Protein AF-0000000067521637 (afdb_homodimer)

InterPro domains:
  IPR011051 RmlC-like cupin domain superfamily [SSF51182] (2-239)
  IPR014710 RmlC-like jelly roll fold [G3DSA:2.60.120.10] (20-118)
  IPR014710 RmlC-like jelly roll fold [G3DSA:2.60.120.10] (119-257)
  IPR021120 KduI/IolB isomerase [PF04962] (8-251)
  IPR024203 5-deoxy-glucuronate isomerase, IolB [PIRSF036628] (5-255)
  IPR024203 5-deoxy-glucuronate isomerase, IolB [PTHR39193] (16-257)

Sequence (526 aa):
MLGKLGELNEGYNVLTEMNGQCSDMLMDIGIYKMTNGKEELLFDNKNETAVLLLEGAIRLEWEGMEQVLQRQSVFEENPWCLHVSKNVKVTITALSDSEVLVQKTDNDQEFASKLYTPNECQSVVAGDGVWEGTAQRVIRTIFDYNNAAYSNMVVGEVISYPGRWSSYPPHHHDQPEVYYYRFNKPQGFGCAMVGEDAYRVVHNSFITIPGELDHPQATAPGYAMYFCWMIRHFENNPWNDRIMEEEHKWLLEPNAKIWPEKEMLGKLGELNEGYNVLTEMNGQCSDMLMDIGIYKMTNGKEELLFDNKNETAVLLLEGAIRLEWEGMEQVLQRQSVFEENPWCLHVSKNVKVTITALSDSEVLVQKTDNDQEFASKLYTPNECQSVVAGDGVWEGTAQRVIRTIFDYNNAAYSNMVVGEVISYPGRWSSYPPHHHDQPEVYYYRFNKPQGFGCAMVGEDAYRVVHNSFITIPGELDHPQATAPGYAMYFCWMIRHFENNPWNDRIMEEEHKWLLEPNAKIWPEKE

Foldseek 3Di:
DKFFQPDPDAAKAWDDDCPDRPVLQQKTKIKHWHAAFDKDKDAAQFKKKKKKWAAAWKWKDKPRDIDIDHDHHPQPFAIKMKIAGHGIMMMIHGNHGTMIMMMMHGAPDGDDIDIQDRVNWDWDWPQPPAPPSQATKIKTWRDFCVVCVSDQKTKIKIKTDAFHKYLPPWWFAQWKKKKFKAKPDQQWWWWKDAAPDIDIGGHGMMDIHHGPTTIMIGTHHPIMMMIMMMTGQDDVGGDDDIGGDPVCCLSVDPPRQDPPNDD/DKFFQPDPDAAKAWDDDCPDRPVLQQKTKIKHWHAAFDKDKDAAQFKKKKKKWAAAWKWKDKPRDIDIDHDHHPQPFAIKMKIAGHGIMMMIHGNHGTMIMMMMHGAPDGDDIDIQDRVNWDWDWPQPPAPPSQATKIKTWRDFCVVCVSDQKTKIKMKTDAFHKYLPPWWFAQWKKKKFKAKPDQQWWWWKDAAPDIDIGGHGMMDIHHGPTTIMIGTHHPIMMMIMMMTGQDDVGGPDDIGGDPVCCLSVDPPRQDPPNDD

Nearest PDB structures (foldseek):
  2qjv-assembly1_A  TM=9.021E-01  e=2.377E-19  Salmonella enterica subsp. enterica serovar Typhimurium str. LT2
  7e4s-assembly1_E  TM=7.909E-01  e=6.186E-12  Lacticaseibacillus rhamnosus
  7vgk-assembly2_F  TM=7.776E-01  e=3.658E-12  Lacticaseibacillus rhamnosus
  7ye3-assembly1_D  TM=8.012E-01  e=1.593E-11  Lacticaseibacillus rhamnosus
  7e4s-assembly1_D  TM=7.916E-01  e=1.236E-10  Lacticaseibacillus rhamnosus

Structure (mmCIF, N/CA/C/O backbone):
data_AF-0000000067521637-model_v1
#
loop_
_entity.id
_entity.type
_entity.pdbx_description
1 polymer 'IolB protein'
#
loop_
_atom_site.group_PDB
_atom_site.id
_atom_site.type_symbol
_atom_site.label_atom_id
_atom_site.label_alt_id
_atom_site.label_comp_id
_atom_site.label_asym_id
_atom_site.label_entity_id
_atom_site.label_seq_id
_atom_site.pdbx_PDB_ins_code
_atom_site.Cartn_x
_atom_site.Cartn_y
_atom_site.Cartn_z
_atom_site.occupancy
_atom_site.B_iso_or_equiv
_atom_site.auth_seq_id
_atom_site.auth_comp_id
_atom_site.auth_asym_id
_atom_site.auth_atom_id
_atom_site.pdbx_PDB_model_num
ATOM 1 N N . MET A 1 1 ? 0.992 -2.686 -15.531 1 91.31 1 MET A N 1
ATOM 2 C CA . MET A 1 1 ? -0.436 -2.742 -15.828 1 91.31 1 MET A CA 1
ATOM 3 C C . MET A 1 1 ? -1.164 -3.648 -14.844 1 91.31 1 M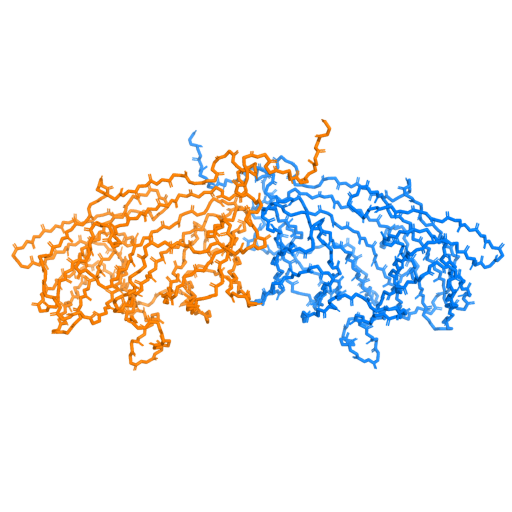ET A C 1
ATOM 5 O O . MET A 1 1 ? -0.647 -4.699 -14.461 1 91.31 1 MET A O 1
ATOM 9 N N . LEU A 1 2 ? -2.285 -3.211 -14.367 1 98.25 2 LEU A N 1
ATOM 10 C CA . LEU A 1 2 ? -3.172 -3.988 -13.508 1 98.25 2 LEU A CA 1
ATOM 11 C C . LEU A 1 2 ? -4.289 -4.633 -14.328 1 98.25 2 LEU A C 1
ATOM 13 O O . LEU A 1 2 ? -4.938 -3.965 -15.141 1 98.25 2 LEU A O 1
ATOM 17 N N . GLY A 1 3 ? -4.449 -5.949 -14.281 1 98.56 3 GLY A N 1
ATOM 18 C CA . GLY A 1 3 ? -5.613 -6.648 -14.797 1 98.56 3 GLY A CA 1
ATOM 19 C C . GLY A 1 3 ? -6.496 -7.227 -13.711 1 98.56 3 GLY A C 1
ATOM 20 O O . GLY A 1 3 ? -6 -7.805 -12.742 1 98.56 3 GLY A O 1
ATOM 21 N N . LYS A 1 4 ? -7.844 -7.066 -13.82 1 98.12 4 LYS A N 1
ATOM 22 C CA . LYS A 1 4 ? -8.82 -7.648 -12.898 1 98.12 4 LYS A CA 1
ATOM 23 C C . LYS A 1 4 ? -9.68 -8.695 -13.602 1 98.12 4 LYS A C 1
ATOM 25 O O . LYS A 1 4 ? -10.469 -8.359 -14.492 1 98.12 4 LYS A O 1
ATOM 30 N N . LEU A 1 5 ? -9.531 -9.867 -13.141 1 98.31 5 LEU A N 1
ATOM 31 C CA . LEU A 1 5 ? -10.234 -10.945 -13.828 1 98.31 5 LEU A CA 1
ATOM 32 C C . LEU A 1 5 ? -11.656 -11.086 -13.305 1 98.31 5 LEU A C 1
ATOM 34 O O . LEU A 1 5 ? -12.531 -11.625 -13.992 1 98.31 5 LEU A O 1
ATOM 38 N N . GLY A 1 6 ? -11.914 -10.625 -12.055 1 97.44 6 GLY A N 1
ATOM 39 C CA . GLY A 1 6 ? -13.18 -10.93 -11.414 1 97.44 6 GLY A CA 1
ATOM 40 C C . GLY A 1 6 ? -13.398 -12.422 -11.211 1 97.44 6 GLY A C 1
ATOM 41 O O . GLY A 1 6 ? -12.453 -13.156 -10.93 1 97.44 6 GLY A O 1
ATOM 42 N N . GLU A 1 7 ? -14.633 -12.82 -11.234 1 97.31 7 GLU A N 1
ATOM 43 C CA . GLU A 1 7 ? -14.914 -14.25 -11.203 1 97.31 7 GLU A CA 1
ATOM 44 C C . GLU A 1 7 ? -14.367 -14.945 -12.445 1 97.31 7 GLU A C 1
ATOM 46 O O . GLU A 1 7 ? -14.594 -14.492 -13.57 1 97.31 7 GLU A O 1
ATOM 51 N N . LEU A 1 8 ? -13.648 -15.938 -12.188 1 98.31 8 LEU A N 1
ATOM 52 C CA . LEU A 1 8 ? -13.094 -16.656 -13.328 1 98.31 8 LEU A CA 1
ATOM 53 C C . LEU A 1 8 ? -14.195 -17.344 -14.133 1 98.31 8 LEU A C 1
ATOM 55 O O . LEU A 1 8 ? -15.148 -17.875 -13.555 1 98.31 8 LEU A O 1
ATOM 59 N N . ASN A 1 9 ? -14.031 -17.344 -15.398 1 97.94 9 ASN A N 1
ATOM 60 C CA . ASN A 1 9 ? -14.953 -18.031 -16.297 1 97.94 9 ASN A CA 1
ATOM 61 C C . ASN A 1 9 ? -14.523 -19.484 -16.547 1 97.94 9 ASN A C 1
ATOM 63 O O . ASN A 1 9 ? -13.328 -19.797 -16.516 1 97.94 9 ASN A O 1
ATOM 67 N N . GLU A 1 10 ? -15.562 -20.281 -16.781 1 98.06 10 GLU A N 1
ATOM 68 C CA . GLU A 1 10 ? -15.211 -21.609 -17.25 1 98.06 10 GLU A CA 1
ATOM 69 C C . GLU A 1 10 ? -14.328 -21.562 -18.484 1 98.06 10 GLU A C 1
ATOM 71 O O . GLU A 1 10 ? -14.57 -20.766 -19.391 1 98.06 10 GLU A O 1
ATOM 76 N N . GLY A 1 11 ? -13.359 -22.406 -18.484 1 98.19 11 GLY A N 1
ATOM 77 C CA . GLY A 1 11 ? -12.398 -22.344 -19.578 1 98.19 11 GLY A CA 1
ATOM 78 C C . GLY A 1 11 ? -11.172 -21.516 -19.234 1 98.19 11 GLY A C 1
ATOM 79 O O . GLY A 1 11 ? -10.727 -21.484 -18.094 1 98.19 11 GLY A O 1
ATOM 80 N N . TYR A 1 12 ? -10.594 -20.984 -20.266 1 98.5 12 TYR A N 1
ATOM 81 C CA . TYR A 1 12 ? -9.297 -20.344 -20.141 1 98.5 12 TYR A CA 1
ATOM 82 C C . TYR A 1 12 ? -9.461 -18.844 -19.906 1 98.5 12 TYR A C 1
ATOM 84 O O . TYR A 1 12 ? -10.094 -18.156 -20.719 1 98.5 12 TYR A O 1
ATOM 92 N N . ASN A 1 13 ? -8.992 -18.281 -18.797 1 98.81 13 ASN A N 1
ATOM 93 C CA . ASN A 1 13 ? -8.938 -16.875 -18.453 1 98.81 13 ASN A CA 1
ATOM 94 C C . ASN A 1 13 ? -7.547 -16.281 -18.688 1 98.81 13 ASN A C 1
ATOM 96 O O . ASN A 1 13 ? -6.605 -16.594 -17.953 1 98.81 13 ASN A O 1
ATOM 100 N N . VAL A 1 14 ? -7.414 -15.414 -19.609 1 98.75 14 VAL A N 1
ATOM 101 C CA . VAL A 1 14 ? -6.117 -14.945 -20.094 1 98.75 14 VAL A CA 1
ATOM 102 C C . VAL A 1 14 ? -5.578 -13.867 -19.156 1 98.75 14 VAL A C 1
ATOM 104 O O . VAL A 1 14 ? -6.316 -12.969 -18.75 1 98.75 14 VAL A O 1
ATOM 107 N N . LEU A 1 15 ? -4.328 -13.938 -18.797 1 98.81 15 LEU A N 1
ATOM 108 C CA . LEU A 1 15 ? -3.609 -12.852 -18.156 1 98.81 15 LEU A CA 1
ATOM 109 C C . LEU A 1 15 ? -2.732 -12.102 -19.156 1 98.81 15 LEU A C 1
ATOM 111 O O . LEU A 1 15 ? -2.924 -10.906 -19.375 1 98.81 15 LEU A O 1
ATOM 115 N N . THR A 1 16 ? -1.77 -12.844 -19.75 1 98.81 16 THR A N 1
ATOM 116 C CA . THR A 1 16 ? -0.867 -12.25 -20.734 1 98.81 16 THR A CA 1
ATOM 117 C C . THR A 1 16 ? -0.744 -13.148 -21.953 1 98.81 16 THR A C 1
ATOM 119 O O . THR A 1 16 ? -1.032 -14.344 -21.891 1 98.81 16 THR A O 1
ATOM 122 N N . GLU A 1 17 ? -0.365 -12.602 -23.062 1 98.69 17 GLU A N 1
ATOM 123 C CA . GLU A 1 17 ? -0.116 -13.289 -24.328 1 98.69 17 GLU A CA 1
ATOM 124 C C . GLU A 1 17 ? 1.14 -12.758 -25 1 98.69 17 GLU A C 1
ATOM 126 O O . GLU A 1 17 ? 1.251 -11.555 -25.25 1 98.69 17 GLU A O 1
ATOM 131 N N . MET A 1 18 ? 2.031 -13.586 -25.406 1 98.38 18 MET A N 1
ATOM 132 C CA . MET A 1 18 ? 3.268 -13.18 -26.062 1 98.38 18 MET A CA 1
ATOM 133 C C . MET A 1 18 ? 2.973 -12.391 -27.328 1 98.38 18 MET A C 1
ATOM 135 O O . MET A 1 18 ? 3.73 -11.484 -27.688 1 98.38 18 MET A O 1
ATOM 139 N N . ASN A 1 19 ? 1.894 -12.703 -28.031 1 97.69 19 ASN A N 1
ATOM 140 C CA . ASN A 1 19 ? 1.479 -12.008 -29.234 1 97.69 19 ASN A CA 1
ATOM 141 C C . ASN A 1 19 ? 0.15 -11.281 -29.047 1 97.69 19 ASN A C 1
ATOM 143 O O . ASN A 1 19 ? -0.7 -11.281 -29.938 1 97.69 19 ASN A O 1
ATOM 147 N N . GLY A 1 20 ? -0.087 -10.695 -27.969 1 97.88 20 GLY A N 1
ATOM 148 C CA . GLY A 1 20 ? -1.332 -10.023 -27.641 1 97.88 20 GLY A CA 1
ATOM 149 C C . GLY A 1 20 ? -1.225 -9.141 -26.406 1 97.88 20 GLY A C 1
ATOM 150 O O . GLY A 1 20 ? -0.326 -8.305 -26.312 1 97.88 20 GLY A O 1
ATOM 151 N N . GLN A 1 21 ? -2.09 -9.438 -25.484 1 96.69 21 GLN A N 1
ATOM 152 C CA . GLN A 1 21 ? -2.17 -8.656 -24.25 1 96.69 21 GLN A CA 1
ATOM 153 C C . GLN A 1 21 ? -0.872 -8.75 -23.453 1 96.69 21 GLN A C 1
ATOM 155 O O . GLN A 1 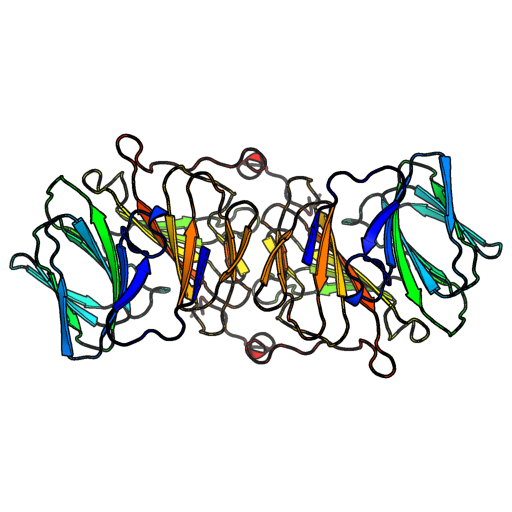21 ? -0.411 -9.852 -23.141 1 96.69 21 GLN A O 1
ATOM 160 N N . CYS A 1 22 ? -0.28 -7.477 -23.109 1 97.94 22 CYS A N 1
ATOM 161 C CA . CYS A 1 22 ? 0.912 -7.43 -22.266 1 97.94 22 CYS A CA 1
ATOM 162 C C . CYS A 1 22 ? 2.043 -8.25 -22.891 1 97.94 22 CYS A C 1
ATOM 164 O O . CYS A 1 22 ? 2.689 -9.039 -22.188 1 97.94 22 CYS A O 1
ATOM 166 N N . SER A 1 23 ? 2.248 -8.102 -24.156 1 98.38 23 SER A N 1
ATOM 167 C CA . SER A 1 23 ? 3.199 -8.906 -24.922 1 98.38 23 SER A CA 1
ATOM 168 C C . SER A 1 23 ? 4.629 -8.672 -24.438 1 98.38 23 SER A C 1
ATOM 170 O O . SER A 1 23 ? 5.496 -9.531 -24.594 1 98.38 23 SER A O 1
ATOM 172 N N . ASP A 1 24 ? 4.883 -7.566 -23.75 1 97.88 24 ASP A N 1
ATOM 173 C CA . ASP A 1 24 ? 6.215 -7.23 -23.266 1 97.88 24 ASP A CA 1
ATOM 174 C C . ASP A 1 24 ? 6.625 -8.148 -22.125 1 97.88 24 ASP A C 1
ATOM 176 O O . ASP A 1 24 ? 7.797 -8.188 -21.734 1 97.88 24 ASP A O 1
ATOM 180 N N . MET A 1 25 ? 5.707 -8.93 -21.594 1 98.69 25 MET A N 1
ATOM 181 C CA . MET A 1 25 ? 6.027 -9.898 -20.547 1 98.69 25 MET A CA 1
ATOM 182 C C . MET A 1 25 ? 6.648 -11.156 -21.141 1 98.69 25 MET A C 1
ATOM 184 O O . MET A 1 25 ? 7.219 -11.977 -20.422 1 98.69 25 MET A O 1
ATOM 188 N N . LEU A 1 26 ? 6.426 -11.406 -22.422 1 98.75 26 LEU A N 1
ATOM 189 C CA . LEU A 1 26 ? 7.059 -12.469 -23.203 1 98.75 26 LEU A CA 1
ATOM 190 C C . LEU A 1 26 ? 6.578 -13.844 -22.734 1 98.75 26 LEU A C 1
ATOM 192 O O . LEU A 1 26 ? 7.305 -14.828 -22.859 1 98.75 26 LEU A O 1
ATOM 196 N N . MET A 1 27 ? 5.402 -13.906 -22.156 1 98.88 27 MET A N 1
ATOM 197 C CA . MET A 1 27 ? 4.84 -15.164 -21.656 1 98.88 27 MET A CA 1
ATOM 198 C C . MET A 1 27 ?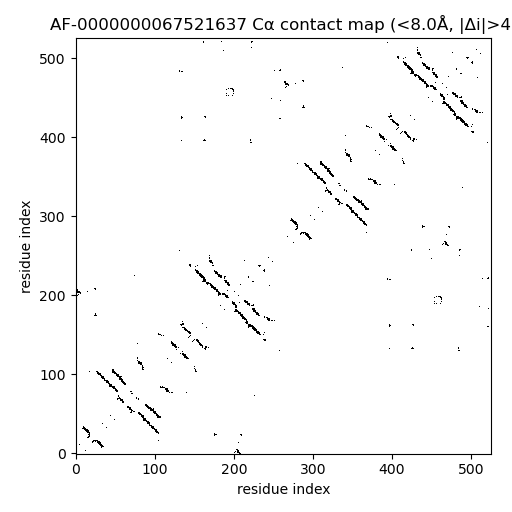 3.352 -15.25 -21.984 1 98.88 27 MET A C 1
ATOM 200 O O . MET A 1 27 ? 2.65 -14.242 -21.984 1 98.88 27 MET A O 1
ATOM 204 N N . ASP A 1 28 ? 2.898 -16.406 -22.297 1 98.88 28 ASP A N 1
ATOM 205 C CA . ASP A 1 28 ? 1.474 -16.734 -22.234 1 98.88 28 ASP A CA 1
ATOM 206 C C . ASP A 1 28 ? 1.079 -17.266 -20.859 1 98.88 28 ASP A C 1
ATOM 208 O O . ASP A 1 28 ? 1.553 -18.312 -20.438 1 98.88 28 ASP A O 1
ATOM 212 N N . ILE A 1 29 ? 0.263 -16.531 -20.203 1 98.94 29 ILE A N 1
ATOM 213 C CA . ILE A 1 29 ? -0.185 -16.938 -18.875 1 98.94 29 ILE A CA 1
ATOM 214 C C . ILE A 1 29 ? -1.709 -16.875 -18.797 1 98.94 29 ILE A C 1
ATOM 216 O O . ILE A 1 29 ? -2.324 -15.922 -19.281 1 98.94 29 ILE A O 1
ATOM 220 N N . GLY A 1 30 ? -2.301 -17.844 -18.266 1 98.88 30 GLY A N 1
ATOM 221 C CA . GLY A 1 30 ? -3.734 -17.875 -18.031 1 98.88 30 GLY A CA 1
ATOM 222 C C . GLY A 1 30 ? -4.164 -18.922 -17.016 1 98.88 30 GLY A C 1
ATOM 223 O O . GLY A 1 30 ? -3.33 -19.672 -16.5 1 98.88 30 GLY A O 1
ATOM 224 N N . ILE A 1 31 ? -5.426 -18.938 -16.688 1 98.94 31 ILE A N 1
ATOM 225 C CA . ILE A 1 31 ? -5.973 -19.859 -15.695 1 98.94 31 ILE A CA 1
ATOM 226 C C . ILE A 1 31 ? -7.141 -20.641 -16.297 1 98.94 31 ILE A C 1
ATOM 228 O O . ILE A 1 31 ? -8.078 -20.031 -16.828 1 98.94 31 ILE A O 1
ATOM 232 N N . TYR A 1 32 ? -7.074 -21.953 -16.25 1 98.88 32 TYR A N 1
ATOM 233 C CA . TYR A 1 32 ? -8.234 -22.781 -16.562 1 98.88 32 TYR A CA 1
ATOM 234 C C . TYR A 1 32 ? -9.148 -22.906 -15.352 1 98.88 32 TYR A C 1
ATOM 236 O O . TYR A 1 32 ? -8.711 -23.359 -14.289 1 98.88 32 TYR A O 1
ATOM 244 N N . LYS A 1 33 ? -10.281 -22.5 -15.43 1 98.88 33 LYS A N 1
ATOM 245 C CA . LYS A 1 33 ? -11.344 -22.922 -14.523 1 98.88 33 LYS A CA 1
ATOM 246 C C . LYS A 1 33 ? -12.109 -24.125 -15.102 1 98.88 33 LYS A C 1
ATOM 248 O O . LYS A 1 33 ? -12.688 -24.031 -16.188 1 98.88 33 LYS A O 1
ATOM 253 N N . MET A 1 34 ? -12.109 -25.203 -14.383 1 98.75 34 MET A N 1
ATOM 254 C CA . MET A 1 34 ? -12.656 -26.453 -14.906 1 98.75 34 MET A CA 1
ATOM 255 C C . MET A 1 34 ? -13.656 -27.062 -13.93 1 98.75 34 MET A C 1
ATOM 257 O O . MET A 1 34 ? -13.375 -27.188 -12.742 1 98.75 34 MET A O 1
ATOM 261 N N . THR A 1 35 ? -14.781 -27.406 -14.422 1 98.44 35 THR A N 1
ATOM 262 C CA . THR A 1 35 ? -15.727 -28.156 -13.609 1 98.44 35 THR A CA 1
ATOM 263 C C . THR A 1 35 ? -15.352 -29.641 -13.586 1 98.44 35 THR A C 1
ATOM 265 O O . THR A 1 35 ? -14.609 -30.109 -14.453 1 98.44 35 THR A O 1
ATOM 268 N N . ASN A 1 36 ? -15.875 -30.266 -12.609 1 98.25 36 ASN A N 1
ATOM 269 C CA . ASN A 1 36 ? -15.648 -31.703 -12.484 1 98.25 36 ASN A CA 1
ATOM 270 C C . ASN A 1 36 ? -15.914 -32.406 -13.805 1 98.25 36 ASN A C 1
ATOM 272 O O . ASN A 1 36 ? -16.938 -32.188 -14.461 1 98.25 36 ASN A O 1
ATOM 276 N N . GLY A 1 37 ? -14.984 -33.219 -14.219 1 98.12 37 GLY A N 1
ATOM 277 C CA . GLY A 1 37 ? -15.141 -34.062 -15.398 1 98.12 37 GLY A CA 1
ATOM 278 C C . GLY A 1 37 ? -14.586 -33.406 -16.656 1 98.12 37 GLY A C 1
ATOM 279 O O . GLY A 1 37 ? -14.344 -34.094 -17.656 1 98.12 37 GLY A O 1
ATOM 280 N N . LYS A 1 38 ? -14.398 -32.125 -16.672 1 98.25 38 LYS A N 1
ATOM 281 C CA . LYS A 1 38 ? -13.891 -31.422 -17.844 1 98.25 38 LYS A CA 1
ATOM 282 C C . LYS A 1 38 ? -12.445 -31.812 -18.141 1 98.25 38 LYS A C 1
ATOM 284 O O . LYS A 1 38 ? -11.672 -32.094 -17.203 1 98.25 38 LYS A O 1
ATOM 289 N N . GLU A 1 39 ? -12.133 -31.844 -19.391 1 98.56 39 GLU A N 1
ATOM 290 C CA . GLU A 1 39 ? -10.781 -32.188 -19.844 1 98.56 39 GLU A CA 1
ATOM 291 C C . GLU A 1 39 ? -10.219 -31.094 -20.75 1 98.56 39 GLU A C 1
ATOM 293 O O . GLU A 1 39 ? -10.938 -30.562 -21.609 1 98.56 39 GLU A O 1
ATOM 298 N N . GLU A 1 40 ? -9.016 -30.719 -20.516 1 98.62 40 GLU A N 1
ATOM 299 C CA . GLU A 1 40 ? -8.289 -29.812 -21.406 1 98.62 40 GLU A CA 1
ATOM 300 C C . GLU A 1 40 ? -7.012 -30.469 -21.922 1 98.62 40 GLU A C 1
ATOM 302 O O . GLU A 1 40 ? -6.309 -31.156 -21.188 1 98.62 40 GLU A O 1
ATOM 307 N N . LEU A 1 41 ? -6.793 -30.328 -23.188 1 98.44 41 LEU A N 1
ATOM 308 C CA . LEU A 1 41 ? -5.578 -30.844 -23.828 1 98.44 41 LEU A CA 1
ATOM 309 C C . LEU A 1 41 ? -4.613 -29.703 -24.141 1 98.44 41 LEU A C 1
ATOM 311 O O . LEU A 1 41 ? -4.969 -28.766 -24.844 1 98.44 41 LEU A O 1
ATOM 315 N N . LEU A 1 42 ? -3.447 -29.75 -23.594 1 98.62 42 LEU A N 1
ATOM 316 C CA . LEU A 1 42 ? -2.4 -28.766 -23.859 1 98.62 42 LEU A CA 1
ATOM 317 C C . LEU A 1 42 ? -1.322 -29.359 -24.766 1 98.62 42 LEU A C 1
ATOM 319 O O . LEU A 1 42 ? -0.862 -30.484 -24.547 1 98.62 42 LEU A O 1
ATOM 323 N N . PHE A 1 43 ? -1.014 -28.641 -25.766 1 98.38 43 PHE A N 1
ATOM 324 C CA . PHE A 1 43 ? 0.086 -28.984 -26.656 1 98.38 43 PHE A CA 1
ATOM 325 C C . PHE A 1 43 ? 0.661 -27.719 -27.312 1 98.38 43 PHE A C 1
ATOM 327 O O . PHE A 1 43 ? -0.086 -26.859 -27.766 1 98.38 43 PHE A O 1
ATOM 334 N N . ASP A 1 44 ? 1.951 -27.609 -27.203 1 98.06 44 ASP A N 1
ATOM 335 C CA . ASP A 1 44 ? 2.646 -26.5 -27.859 1 98.06 44 ASP A CA 1
ATOM 336 C C . ASP A 1 44 ? 3.951 -26.969 -28.484 1 98.06 44 ASP A C 1
ATOM 338 O O . ASP A 1 44 ? 4.766 -27.625 -27.844 1 98.06 44 ASP A O 1
ATOM 342 N N . ASN A 1 45 ? 4.184 -26.703 -29.75 1 98.06 45 ASN A N 1
ATOM 343 C CA . ASN A 1 45 ? 5.379 -27.188 -30.438 1 98.06 45 ASN A CA 1
ATOM 344 C C . ASN A 1 45 ? 6.508 -26.172 -30.375 1 98.06 45 ASN A C 1
ATOM 346 O O . ASN A 1 45 ? 7.594 -26.406 -30.906 1 98.06 45 ASN A O 1
ATOM 350 N N . LYS A 1 46 ? 6.273 -25.094 -29.766 1 98.38 46 LYS A N 1
ATOM 351 C CA . LYS A 1 46 ? 7.293 -24.047 -29.688 1 98.38 46 LYS A CA 1
ATOM 352 C C . LYS A 1 46 ? 7.613 -23.703 -28.25 1 98.38 46 LYS A C 1
ATOM 354 O O . LYS A 1 46 ? 8.75 -23.344 -27.922 1 98.38 46 LYS A O 1
ATOM 359 N N . ASN A 1 47 ? 6.645 -23.797 -27.391 1 98.75 47 ASN A N 1
ATOM 360 C CA . ASN A 1 47 ? 6.777 -23.234 -26.047 1 98.75 47 ASN A CA 1
ATOM 361 C C . ASN A 1 47 ? 6.941 -24.344 -25 1 98.75 47 ASN A C 1
ATOM 363 O O . ASN A 1 47 ? 6.336 -25.406 -25.125 1 98.75 47 ASN A O 1
ATOM 367 N N . GLU A 1 48 ? 7.793 -24.062 -23.953 1 98.88 48 GLU A N 1
ATOM 368 C CA . GLU A 1 48 ? 7.699 -24.812 -22.719 1 98.88 48 GLU A CA 1
ATOM 369 C C . GLU A 1 48 ? 6.445 -24.422 -21.938 1 98.88 48 GLU A C 1
ATOM 371 O O . GLU A 1 48 ? 5.895 -23.344 -22.125 1 98.88 48 GLU A O 1
ATOM 376 N N . THR A 1 49 ? 5.965 -25.344 -21.031 1 98.94 49 THR A N 1
ATOM 377 C CA . THR A 1 49 ? 4.703 -25.125 -20.344 1 98.94 49 THR A CA 1
ATOM 378 C C . THR A 1 49 ? 4.809 -25.562 -18.875 1 98.94 49 THR A C 1
ATOM 380 O O . THR A 1 49 ? 5.254 -26.688 -18.594 1 98.94 49 THR A O 1
ATOM 383 N N . ALA A 1 50 ? 4.516 -24.703 -17.984 1 98.94 50 ALA A N 1
ATOM 384 C CA . ALA A 1 50 ? 4.316 -25.047 -16.578 1 98.94 50 ALA A CA 1
ATOM 385 C C . ALA A 1 50 ? 2.834 -25.094 -16.219 1 98.94 50 ALA A C 1
ATOM 387 O O . ALA A 1 50 ? 2.09 -24.156 -16.516 1 98.94 50 ALA A O 1
ATOM 388 N N . VAL A 1 51 ? 2.355 -26.172 -15.617 1 98.94 51 VAL A N 1
ATOM 389 C CA . VAL A 1 51 ? 0.976 -26.391 -15.195 1 98.94 51 VAL A CA 1
ATOM 390 C C . VAL A 1 51 ? 0.904 -26.422 -13.672 1 98.94 51 VAL A C 1
ATOM 392 O O . VAL A 1 51 ? 1.293 -27.422 -13.047 1 98.94 51 VAL A O 1
ATOM 395 N N . LEU A 1 52 ? 0.402 -25.406 -13.086 1 98.94 52 LEU A N 1
ATOM 396 C CA . LEU A 1 52 ? 0.378 -25.219 -11.641 1 98.94 52 LEU A CA 1
ATOM 397 C C . LEU A 1 52 ? -1.042 -25.344 -11.094 1 98.94 52 LEU A C 1
ATOM 399 O O . LEU A 1 52 ? -1.927 -24.578 -11.477 1 98.94 52 LEU A O 1
ATOM 403 N N . LEU A 1 53 ? -1.286 -26.266 -10.211 1 98.94 53 LEU A N 1
ATOM 404 C CA . LEU A 1 53 ? -2.602 -26.406 -9.594 1 98.94 53 LEU A CA 1
ATOM 405 C C . LEU A 1 53 ? -2.814 -25.344 -8.523 1 98.94 53 LEU A C 1
ATOM 407 O O . LEU A 1 53 ? -2.051 -25.25 -7.562 1 98.94 53 LEU A O 1
ATOM 411 N N . LEU A 1 54 ? -3.787 -24.5 -8.672 1 98.88 54 LEU A N 1
ATOM 412 C CA . LEU A 1 54 ? -4.141 -23.5 -7.66 1 98.88 54 LEU A CA 1
ATOM 413 C C . LEU A 1 54 ? -5.047 -24.125 -6.594 1 98.88 54 LEU A C 1
ATOM 415 O O . LEU A 1 54 ? -4.746 -24.047 -5.398 1 98.88 54 LEU A O 1
ATOM 419 N N . GLU A 1 55 ? -6.098 -24.75 -7.07 1 98.56 55 GLU A N 1
ATOM 420 C CA . GLU A 1 55 ? -7.07 -25.359 -6.172 1 98.56 55 GLU A CA 1
ATOM 421 C C . GLU A 1 55 ? -7.859 -26.453 -6.875 1 98.56 55 GLU A C 1
ATOM 423 O O . GLU A 1 55 ? -8.172 -26.344 -8.062 1 98.56 55 GLU A O 1
ATOM 428 N N . GLY A 1 56 ? -8.203 -27.484 -6.109 1 98.75 56 GLY A N 1
ATOM 429 C CA . GLY A 1 56 ? -9.031 -28.562 -6.621 1 98.75 56 GLY A CA 1
ATOM 430 C C . GLY A 1 56 ? -8.281 -29.875 -6.75 1 98.75 56 GLY A C 1
ATOM 431 O O . GLY A 1 56 ? -7.332 -30.125 -6.008 1 98.75 56 GLY A O 1
ATOM 432 N N . ALA A 1 57 ? -8.844 -30.766 -7.52 1 98.81 57 ALA A N 1
ATOM 433 C CA . ALA A 1 57 ? -8.258 -32.062 -7.809 1 98.81 57 ALA A CA 1
ATOM 434 C C . ALA A 1 57 ? -8.258 -32.344 -9.305 1 98.81 57 ALA A C 1
ATOM 436 O O . ALA A 1 57 ? -9.297 -32.25 -9.969 1 98.81 57 ALA A O 1
ATOM 437 N N . ILE A 1 58 ? -7.102 -32.656 -9.797 1 98.94 58 ILE A N 1
ATOM 438 C CA . ILE A 1 58 ? -6.988 -32.938 -11.227 1 98.94 58 ILE A CA 1
ATOM 439 C C . ILE A 1 58 ? -6.129 -34.188 -11.445 1 98.94 58 ILE A C 1
ATOM 441 O O . ILE A 1 58 ? -5.355 -34.562 -10.57 1 98.94 58 ILE A O 1
ATOM 445 N N . ARG A 1 59 ? -6.293 -34.781 -12.57 1 98.88 59 ARG A N 1
ATOM 446 C CA . ARG A 1 59 ? -5.375 -35.781 -13.086 1 98.88 59 ARG A CA 1
ATOM 447 C C . ARG A 1 59 ? -4.578 -35.25 -14.266 1 98.88 59 ARG A C 1
ATOM 449 O O . ARG A 1 59 ? -5.148 -34.719 -15.219 1 98.88 59 ARG A O 1
ATOM 456 N N . LEU A 1 60 ? -3.301 -35.312 -14.148 1 98.94 60 LEU A N 1
ATOM 457 C CA . LEU A 1 60 ? -2.418 -34.969 -15.258 1 98.94 60 LEU A CA 1
ATOM 458 C C . LEU A 1 60 ? -1.909 -36.219 -15.961 1 98.94 60 LEU A C 1
ATOM 460 O O . LEU A 1 60 ? -1.561 -37.219 -15.305 1 98.94 60 LEU A O 1
ATOM 464 N N . GLU A 1 61 ? -1.93 -36.188 -17.25 1 98.88 61 GLU A N 1
ATOM 465 C CA . GLU A 1 61 ? -1.316 -37.219 -18.078 1 98.88 61 GLU A CA 1
ATOM 466 C C . GLU A 1 61 ? -0.312 -36.625 -19.062 1 98.88 61 GLU A C 1
ATOM 468 O O . GLU A 1 61 ? -0.613 -35.656 -19.75 1 98.88 61 GLU A O 1
ATOM 473 N N . TRP A 1 62 ? 0.865 -37.156 -19.078 1 98.75 62 TRP A N 1
ATOM 474 C CA . TRP A 1 62 ? 1.921 -36.719 -19.984 1 98.75 62 TRP A CA 1
ATOM 475 C C . TRP A 1 62 ? 2.918 -37.844 -20.234 1 98.75 62 TRP A C 1
ATOM 477 O O . TRP A 1 62 ? 3.328 -38.562 -19.312 1 98.75 62 TRP A O 1
ATOM 487 N N . GLU A 1 63 ? 3.211 -38.094 -21.484 1 98.31 63 GLU A N 1
ATOM 488 C CA . GLU A 1 63 ? 4.246 -39.031 -21.875 1 98.31 63 GLU A CA 1
ATOM 489 C C . GLU A 1 63 ? 4.02 -40.406 -21.234 1 98.31 63 GLU A C 1
ATOM 491 O O . GLU A 1 63 ? 4.957 -41.031 -20.703 1 98.31 63 GLU A O 1
ATOM 496 N N . GLY A 1 64 ? 2.902 -40.781 -21.156 1 98.06 64 GLY A N 1
ATOM 497 C CA . GLY A 1 64 ? 2.559 -42.094 -20.609 1 98.06 64 GLY A CA 1
ATOM 498 C C . GLY A 1 64 ? 2.467 -42.094 -19.094 1 98.06 64 GLY A C 1
ATOM 499 O O . GLY A 1 64 ? 2.158 -43.125 -18.5 1 98.06 64 GLY A O 1
ATOM 500 N N . MET A 1 65 ? 2.773 -41 -18.453 1 98.38 65 MET A N 1
ATOM 501 C CA . MET A 1 65 ? 2.676 -40.906 -17 1 98.38 65 MET A CA 1
ATOM 502 C C . MET A 1 65 ? 1.328 -40.312 -16.594 1 98.38 65 MET A C 1
ATOM 504 O O . MET A 1 65 ? 0.67 -39.656 -17.391 1 98.38 65 MET A O 1
ATOM 508 N N . GLU A 1 66 ? 0.971 -40.656 -15.391 1 98.19 66 GLU A N 1
ATOM 509 C CA . GLU A 1 66 ? -0.264 -40.125 -14.82 1 98.19 66 GLU A CA 1
ATOM 510 C C . GLU A 1 66 ? -0.078 -39.781 -13.344 1 98.19 66 GLU A C 1
ATOM 512 O O . GLU A 1 66 ? 0.578 -40.5 -12.602 1 98.19 66 GLU A O 1
ATOM 517 N N . GLN A 1 67 ? -0.561 -38.688 -12.898 1 98.69 67 GLN A N 1
ATOM 518 C CA . GLN A 1 67 ? -0.51 -38.281 -11.5 1 98.69 67 GLN A CA 1
ATOM 519 C C . GLN A 1 67 ? -1.771 -37.531 -11.102 1 98.69 67 GLN A C 1
ATOM 521 O O . GLN A 1 67 ? -2.213 -36.625 -11.82 1 98.69 67 GLN A O 1
ATOM 526 N N . VAL A 1 68 ? -2.391 -37.906 -10.023 1 98.81 68 VAL A N 1
ATOM 527 C CA . VAL A 1 68 ? -3.494 -37.156 -9.453 1 98.81 68 VAL A CA 1
ATOM 528 C C . VAL A 1 68 ? -2.949 -36.125 -8.469 1 98.81 68 VAL A C 1
ATOM 530 O O . VAL A 1 68 ? -2.137 -36.438 -7.602 1 98.81 68 VAL A O 1
ATOM 533 N N . LEU A 1 69 ? -3.27 -34.906 -8.688 1 98.69 69 LEU A N 1
ATOM 534 C CA . LEU A 1 69 ? -2.9 -33.781 -7.812 1 98.69 69 LEU A CA 1
ATOM 535 C C . LEU A 1 69 ? -4.113 -33.281 -7.039 1 98.69 69 LEU A C 1
ATOM 537 O O . LEU A 1 69 ? -5.227 -33.25 -7.57 1 98.69 69 LEU A O 1
ATOM 541 N N . GLN A 1 70 ? -3.893 -32.906 -5.859 1 98.56 70 GLN A N 1
ATOM 542 C CA . GLN A 1 70 ? -4.922 -32.25 -5.051 1 98.56 70 GLN A CA 1
ATOM 543 C C . GLN A 1 70 ? -4.34 -31.094 -4.23 1 98.56 70 GLN A C 1
ATOM 545 O O . GLN A 1 70 ? -3.236 -31.219 -3.691 1 98.56 70 GLN A O 1
ATOM 550 N N . ARG A 1 71 ? -5.031 -30.016 -4.148 1 98.5 71 ARG A N 1
ATOM 551 C CA . ARG A 1 71 ? -4.676 -28.844 -3.352 1 98.5 71 ARG A CA 1
ATOM 552 C C . ARG A 1 71 ? -5.922 -28.078 -2.91 1 98.5 71 ARG A C 1
ATOM 554 O O . ARG A 1 71 ? -6.699 -27.609 -3.744 1 98.5 71 ARG A O 1
ATOM 561 N N . GLN A 1 72 ? -6.094 -27.906 -1.673 1 97 72 GLN A N 1
ATOM 562 C CA . GLN A 1 72 ? -7.305 -27.297 -1.141 1 97 72 GLN A CA 1
ATOM 563 C C . GLN A 1 72 ? -7.121 -25.781 -0.96 1 97 72 GLN A C 1
ATOM 565 O O . GLN A 1 72 ? -8.094 -25.031 -1.001 1 97 72 GLN A O 1
ATOM 570 N N . SER A 1 73 ? -5.879 -25.438 -0.73 1 97.06 73 SER A N 1
ATOM 571 C CA . SER A 1 73 ? -5.641 -24.031 -0.43 1 97.06 73 SER A CA 1
ATOM 572 C C . SER A 1 73 ? -4.223 -23.609 -0.815 1 97.06 73 SER A C 1
ATOM 574 O O . SER A 1 73 ? -3.248 -24.219 -0.355 1 97.06 73 SER A O 1
ATOM 576 N N . VAL A 1 74 ? -4.148 -22.531 -1.591 1 98.25 74 VAL A N 1
ATOM 577 C CA . VAL A 1 74 ? -2.834 -22.016 -1.943 1 98.25 74 VAL A CA 1
ATOM 578 C C . VAL A 1 74 ? -2.162 -21.422 -0.705 1 98.25 74 VAL A C 1
ATOM 580 O O . VAL A 1 74 ? -0.94 -21.25 -0.675 1 98.25 74 VAL A O 1
ATOM 583 N N . PHE A 1 75 ? -2.895 -21.109 0.359 1 97.81 75 PHE A N 1
ATOM 584 C CA . PHE A 1 75 ? -2.346 -20.516 1.571 1 97.81 75 PHE A CA 1
ATOM 585 C C . PHE A 1 75 ? -1.771 -21.594 2.49 1 97.81 75 PHE A C 1
ATOM 587 O O . PHE A 1 75 ? -0.792 -21.344 3.199 1 97.81 75 PHE A O 1
ATOM 594 N N . GLU A 1 76 ? -2.312 -22.797 2.455 1 95.81 76 GLU A N 1
ATOM 595 C CA . GLU A 1 76 ? -1.989 -23.812 3.467 1 95.81 76 GLU A CA 1
ATOM 596 C C . GLU A 1 76 ? -1.076 -24.891 2.896 1 95.81 76 GLU A C 1
ATOM 598 O O . GLU A 1 76 ? -0.346 -25.547 3.641 1 95.81 76 GLU A O 1
ATOM 603 N N . GLU A 1 77 ? -1.149 -25.062 1.601 1 97.38 77 GLU A N 1
ATOM 604 C CA . GLU A 1 77 ? -0.476 -26.219 1.022 1 97.38 77 GLU A CA 1
ATOM 605 C C . GLU A 1 77 ? 0.578 -25.797 0.004 1 97.38 77 GLU A C 1
ATOM 607 O O . GLU A 1 77 ? 0.373 -24.844 -0.747 1 97.38 77 GLU A O 1
ATOM 612 N N . ASN A 1 78 ? 1.63 -26.547 -0.092 1 97.94 78 ASN A N 1
ATOM 613 C CA . ASN A 1 78 ? 2.678 -26.328 -1.084 1 97.94 78 ASN A CA 1
ATOM 614 C C . ASN A 1 78 ? 2.203 -26.703 -2.488 1 97.94 78 ASN A C 1
ATOM 616 O O . ASN A 1 78 ? 1.217 -27.422 -2.648 1 97.94 78 ASN A O 1
ATOM 620 N N . PRO A 1 79 ? 2.832 -26.234 -3.502 1 98.31 79 PRO A N 1
ATOM 621 C CA . PRO A 1 79 ? 2.309 -26.344 -4.867 1 98.31 79 PRO A CA 1
ATOM 622 C C . PRO A 1 79 ? 2.643 -27.672 -5.52 1 98.31 79 PRO A C 1
ATOM 624 O O . PRO A 1 79 ? 3.629 -28.328 -5.152 1 98.31 79 PRO A O 1
ATOM 627 N N . TRP A 1 80 ? 1.783 -28.094 -6.445 1 98.44 80 TRP A N 1
ATOM 628 C CA . TRP A 1 80 ? 2.035 -29.062 -7.512 1 98.44 80 TRP A CA 1
ATOM 629 C C . TRP A 1 80 ? 2.256 -28.359 -8.844 1 98.44 80 TRP A C 1
ATOM 631 O O . TRP A 1 80 ? 1.433 -27.547 -9.266 1 98.44 80 TRP A O 1
ATOM 641 N N . CYS A 1 81 ? 3.309 -28.719 -9.516 1 98.88 81 CYS A N 1
ATOM 642 C CA . CYS A 1 81 ? 3.535 -28.062 -10.797 1 98.88 81 CYS A CA 1
ATOM 643 C C . CYS A 1 81 ? 4.207 -29.016 -11.781 1 98.88 81 CYS A C 1
ATOM 645 O O . CYS A 1 81 ? 5.27 -29.562 -11.484 1 98.88 81 CYS A O 1
ATOM 647 N N . LEU A 1 82 ? 3.598 -29.266 -12.883 1 98.94 82 LEU A N 1
ATOM 648 C CA . LEU A 1 82 ? 4.215 -30.031 -13.961 1 98.94 82 LEU A CA 1
ATOM 649 C C . LEU A 1 82 ? 4.879 -29.094 -14.969 1 98.94 82 LEU A C 1
ATOM 651 O O . LEU A 1 82 ? 4.266 -28.125 -15.422 1 98.94 82 LEU A O 1
ATOM 655 N N . HIS A 1 83 ? 6.102 -29.297 -15.219 1 98.88 83 HIS A N 1
ATOM 656 C CA . HIS A 1 83 ? 6.875 -28.547 -16.203 1 98.88 83 HIS A CA 1
ATOM 657 C C . HIS A 1 83 ? 7.285 -29.438 -17.375 1 98.88 83 HIS A C 1
ATOM 659 O O . HIS A 1 83 ? 7.973 -30.438 -17.188 1 98.88 83 HIS A O 1
ATOM 665 N N . VAL A 1 84 ? 6.844 -29.062 -18.594 1 98.88 84 VAL A N 1
ATOM 666 C CA . VAL A 1 84 ? 7.141 -29.891 -19.75 1 98.88 84 VAL A CA 1
ATOM 667 C C . VAL A 1 84 ? 7.797 -29.047 -20.844 1 98.88 84 VAL A C 1
ATOM 669 O O . VAL A 1 84 ? 7.578 -27.844 -20.922 1 98.88 84 VAL A O 1
ATOM 672 N N . SER A 1 85 ? 8.562 -29.656 -21.719 1 98.56 85 SER A N 1
ATOM 673 C CA . SER A 1 85 ? 9.172 -29.031 -22.875 1 98.56 85 SER A CA 1
ATOM 674 C C . SER A 1 85 ? 8.156 -28.859 -24 1 98.56 85 SER A C 1
ATOM 676 O O . SER A 1 85 ? 7.027 -29.344 -23.906 1 98.56 85 SER A O 1
ATOM 678 N N . LYS A 1 86 ? 8.586 -28.141 -25.062 1 98.44 86 LYS A N 1
ATOM 679 C CA . LYS A 1 86 ? 7.789 -28.125 -26.281 1 98.44 86 LYS A CA 1
ATOM 680 C C . LYS A 1 86 ? 7.566 -29.547 -26.812 1 98.44 86 LYS A C 1
ATOM 682 O O . LYS A 1 86 ? 8.359 -30.453 -26.516 1 98.44 86 LYS A O 1
ATOM 687 N N . ASN A 1 87 ? 6.438 -29.75 -27.469 1 98.31 87 ASN A N 1
ATOM 688 C CA . ASN A 1 87 ? 6.105 -30.984 -28.172 1 98.31 87 ASN A CA 1
ATOM 689 C C . ASN A 1 87 ? 5.652 -32.062 -27.203 1 98.31 87 ASN A C 1
ATOM 691 O O . ASN A 1 87 ? 5.582 -33.25 -27.562 1 98.31 87 ASN A O 1
ATOM 695 N N . VAL A 1 88 ? 5.461 -31.719 -25.969 1 98.62 88 VAL A N 1
ATOM 696 C CA . VAL A 1 88 ? 4.902 -32.656 -25.016 1 98.62 88 VAL A CA 1
ATOM 697 C C . VAL A 1 88 ? 3.414 -32.406 -24.828 1 98.62 88 VAL A C 1
ATOM 699 O O . VAL A 1 88 ? 3.02 -31.266 -24.5 1 98.62 88 VAL A O 1
ATOM 702 N N . LYS A 1 89 ? 2.637 -33.406 -24.984 1 98.62 89 LYS A N 1
ATOM 703 C CA . LYS A 1 89 ? 1.195 -33.312 -24.781 1 98.62 89 LYS A CA 1
ATOM 704 C C . LYS A 1 89 ? 0.839 -33.531 -23.312 1 98.62 89 LYS A C 1
ATOM 706 O O . LYS A 1 89 ? 1.346 -34.438 -22.672 1 98.62 89 LYS A O 1
ATOM 711 N N . VAL A 1 90 ? -0.001 -32.688 -22.781 1 98.88 90 VAL A N 1
ATOM 712 C CA . VAL A 1 90 ? -0.485 -32.812 -21.406 1 98.88 90 VAL A CA 1
ATOM 713 C C . VAL A 1 90 ? -2.012 -32.812 -21.391 1 98.88 90 VAL A C 1
ATOM 715 O O . VAL A 1 90 ? -2.635 -31.891 -21.953 1 98.88 90 VAL A O 1
ATOM 718 N N . THR A 1 91 ? -2.588 -33.781 -20.812 1 98.88 91 THR A N 1
ATOM 719 C CA . THR A 1 91 ? -4.027 -33.781 -20.578 1 98.88 91 THR A CA 1
ATOM 720 C C . THR A 1 91 ? -4.344 -33.469 -19.109 1 98.88 91 THR A C 1
ATOM 722 O O . THR A 1 91 ? -3.789 -34.094 -18.203 1 98.88 91 THR A O 1
ATOM 725 N N . ILE A 1 92 ? -5.18 -32.5 -18.891 1 98.94 92 ILE A N 1
ATOM 726 C CA . ILE A 1 92 ? -5.684 -32.156 -17.562 1 98.94 92 ILE A CA 1
ATOM 727 C C . ILE A 1 92 ? -7.137 -32.625 -17.438 1 98.94 92 ILE A C 1
ATOM 729 O O . ILE A 1 92 ? -8 -32.219 -18.203 1 98.94 92 ILE A O 1
ATOM 733 N N . THR A 1 93 ? -7.391 -33.438 -16.531 1 98.94 93 THR A N 1
ATOM 734 C CA . THR A 1 93 ? -8.758 -33.844 -16.234 1 98.94 93 THR A CA 1
ATOM 735 C C . THR A 1 93 ? -9.164 -33.406 -14.828 1 98.94 93 THR A C 1
ATOM 737 O O . THR A 1 93 ? -8.531 -33.75 -13.844 1 98.94 93 THR A O 1
ATOM 740 N N . ALA A 1 94 ? -10.234 -32.625 -14.773 1 98.88 94 ALA A N 1
ATOM 741 C CA . ALA A 1 94 ? -10.727 -32.188 -13.477 1 98.88 94 ALA A CA 1
ATOM 742 C C . ALA A 1 94 ? -11.484 -33.312 -12.766 1 98.88 94 ALA A C 1
ATOM 744 O O . ALA A 1 94 ? -12.398 -33.906 -13.336 1 98.88 94 ALA A O 1
ATOM 745 N N . LEU A 1 95 ? -11.109 -33.594 -11.594 1 98.81 95 LEU A N 1
ATOM 746 C CA . LEU A 1 95 ? -11.797 -34.594 -10.773 1 98.81 95 LEU A CA 1
ATOM 747 C C . LEU A 1 95 ? -12.719 -33.906 -9.766 1 98.81 95 LEU A C 1
ATOM 749 O O . LEU A 1 95 ? -13.461 -34.594 -9.047 1 98.81 95 LEU A O 1
ATOM 753 N N . SER A 1 96 ? -12.711 -32.625 -9.648 1 98.69 96 SER A N 1
ATOM 754 C CA . SER A 1 96 ? -13.578 -31.656 -8.977 1 98.69 96 SER A CA 1
ATOM 755 C C . SER A 1 96 ? -13.477 -30.281 -9.633 1 98.69 96 SER A C 1
ATOM 757 O O . SER A 1 96 ? -12.734 -30.094 -10.594 1 98.69 96 SER A O 1
ATOM 759 N N . ASP A 1 97 ? -14.32 -29.312 -9.203 1 98.5 97 ASP A N 1
ATOM 760 C CA . ASP A 1 97 ? -14.062 -27.953 -9.641 1 98.5 97 ASP A CA 1
ATOM 761 C C . ASP A 1 97 ? -12.625 -27.531 -9.336 1 98.5 97 ASP A C 1
ATOM 763 O O . ASP A 1 97 ? -12.164 -27.656 -8.203 1 98.5 97 ASP A O 1
ATOM 767 N N . SER A 1 98 ? -11.891 -27.172 -10.406 1 98.75 98 SER A N 1
ATOM 768 C CA . SER A 1 98 ? -10.461 -26.922 -10.258 1 98.75 98 SER A CA 1
ATOM 769 C C . SER A 1 98 ? -10.023 -25.672 -11.023 1 98.75 98 SER A C 1
ATOM 771 O O . SER A 1 98 ? -10.672 -25.281 -12 1 98.75 98 SER A O 1
ATOM 773 N N . GLU A 1 99 ? -9.055 -25.031 -10.539 1 98.94 99 GLU A N 1
ATOM 774 C CA . GLU A 1 99 ? -8.391 -23.922 -11.195 1 98.94 99 GLU A CA 1
ATOM 775 C C . GLU A 1 99 ? -6.902 -24.203 -11.414 1 98.94 99 GLU A C 1
ATOM 777 O O . GLU A 1 99 ? -6.195 -24.578 -10.477 1 98.94 99 GLU A O 1
ATOM 782 N N . VAL A 1 100 ? -6.438 -24.078 -12.633 1 98.94 100 VAL A N 1
ATOM 783 C CA . VAL A 1 100 ? -5.086 -24.453 -13.031 1 98.94 100 VAL A CA 1
ATOM 784 C C . VAL A 1 100 ? -4.414 -23.297 -13.766 1 98.94 100 VAL A C 1
ATOM 786 O O . VAL A 1 100 ? -4.895 -22.859 -14.812 1 98.94 100 VAL A O 1
ATOM 789 N N . LEU A 1 101 ? -3.338 -22.781 -13.195 1 98.94 101 LEU A N 1
ATOM 790 C CA . LEU A 1 101 ? -2.57 -21.75 -13.859 1 98.94 101 LEU A CA 1
ATOM 791 C C . LEU A 1 101 ? -1.572 -22.344 -14.844 1 98.94 101 LEU A C 1
ATOM 793 O O . LEU A 1 101 ? -0.874 -23.312 -14.516 1 98.94 101 LEU A O 1
ATOM 797 N N . VAL A 1 102 ? -1.515 -21.812 -16.031 1 98.94 102 VAL A N 1
ATOM 798 C CA . VAL A 1 102 ? -0.602 -22.266 -17.078 1 98.94 102 VAL A CA 1
ATOM 799 C C . VAL A 1 102 ? 0.312 -21.125 -17.5 1 98.94 102 VAL A C 1
ATOM 801 O O . VAL A 1 102 ? -0.16 -20.031 -17.828 1 98.94 102 VAL A O 1
ATOM 804 N N . GLN A 1 103 ? 1.571 -21.344 -17.422 1 98.94 103 GLN A N 1
ATOM 805 C CA . GLN A 1 103 ? 2.604 -20.406 -17.875 1 98.94 103 GLN A CA 1
ATOM 806 C C . GLN A 1 103 ? 3.396 -21.016 -19.031 1 98.94 103 GLN A C 1
ATOM 808 O O . GLN A 1 103 ? 3.879 -22.141 -18.953 1 98.94 103 GLN A O 1
ATOM 813 N N . LYS A 1 104 ? 3.537 -20.281 -20.141 1 98.81 104 LYS A N 1
ATOM 814 C CA . LYS A 1 104 ? 4.266 -20.75 -21.312 1 98.81 104 LYS A CA 1
ATOM 815 C C . LYS A 1 104 ? 5.207 -19.672 -21.844 1 98.81 104 LYS A C 1
ATOM 817 O O . LYS A 1 104 ? 4.93 -18.484 -21.719 1 98.81 104 LYS A O 1
ATOM 822 N N . THR A 1 105 ? 6.266 -20.094 -22.406 1 98.88 105 THR A N 1
ATOM 823 C CA . THR A 1 105 ? 7.102 -19.219 -23.219 1 98.88 105 THR A CA 1
ATOM 824 C C . THR A 1 105 ? 7.918 -20.016 -24.219 1 98.88 105 THR A C 1
ATOM 826 O O . THR A 1 105 ? 8.008 -21.234 -24.125 1 98.88 105 THR A O 1
ATOM 829 N N . ASP A 1 106 ? 8.492 -19.328 -25.203 1 98.5 106 ASP A N 1
ATOM 830 C CA . ASP A 1 106 ? 9.312 -19.984 -26.219 1 98.5 106 ASP A CA 1
ATOM 831 C C . ASP A 1 106 ? 10.594 -20.547 -25.609 1 98.5 106 ASP A C 1
ATOM 833 O O . ASP A 1 106 ? 11.172 -19.953 -24.703 1 98.5 106 ASP A O 1
ATOM 837 N N . ASN A 1 107 ? 10.914 -21.656 -25.953 1 98.38 107 ASN A N 1
ATOM 838 C CA . ASN A 1 107 ? 12.148 -22.344 -25.578 1 98.38 107 ASN A CA 1
ATOM 839 C C . ASN A 1 107 ? 12.602 -23.328 -26.656 1 98.38 107 ASN A C 1
ATOM 841 O O . ASN A 1 107 ? 11.938 -24.344 -26.891 1 98.38 107 ASN A O 1
ATOM 845 N N . ASP A 1 108 ? 13.734 -23.125 -27.234 1 96.44 108 ASP A N 1
ATOM 84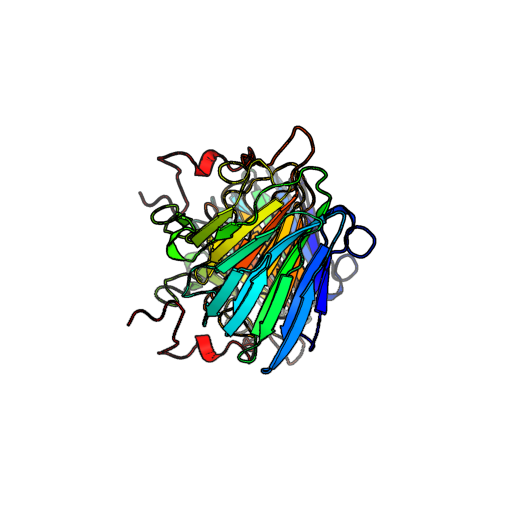6 C CA . ASP A 1 108 ? 14.242 -23.984 -28.312 1 96.44 108 ASP A CA 1
ATOM 847 C C . ASP A 1 108 ? 14.805 -25.281 -27.75 1 96.44 108 ASP A C 1
ATOM 849 O O . ASP A 1 108 ? 14.898 -26.281 -28.469 1 96.44 108 ASP A O 1
ATOM 853 N N . GLN A 1 109 ? 15.188 -25.188 -26.562 1 95.69 109 GLN A N 1
ATOM 854 C CA . GLN A 1 109 ? 15.773 -26.375 -25.922 1 95.69 109 GLN A CA 1
ATOM 855 C C . GLN A 1 109 ? 14.695 -27.344 -25.469 1 95.69 109 GLN A C 1
ATOM 857 O O . GLN A 1 109 ? 13.695 -26.938 -24.875 1 95.69 109 GLN A O 1
ATOM 862 N N . GLU A 1 110 ? 14.898 -28.609 -25.781 1 97.75 110 GLU A N 1
ATOM 863 C CA . GLU A 1 110 ? 14.047 -29.641 -25.203 1 97.75 110 GLU A CA 1
ATOM 864 C C . GLU A 1 110 ? 14.648 -30.203 -23.922 1 97.75 110 GLU A C 1
ATOM 866 O O . GLU A 1 110 ? 15.867 -30.234 -23.766 1 97.75 110 GLU A O 1
ATOM 871 N N . PHE A 1 111 ? 13.852 -30.578 -23.031 1 98.5 111 PHE A N 1
ATOM 872 C CA . PHE A 1 111 ? 14.289 -31.125 -21.734 1 98.5 111 PHE A CA 1
ATOM 873 C C . PHE A 1 111 ? 13.289 -32.156 -21.219 1 98.5 111 PHE A C 1
ATOM 875 O O . PHE A 1 111 ? 12.188 -32.281 -21.75 1 98.5 111 PHE A O 1
ATOM 882 N N . ALA A 1 112 ? 13.672 -32.938 -20.25 1 98.25 112 ALA A N 1
ATOM 883 C CA . ALA A 1 112 ? 12.797 -33.906 -19.641 1 98.25 112 ALA A CA 1
ATOM 884 C C . ALA A 1 112 ? 11.719 -33.25 -18.797 1 98.25 112 ALA A C 1
ATOM 886 O O . ALA A 1 112 ? 11.992 -32.281 -18.094 1 98.25 112 ALA A O 1
ATOM 887 N N . SER A 1 113 ? 10.492 -33.75 -18.922 1 98.56 113 SER A N 1
ATOM 888 C CA . SER A 1 113 ? 9.406 -33.25 -18.078 1 98.56 113 SER A CA 1
ATOM 889 C C . SER A 1 113 ? 9.703 -33.469 -16.609 1 98.56 113 SER A C 1
ATOM 891 O O . SER A 1 113 ? 10.344 -34.469 -16.234 1 98.56 113 SER A O 1
ATOM 893 N N . LYS A 1 114 ? 9.258 -32.594 -15.812 1 98.31 114 LYS A N 1
ATOM 894 C CA . LYS A 1 114 ? 9.438 -32.719 -14.367 1 98.31 114 LYS A CA 1
ATOM 895 C C . LYS A 1 114 ? 8.164 -32.344 -13.625 1 98.31 114 LYS A C 1
ATOM 897 O O . LYS A 1 114 ? 7.57 -31.297 -13.891 1 98.31 114 LYS A O 1
ATOM 902 N N . LEU A 1 115 ? 7.684 -33.188 -12.734 1 98.62 115 LEU A N 1
ATOM 903 C CA . LEU A 1 115 ? 6.629 -32.875 -11.781 1 98.62 115 LEU A CA 1
ATOM 904 C C . LEU A 1 115 ? 7.219 -32.406 -10.445 1 98.62 115 LEU A C 1
ATOM 906 O O . LEU A 1 115 ? 7.852 -33.219 -9.75 1 98.62 115 LEU A O 1
ATOM 910 N N . TYR A 1 116 ? 7.09 -31.188 -10.102 1 98.44 116 TYR A N 1
ATOM 911 C CA . TYR A 1 116 ? 7.465 -30.703 -8.773 1 98.44 116 TYR A CA 1
ATOM 912 C C . TYR A 1 116 ? 6.359 -30.969 -7.762 1 98.44 116 TYR A C 1
ATOM 914 O O . TYR A 1 116 ? 5.242 -30.469 -7.902 1 98.44 116 TYR A O 1
ATOM 922 N N . THR A 1 117 ? 6.691 -31.75 -6.77 1 97.94 117 THR A N 1
ATOM 923 C CA . THR A 1 117 ? 5.723 -32.125 -5.738 1 97.94 117 THR A CA 1
ATOM 924 C C . THR A 1 117 ? 5.801 -31.156 -4.555 1 97.94 117 THR A C 1
ATOM 926 O O . THR A 1 117 ? 6.789 -30.422 -4.402 1 97.94 117 THR A O 1
ATOM 929 N N . PRO A 1 118 ? 4.742 -31.141 -3.699 1 97.25 118 PRO A N 1
ATOM 930 C CA . PRO A 1 118 ? 4.754 -30.281 -2.516 1 97.25 118 PRO A CA 1
ATOM 931 C C . PRO A 1 118 ? 5.973 -30.516 -1.629 1 97.25 118 PRO A C 1
ATOM 933 O O . PRO A 1 118 ? 6.492 -29.578 -1.027 1 97.25 118 PRO A O 1
ATOM 936 N N . ASN A 1 119 ? 6.48 -31.656 -1.639 1 94.62 119 ASN A N 1
ATOM 937 C CA . ASN A 1 119 ? 7.609 -31.984 -0.779 1 94.62 119 ASN A CA 1
ATOM 938 C C . ASN A 1 119 ? 8.93 -31.516 -1.38 1 94.62 119 ASN A C 1
ATOM 940 O O . ASN A 1 119 ? 9.922 -31.359 -0.666 1 94.62 119 ASN A O 1
ATOM 944 N N . GLU A 1 120 ? 8.945 -31.25 -2.631 1 92.44 120 GLU A N 1
ATOM 945 C CA . GLU A 1 120 ? 10.18 -30.875 -3.32 1 92.44 120 GLU A CA 1
ATOM 946 C C . GLU A 1 120 ? 10.32 -29.359 -3.414 1 92.44 120 GLU A C 1
ATOM 948 O O . GLU A 1 120 ? 11.422 -28.859 -3.658 1 92.44 120 GLU A O 1
ATOM 953 N N . CYS A 1 121 ? 9.219 -28.672 -3.258 1 91.12 121 CYS A N 1
ATOM 954 C CA . CYS A 1 121 ? 9.258 -27.219 -3.402 1 91.12 121 CYS A CA 1
ATOM 955 C C . CYS A 1 121 ? 9.867 -26.562 -2.168 1 91.12 121 CYS A C 1
ATOM 957 O O . CYS A 1 121 ? 9.523 -26.922 -1.039 1 91.12 121 CYS A O 1
ATOM 959 N N . GLN A 1 122 ? 10.805 -25.703 -2.383 1 89.19 122 GLN A N 1
ATOM 960 C CA . GLN A 1 122 ? 11.422 -24.969 -1.29 1 89.19 122 GLN A CA 1
ATOM 961 C C . GLN A 1 122 ? 10.453 -23.953 -0.688 1 89.19 122 GLN A C 1
ATOM 963 O O . GLN A 1 122 ? 9.789 -23.203 -1.417 1 89.19 122 GLN A O 1
ATOM 968 N N . SER A 1 123 ? 10.289 -24 0.583 1 93.38 123 SER A N 1
ATOM 969 C CA . SER A 1 123 ? 9.453 -23.047 1.31 1 93.38 123 SER A CA 1
ATOM 970 C C . SER A 1 123 ? 10.211 -22.391 2.455 1 93.38 123 SER A C 1
ATOM 972 O O . SER A 1 123 ? 10.688 -23.078 3.363 1 93.38 123 SER A O 1
ATOM 974 N N . VAL A 1 124 ? 10.359 -21.062 2.355 1 94.69 124 VAL A N 1
ATOM 975 C CA . VAL A 1 124 ? 11.125 -20.328 3.361 1 94.69 124 VAL A CA 1
ATOM 976 C C . VAL A 1 124 ? 10.273 -19.203 3.932 1 94.69 124 VAL A C 1
ATOM 978 O O . VAL A 1 124 ? 9.516 -18.562 3.203 1 94.69 124 VAL A O 1
ATOM 981 N N . VAL A 1 125 ? 10.391 -18.984 5.25 1 93.62 125 VAL A N 1
ATOM 982 C CA . VAL A 1 125 ? 9.789 -17.797 5.867 1 93.62 125 VAL A CA 1
ATOM 983 C C . VAL A 1 125 ? 10.805 -16.656 5.891 1 93.62 125 VAL A C 1
ATOM 985 O O . VAL A 1 125 ? 11.883 -16.797 6.465 1 93.62 125 VAL A O 1
ATOM 988 N N . ALA A 1 126 ? 10.5 -15.609 5.242 1 92.69 126 ALA A N 1
ATOM 989 C CA . ALA A 1 126 ? 11.367 -14.43 5.195 1 92.69 126 ALA A CA 1
ATOM 990 C C . ALA A 1 126 ? 10.789 -13.289 6.035 1 92.69 126 ALA A C 1
ATOM 992 O O . ALA A 1 126 ? 9.57 -13.195 6.207 1 92.69 126 ALA A O 1
ATOM 993 N N . GLY A 1 127 ? 11.648 -12.445 6.578 1 92.06 127 GLY A N 1
ATOM 994 C CA . GLY A 1 127 ? 11.242 -11.234 7.27 1 92.06 127 GLY A CA 1
ATOM 995 C C . GLY A 1 127 ? 10.891 -11.477 8.727 1 92.06 127 GLY A C 1
ATOM 996 O O . GLY A 1 127 ? 10.484 -10.547 9.43 1 92.06 127 GLY A O 1
ATOM 997 N N . ASP A 1 128 ? 11 -12.719 9.07 1 88.62 128 ASP A N 1
ATOM 998 C CA . ASP A 1 128 ? 10.734 -13.016 10.477 1 88.62 128 ASP A CA 1
ATOM 999 C C . ASP A 1 128 ? 11.805 -12.422 11.383 1 88.62 128 ASP A C 1
ATOM 1001 O O . ASP A 1 128 ? 13 -12.602 11.133 1 88.62 128 ASP A O 1
ATOM 1005 N N . GLY A 1 129 ? 11.32 -11.648 12.344 1 86.94 129 GLY A N 1
ATOM 1006 C CA . GLY A 1 129 ? 12.242 -11.102 13.328 1 86.94 129 GLY A CA 1
ATOM 1007 C C . GLY A 1 129 ? 12.953 -9.844 12.844 1 86.94 129 GLY A C 1
ATOM 1008 O O . GLY A 1 129 ? 13.781 -9.281 13.555 1 86.94 129 GLY A O 1
ATOM 1009 N N . VAL A 1 130 ? 12.719 -9.5 11.664 1 90.19 130 VAL A N 1
ATOM 1010 C CA . VAL A 1 130 ? 13.336 -8.312 11.094 1 90.19 130 VAL A CA 1
ATOM 1011 C C . VAL A 1 130 ? 12.305 -7.188 10.992 1 90.19 130 VAL A C 1
ATOM 1013 O O . VAL A 1 130 ? 11.148 -7.426 10.625 1 90.19 130 VAL A O 1
ATOM 1016 N N . TRP A 1 131 ? 12.727 -5.988 11.344 1 93.94 131 TRP A N 1
ATOM 1017 C CA . TRP A 1 131 ? 11.875 -4.809 11.289 1 93.94 131 TRP A CA 1
ATOM 1018 C C . TRP A 1 131 ? 10.531 -5.07 11.961 1 93.94 131 TRP A C 1
ATOM 1020 O O . TRP A 1 131 ? 9.477 -4.738 11.414 1 93.94 131 TRP A O 1
ATOM 1030 N N . GLU A 1 132 ? 10.516 -5.855 13.031 1 92.44 132 GLU A N 1
ATOM 1031 C CA . GLU A 1 132 ? 9.336 -6.215 13.812 1 92.44 132 GLU A CA 1
ATOM 1032 C C . GLU A 1 132 ? 8.398 -7.113 13.016 1 92.44 132 GLU A C 1
ATOM 1034 O O . GLU A 1 132 ? 7.18 -7.078 13.203 1 92.44 132 GLU A O 1
ATOM 1039 N N . GLY A 1 133 ? 8.93 -7.801 12.008 1 95.44 133 GLY A N 1
ATOM 1040 C CA . GLY A 1 133 ? 8.156 -8.75 11.227 1 95.44 133 GLY A CA 1
ATOM 1041 C C . GLY A 1 133 ? 7.258 -8.094 10.195 1 95.44 133 GLY A C 1
ATOM 1042 O O . GLY A 1 133 ? 6.312 -8.711 9.703 1 95.44 133 GLY A O 1
ATOM 1043 N N . THR A 1 134 ? 7.469 -6.848 9.859 1 97.5 134 THR A N 1
ATOM 1044 C CA . THR A 1 134 ? 6.547 -6.082 9.023 1 97.5 134 THR A CA 1
ATOM 1045 C C . THR A 1 134 ? 6.637 -6.539 7.566 1 97.5 134 THR A C 1
ATOM 1047 O O . THR A 1 134 ? 5.805 -6.16 6.742 1 97.5 134 THR A O 1
ATOM 1050 N N . ALA A 1 135 ? 7.609 -7.383 7.266 1 97.81 135 ALA A N 1
ATOM 1051 C CA . ALA A 1 135 ? 7.723 -7.941 5.922 1 97.81 135 ALA A CA 1
ATOM 1052 C C . ALA A 1 135 ? 7.758 -9.469 5.965 1 97.81 135 ALA A C 1
ATOM 1054 O O . ALA A 1 135 ? 8.438 -10.102 5.156 1 97.81 135 ALA A O 1
ATOM 1055 N N . GLN A 1 136 ? 7.152 -10 6.969 1 97.12 136 GLN A N 1
ATOM 1056 C CA . GLN A 1 136 ? 7.098 -11.453 7.086 1 97.12 136 GLN A CA 1
ATOM 1057 C C . GLN A 1 136 ? 6.238 -12.062 5.98 1 97.12 136 GLN A C 1
ATOM 1059 O O . GLN A 1 136 ? 5.137 -11.586 5.707 1 97.12 136 GLN A O 1
ATOM 1064 N N . ARG A 1 137 ? 6.77 -13.109 5.316 1 98.12 137 ARG A N 1
ATOM 1065 C CA . ARG A 1 137 ? 6.09 -13.812 4.227 1 98.12 137 ARG A CA 1
ATOM 1066 C C . ARG A 1 137 ? 6.672 -15.203 4.02 1 98.12 137 ARG A C 1
ATOM 1068 O O . ARG A 1 137 ? 7.785 -15.492 4.469 1 98.12 137 ARG A O 1
ATOM 1075 N N . VAL A 1 138 ? 5.898 -16.016 3.422 1 97.94 138 VAL A N 1
ATOM 1076 C CA . VAL A 1 138 ? 6.355 -17.328 2.963 1 97.94 138 VAL A CA 1
ATOM 1077 C C . VAL A 1 138 ? 6.719 -17.25 1.481 1 97.94 138 VAL A C 1
ATOM 1079 O O . VAL A 1 138 ? 5.953 -16.719 0.672 1 97.94 138 VAL A O 1
ATOM 1082 N N . ILE A 1 139 ? 7.871 -17.703 1.16 1 97.88 139 ILE A N 1
ATOM 1083 C CA . ILE A 1 139 ? 8.312 -17.781 -0.229 1 97.88 139 ILE A CA 1
ATOM 1084 C C . ILE A 1 139 ? 8.469 -19.234 -0.638 1 97.88 139 ILE A C 1
ATOM 1086 O O . ILE A 1 139 ? 9.234 -19.984 -0.017 1 97.88 139 ILE A O 1
ATOM 1090 N N . ARG A 1 140 ? 7.758 -19.641 -1.619 1 98.31 140 ARG A N 1
ATOM 1091 C CA . ARG A 1 140 ? 7.848 -20.984 -2.195 1 98.31 140 ARG A CA 1
ATOM 1092 C C . ARG A 1 140 ? 8.406 -20.922 -3.613 1 98.31 140 ARG A C 1
ATOM 1094 O O . ARG A 1 140 ? 7.754 -20.422 -4.527 1 98.31 140 ARG A O 1
ATOM 1101 N N . THR A 1 141 ? 9.555 -21.422 -3.762 1 97.31 141 THR A N 1
ATOM 1102 C CA . THR A 1 141 ? 10.133 -21.5 -5.098 1 97.31 141 THR A CA 1
ATOM 1103 C C . THR A 1 141 ? 9.891 -22.875 -5.715 1 97.31 141 THR A C 1
ATOM 1105 O O . THR A 1 141 ? 10.32 -23.891 -5.16 1 97.31 141 THR A O 1
ATOM 1108 N N . ILE A 1 142 ? 9.211 -22.906 -6.801 1 98.44 142 ILE A N 1
ATOM 1109 C CA . ILE A 1 142 ? 8.961 -24.156 -7.508 1 98.44 142 ILE A CA 1
ATOM 1110 C C . ILE A 1 142 ? 10.164 -24.484 -8.391 1 98.44 142 ILE A C 1
ATOM 1112 O O . ILE A 1 142 ? 10.844 -25.484 -8.164 1 98.44 142 ILE A O 1
ATOM 1116 N N . PHE A 1 143 ? 10.453 -23.594 -9.328 1 97.88 143 PHE A N 1
ATOM 1117 C CA . PHE A 1 143 ? 11.719 -23.75 -10.031 1 97.88 143 PHE A CA 1
ATOM 1118 C C . PHE A 1 143 ? 12.234 -22.391 -10.508 1 97.88 143 PHE A C 1
ATOM 1120 O O . PHE A 1 143 ? 11.453 -21.469 -10.727 1 97.88 143 PHE A O 1
ATOM 1127 N N . ASP A 1 144 ? 13.477 -22.234 -10.555 1 97 144 ASP A N 1
ATOM 1128 C CA . ASP A 1 144 ? 14.211 -21.078 -11.07 1 97 144 ASP A CA 1
ATOM 1129 C C . ASP A 1 144 ? 15.484 -21.516 -11.797 1 97 144 ASP A C 1
ATOM 1131 O O . ASP A 1 144 ? 15.617 -22.688 -12.172 1 97 144 ASP A O 1
ATOM 1135 N N . TYR A 1 145 ? 16.375 -20.609 -12.008 1 96.81 145 TYR A N 1
ATOM 1136 C CA . TYR A 1 145 ? 17.562 -20.922 -12.797 1 96.81 145 TYR A CA 1
ATOM 1137 C C . TYR A 1 145 ? 18.438 -21.938 -12.078 1 96.81 145 TYR A C 1
ATOM 1139 O O . TYR A 1 145 ? 19.156 -22.703 -12.719 1 96.81 145 TYR A O 1
ATOM 1147 N N . ASN A 1 146 ? 18.438 -21.953 -10.766 1 95.38 146 ASN A N 1
ATOM 1148 C CA . ASN A 1 146 ? 19.297 -22.812 -9.977 1 95.38 146 ASN A CA 1
ATOM 1149 C C . ASN A 1 146 ? 18.938 -24.297 -10.141 1 95.38 146 ASN A C 1
ATOM 1151 O O . ASN A 1 146 ? 19.812 -25.156 -10.219 1 95.38 146 ASN A O 1
ATOM 1155 N N . ASN A 1 147 ? 17.703 -24.625 -10.234 1 95.88 147 ASN A N 1
ATOM 1156 C CA . ASN A 1 147 ? 17.328 -26.031 -10.289 1 95.88 147 ASN A CA 1
ATOM 1157 C C . ASN A 1 147 ? 16.734 -26.406 -11.648 1 95.88 147 ASN A C 1
ATOM 1159 O O . ASN A 1 147 ? 16.5 -27.594 -11.914 1 95.88 147 ASN A O 1
ATOM 1163 N N . ALA A 1 148 ? 16.469 -25.438 -12.469 1 96.81 148 ALA A N 1
ATOM 1164 C CA . ALA A 1 148 ? 15.938 -25.688 -13.805 1 96.81 148 ALA A CA 1
ATOM 1165 C C . ALA A 1 148 ? 16.562 -24.75 -14.836 1 96.81 148 ALA A C 1
ATOM 1167 O O . ALA A 1 148 ? 15.867 -24.031 -15.539 1 96.81 148 ALA A O 1
ATOM 1168 N N . ALA A 1 149 ? 17.859 -24.812 -15.062 1 96.38 149 ALA A N 1
ATOM 1169 C CA . ALA A 1 149 ? 18.609 -23.922 -15.953 1 96.38 149 ALA A CA 1
ATOM 1170 C C . ALA A 1 149 ? 18.188 -24.109 -17.406 1 96.38 149 ALA A C 1
ATOM 1172 O O . ALA A 1 149 ? 18.453 -23.266 -18.25 1 96.38 149 ALA A O 1
ATOM 1173 N N . TYR A 1 150 ? 17.562 -25.234 -17.672 1 97.69 150 TYR A N 1
ATOM 1174 C CA . TYR A 1 150 ? 17.109 -25.547 -19.016 1 97.69 150 TYR A CA 1
ATOM 1175 C C . TYR A 1 150 ? 15.883 -24.703 -19.375 1 97.69 150 TYR A C 1
ATOM 1177 O O . TYR A 1 150 ? 15.5 -24.625 -20.547 1 97.69 150 TYR A O 1
ATOM 1185 N N . SER A 1 151 ? 15.203 -24.172 -18.422 1 98.25 151 SER A N 1
ATOM 1186 C CA . SER A 1 151 ? 13.969 -23.422 -18.609 1 98.25 151 SER A CA 1
ATOM 1187 C C . SER A 1 151 ? 14.242 -21.953 -18.875 1 98.25 151 SER A C 1
ATOM 1189 O O . SER A 1 151 ? 15.25 -21.406 -18.406 1 98.25 151 SER A O 1
ATOM 1191 N N . ASN A 1 152 ? 13.359 -21.328 -19.547 1 98.56 152 ASN A N 1
ATOM 1192 C CA . ASN A 1 152 ? 13.383 -19.875 -19.703 1 98.56 152 ASN A CA 1
ATOM 1193 C C . ASN A 1 152 ? 12.461 -19.188 -18.719 1 98.56 152 ASN A C 1
ATOM 1195 O O . ASN A 1 152 ? 12.258 -17.969 -18.781 1 98.56 152 ASN A O 1
ATOM 1199 N N . MET A 1 153 ? 11.898 -19.906 -17.797 1 98.38 153 MET A N 1
ATOM 1200 C CA . MET A 1 153 ? 10.891 -19.375 -16.891 1 98.38 153 MET A CA 1
ATOM 1201 C C . MET A 1 153 ? 11.305 -19.547 -15.445 1 98.38 153 MET A C 1
ATOM 1203 O O . MET A 1 153 ? 12.164 -20.375 -15.133 1 98.38 153 MET A O 1
ATOM 1207 N N . VAL A 1 154 ? 10.773 -18.734 -14.609 1 98.5 154 VAL A N 1
ATOM 1208 C CA . VAL A 1 154 ? 10.75 -18.891 -13.156 1 98.5 154 VAL A CA 1
ATOM 1209 C C . VAL A 1 154 ? 9.305 -18.906 -12.664 1 98.5 154 VAL A C 1
ATOM 1211 O O . VAL A 1 154 ? 8.469 -18.141 -13.148 1 98.5 154 VAL A O 1
ATOM 1214 N N . VAL A 1 155 ? 8.977 -19.797 -11.758 1 98.62 155 VAL A N 1
ATOM 1215 C CA . VAL A 1 155 ? 7.66 -19.781 -11.141 1 98.62 155 VAL A CA 1
ATOM 1216 C C . VAL A 1 155 ? 7.789 -20.047 -9.641 1 98.62 155 VAL A C 1
ATOM 1218 O O . VAL A 1 155 ? 8.555 -20.922 -9.227 1 98.62 155 VAL A O 1
ATOM 1221 N N . GLY A 1 156 ? 7.16 -19.266 -8.859 1 98.5 156 GLY A N 1
ATOM 1222 C CA . GLY A 1 156 ? 7.078 -19.422 -7.418 1 98.5 156 GLY A CA 1
ATOM 1223 C C . GLY A 1 156 ? 5.844 -18.781 -6.816 1 98.5 156 GLY A C 1
ATOM 1224 O O . GLY A 1 156 ? 4.996 -18.25 -7.543 1 98.5 156 GLY A O 1
ATOM 1225 N N . GLU A 1 157 ? 5.656 -18.922 -5.531 1 98.81 157 GLU A N 1
ATOM 1226 C CA . GLU A 1 157 ? 4.527 -18.375 -4.789 1 98.81 157 GLU A CA 1
ATOM 1227 C C . GLU A 1 157 ? 4.996 -17.609 -3.555 1 98.81 157 GLU A C 1
ATOM 1229 O O . GLU A 1 157 ? 5.992 -17.984 -2.93 1 98.81 157 GLU A O 1
ATOM 1234 N N . VAL A 1 158 ? 4.277 -16.594 -3.25 1 98.81 158 VAL A N 1
ATOM 1235 C CA . VAL A 1 158 ? 4.496 -15.867 -1.999 1 98.81 158 VAL A CA 1
ATOM 1236 C C . VAL A 1 158 ? 3.182 -15.758 -1.231 1 98.81 158 VAL A C 1
ATOM 1238 O O . VAL A 1 158 ? 2.127 -15.523 -1.826 1 98.81 158 VAL A O 1
ATOM 1241 N N . ILE A 1 159 ? 3.221 -16.031 0.022 1 98.56 159 ILE A N 1
ATOM 1242 C CA . ILE A 1 159 ? 2.119 -15.719 0.929 1 98.56 159 ILE A CA 1
ATOM 1243 C C . ILE A 1 159 ? 2.525 -14.586 1.865 1 98.56 159 ILE A C 1
ATOM 1245 O O . ILE A 1 159 ? 3.393 -14.758 2.725 1 98.56 159 ILE A O 1
ATOM 1249 N N . SER A 1 160 ? 1.919 -13.484 1.689 1 98.19 160 SER A N 1
ATOM 1250 C CA . SER A 1 160 ? 2.119 -12.367 2.607 1 98.19 160 SER A CA 1
ATOM 1251 C C . SER A 1 160 ? 1.168 -12.445 3.795 1 98.19 160 SER A C 1
ATOM 1253 O O . SER A 1 160 ? -0.046 -12.57 3.617 1 98.19 160 SER A O 1
ATOM 1255 N N . TYR A 1 161 ? 1.716 -12.359 4.969 1 97.62 161 TYR A N 1
ATOM 1256 C CA . TYR A 1 161 ? 0.866 -12.344 6.156 1 97.62 161 TYR A CA 1
ATOM 1257 C C . TYR A 1 161 ? 0.046 -11.062 6.219 1 97.62 161 TYR A C 1
ATOM 1259 O O . TYR A 1 161 ? 0.446 -10.031 5.668 1 97.62 161 TYR A O 1
ATOM 1267 N N . PRO A 1 162 ? -1.133 -11.094 6.883 1 98.19 162 PRO A N 1
ATOM 1268 C CA . PRO A 1 162 ? -2.016 -9.922 6.93 1 98.19 162 PRO A CA 1
ATOM 1269 C C . PRO A 1 162 ? -1.309 -8.672 7.438 1 98.19 162 PRO A C 1
ATOM 1271 O O . PRO A 1 162 ? -0.662 -8.703 8.484 1 98.19 162 PRO A O 1
ATOM 1274 N N . GLY A 1 163 ? -1.454 -7.578 6.668 1 98.38 163 GLY A N 1
ATOM 1275 C CA . GLY A 1 163 ? -0.934 -6.285 7.078 1 98.38 163 GLY A CA 1
ATOM 1276 C C . GLY A 1 163 ? 0.554 -6.133 6.824 1 98.38 163 GLY A C 1
ATOM 1277 O O . GLY A 1 163 ? 1.181 -5.191 7.32 1 98.38 163 GLY A O 1
ATOM 1278 N N . ARG A 1 164 ? 1.181 -7.051 6.066 1 98.38 164 ARG A N 1
ATOM 1279 C CA . ARG A 1 164 ? 2.633 -7.051 5.926 1 98.38 164 ARG A CA 1
ATOM 1280 C C . ARG A 1 164 ? 3.045 -6.754 4.488 1 98.38 164 ARG A C 1
ATOM 1282 O O . ARG A 1 164 ? 2.203 -6.734 3.586 1 98.38 164 ARG A O 1
ATOM 1289 N N . TRP A 1 165 ? 4.285 -6.477 4.383 1 98.75 165 TRP A N 1
ATOM 1290 C CA . TRP A 1 165 ? 4.863 -6.156 3.08 1 98.75 165 TRP A CA 1
ATOM 1291 C C . TRP A 1 165 ? 5.609 -7.359 2.508 1 98.75 165 TRP A C 1
ATOM 1293 O O . TRP A 1 165 ? 6.066 -8.227 3.254 1 98.75 165 TRP A O 1
ATOM 1303 N N . SER A 1 166 ? 5.668 -7.441 1.219 1 98.44 166 SER A N 1
ATOM 1304 C CA . SER A 1 166 ? 6.434 -8.438 0.477 1 98.44 166 SER A CA 1
ATOM 1305 C C . SER A 1 166 ? 7.133 -7.82 -0.729 1 98.44 166 SER A C 1
ATOM 1307 O O . SER A 1 166 ? 6.973 -6.625 -0.998 1 98.44 166 SER A O 1
ATOM 1309 N N . SER A 1 167 ? 8.023 -8.695 -1.401 1 98.06 167 SER A N 1
ATOM 1310 C CA . SER A 1 167 ? 8.891 -8.117 -2.424 1 98.06 167 SER A CA 1
ATOM 1311 C C . SER A 1 167 ? 9.648 -6.914 -1.887 1 98.06 167 SER A C 1
ATOM 1313 O O . SER A 1 167 ? 9.711 -5.867 -2.537 1 98.06 167 SER A O 1
ATOM 1315 N N . TYR A 1 168 ? 10.195 -7.082 -0.675 1 97.94 168 TYR A N 1
ATOM 1316 C CA . TYR A 1 168 ? 10.797 -6.027 0.137 1 97.94 168 TYR A CA 1
ATOM 1317 C C . TYR A 1 168 ? 12.078 -6.516 0.806 1 97.94 168 TYR A C 1
ATOM 1319 O O . TYR A 1 168 ? 12.156 -7.668 1.236 1 97.94 168 TYR A O 1
ATOM 1327 N N . PRO A 1 169 ? 13.133 -5.758 0.923 1 97.56 169 PRO A N 1
ATOM 1328 C CA . PRO A 1 169 ? 13.227 -4.348 0.534 1 97.56 169 PRO A CA 1
ATOM 1329 C C . PRO A 1 169 ? 13.078 -4.141 -0.971 1 97.56 169 PRO A C 1
ATOM 1331 O O . PRO A 1 169 ? 13.25 -5.082 -1.749 1 97.56 169 PRO A O 1
ATOM 1334 N N . PRO A 1 170 ? 12.789 -2.857 -1.353 1 98.44 170 PRO A N 1
ATOM 1335 C CA . PRO A 1 170 ? 12.617 -2.586 -2.781 1 98.44 170 PRO A CA 1
ATOM 1336 C C . PRO A 1 170 ? 13.797 -3.062 -3.623 1 98.44 170 PRO A C 1
ATOM 1338 O O . PRO A 1 170 ? 14.953 -2.818 -3.268 1 98.44 170 PRO A O 1
ATOM 1341 N N . HIS A 1 171 ? 13.5 -3.719 -4.656 1 98.62 171 HIS A N 1
ATOM 1342 C CA . HIS A 1 171 ? 14.492 -4.262 -5.574 1 98.62 171 HIS A CA 1
ATOM 1343 C C . HIS A 1 171 ? 13.93 -4.379 -6.988 1 98.62 171 HIS A C 1
ATOM 1345 O O . HIS A 1 171 ? 12.727 -4.242 -7.195 1 98.62 171 HIS A O 1
ATOM 1351 N N . HIS A 1 172 ? 14.836 -4.496 -7.883 1 98.31 172 HIS A N 1
ATOM 1352 C CA . HIS A 1 172 ? 14.445 -4.715 -9.266 1 98.31 172 HIS A CA 1
ATOM 1353 C C . HIS A 1 172 ? 15.312 -5.781 -9.922 1 98.31 172 HIS A C 1
ATOM 1355 O O . HIS A 1 172 ? 16.25 -6.289 -9.305 1 98.31 172 HIS A O 1
ATOM 1361 N N . HIS A 1 173 ? 14.977 -6.242 -10.977 1 97.88 173 HIS A N 1
ATOM 1362 C CA . HIS A 1 173 ? 15.727 -7.086 -11.898 1 97.88 173 HIS A CA 1
ATOM 1363 C C . HIS A 1 173 ? 15.375 -6.766 -13.344 1 97.88 173 HIS A C 1
ATOM 1365 O O . HIS A 1 173 ? 14.398 -6.062 -13.617 1 97.88 173 HIS A O 1
ATOM 1371 N N . ASP A 1 174 ? 16.094 -7.285 -14.273 1 97.56 174 ASP A N 1
ATOM 1372 C CA . ASP A 1 174 ? 15.984 -6.902 -15.68 1 97.56 174 ASP A CA 1
ATOM 1373 C C . ASP A 1 174 ? 14.789 -7.594 -16.344 1 97.56 174 ASP A C 1
ATOM 1375 O O . ASP A 1 174 ? 14.211 -7.07 -17.297 1 97.56 174 ASP A O 1
ATOM 1379 N N . GLN A 1 175 ? 14.484 -8.695 -15.883 1 98.31 175 GLN A N 1
ATOM 1380 C CA . GLN A 1 175 ? 13.523 -9.57 -16.547 1 98.31 175 GLN A CA 1
ATOM 1381 C C . GLN A 1 175 ? 12.086 -9.156 -16.234 1 98.31 175 GLN A C 1
ATOM 1383 O O . GLN A 1 175 ? 11.789 -8.727 -15.117 1 98.31 175 GLN A O 1
ATOM 1388 N N . PRO A 1 176 ? 11.219 -9.336 -17.172 1 98.25 176 PRO A N 1
ATOM 1389 C CA . PRO A 1 176 ? 9.812 -9.062 -16.891 1 98.25 176 PRO A CA 1
ATOM 1390 C C . PRO A 1 176 ? 9.203 -10.078 -15.914 1 98.25 176 PRO A C 1
ATOM 1392 O O . PRO A 1 176 ? 9.633 -11.234 -15.875 1 98.25 176 PRO A O 1
ATOM 1395 N N . GLU A 1 177 ? 8.258 -9.641 -15.211 1 98.69 177 GLU A N 1
ATOM 1396 C CA . GLU A 1 177 ? 7.625 -10.461 -14.18 1 98.69 177 GLU A CA 1
ATOM 1397 C C . GLU A 1 177 ? 6.117 -10.211 -14.125 1 98.69 177 GLU A C 1
ATOM 1399 O O . GLU A 1 177 ? 5.652 -9.117 -14.43 1 98.69 177 GLU A O 1
ATOM 1404 N N . VAL A 1 178 ? 5.348 -11.234 -13.844 1 98.94 178 VAL A N 1
ATOM 1405 C CA . VAL A 1 178 ? 3.904 -11.141 -13.656 1 98.94 178 VAL A CA 1
ATOM 1406 C C . VAL A 1 178 ? 3.514 -11.719 -12.297 1 98.94 178 VAL A C 1
ATOM 1408 O O . VAL A 1 178 ? 4.02 -12.766 -11.898 1 98.94 178 VAL A O 1
ATOM 1411 N N . TYR A 1 179 ? 2.713 -10.953 -11.547 1 98.94 179 TYR A N 1
ATOM 1412 C CA . TYR A 1 179 ? 2.092 -11.477 -10.336 1 98.94 179 TYR A CA 1
ATOM 1413 C C . TYR A 1 179 ? 0.615 -11.773 -10.562 1 98.94 179 TYR A C 1
ATOM 1415 O O . TYR A 1 179 ? -0.11 -10.953 -11.125 1 98.94 179 TYR A O 1
ATOM 1423 N N . TYR A 1 180 ? 0.164 -12.938 -10.203 1 98.94 180 TYR A N 1
ATOM 1424 C CA . TYR A 1 180 ? -1.253 -13.258 -10.062 1 98.94 180 TYR A CA 1
ATOM 1425 C C . TYR A 1 180 ? -1.656 -13.336 -8.602 1 98.94 180 TYR A C 1
ATOM 1427 O O . TYR A 1 180 ? -1.021 -14.039 -7.809 1 98.94 180 TYR A O 1
ATOM 1435 N N . TYR A 1 181 ? -2.855 -12.695 -8.188 1 98.94 181 TYR A N 1
ATOM 1436 C CA . TYR A 1 181 ? -3.152 -12.516 -6.773 1 98.94 181 TYR A CA 1
ATOM 1437 C C . TYR A 1 181 ? -4.383 -13.32 -6.367 1 98.94 181 TYR A C 1
ATOM 1439 O O . TYR A 1 181 ? -5.359 -13.391 -7.117 1 98.94 181 TYR A O 1
ATOM 1447 N N . ARG A 1 182 ? -4.301 -13.844 -5.16 1 98.81 182 ARG A N 1
ATOM 1448 C CA . ARG A 1 182 ? -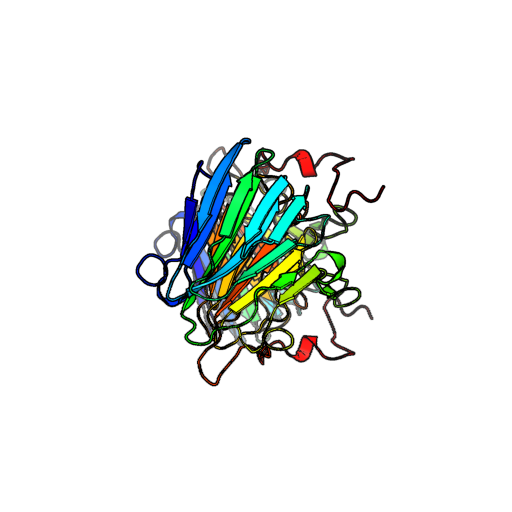5.461 -14.32 -4.414 1 98.81 182 ARG A CA 1
ATOM 1449 C C . ARG A 1 182 ? -5.43 -13.82 -2.975 1 98.81 182 ARG A C 1
ATOM 1451 O O . ARG A 1 182 ? -4.355 -13.609 -2.406 1 98.81 182 ARG A O 1
ATOM 1458 N N . PHE A 1 183 ? -6.594 -13.664 -2.418 1 98.75 183 PHE A N 1
ATOM 1459 C CA . PHE A 1 183 ? -6.73 -13.336 -1.004 1 98.75 183 PHE A CA 1
ATOM 1460 C C . PHE A 1 183 ? -7.539 -14.406 -0.276 1 98.75 183 PHE A C 1
ATOM 1462 O O . PHE A 1 183 ? -8.398 -15.055 -0.874 1 98.75 183 PHE A O 1
ATOM 1469 N N . ASN A 1 184 ? -7.258 -14.594 1.014 1 97.75 184 ASN A N 1
ATOM 1470 C CA . ASN A 1 184 ? -7.91 -15.664 1.77 1 97.75 184 ASN A CA 1
ATOM 1471 C C . ASN A 1 184 ? -9.391 -15.367 1.983 1 97.75 184 ASN A C 1
ATOM 1473 O O . ASN A 1 184 ? -10.164 -16.266 2.318 1 97.75 184 ASN A O 1
ATOM 1477 N N . LYS A 1 185 ? -9.781 -14.117 1.861 1 97.19 185 LYS A N 1
ATOM 1478 C CA . LYS A 1 185 ? -11.164 -13.656 1.775 1 97.19 185 LYS A CA 1
ATOM 1479 C C . LYS A 1 185 ? -11.398 -12.836 0.509 1 97.19 185 LYS A C 1
ATOM 1481 O O . LYS A 1 185 ? -10.547 -12.031 0.125 1 97.19 185 LYS A O 1
ATOM 1486 N N . PRO A 1 186 ? -12.508 -12.992 -0.123 1 96.5 186 PRO A N 1
ATOM 1487 C CA . PRO A 1 186 ? -12.688 -12.422 -1.46 1 96.5 186 PRO A CA 1
ATOM 1488 C C . PRO A 1 186 ? -12.656 -10.898 -1.46 1 96.5 186 PRO A C 1
ATOM 1490 O O . PRO A 1 186 ? -12.344 -10.281 -2.482 1 96.5 186 PRO A O 1
ATOM 1493 N N . GLN A 1 187 ? -13.047 -10.266 -0.325 1 97.88 187 GLN A N 1
ATOM 1494 C CA . GLN A 1 187 ? -13.062 -8.812 -0.267 1 97.88 187 GLN A CA 1
ATOM 1495 C C . GLN A 1 187 ? -11.688 -8.258 0.094 1 97.88 187 GLN A C 1
ATOM 1497 O O . GLN A 1 187 ? -11.523 -7.051 0.263 1 97.88 187 GLN A O 1
ATOM 1502 N N . GLY A 1 188 ? -10.688 -9.188 0.277 1 98.62 188 GLY A N 1
ATOM 1503 C CA . GLY A 1 188 ? -9.336 -8.758 0.575 1 98.62 188 GLY A CA 1
ATOM 1504 C C . GLY A 1 188 ? -8.719 -7.906 -0.523 1 98.62 188 GLY A C 1
ATOM 1505 O O . GLY A 1 188 ? -9.18 -7.945 -1.669 1 98.62 188 GLY A O 1
ATOM 1506 N N . PHE A 1 189 ? -7.703 -7.145 -0.165 1 98.88 189 PHE A N 1
ATOM 1507 C CA . PHE A 1 189 ? -7.035 -6.266 -1.115 1 98.88 189 PHE A CA 1
ATOM 1508 C C . PHE A 1 189 ? -5.637 -5.902 -0.629 1 98.88 189 PHE A C 1
ATOM 1510 O O . PHE A 1 189 ? -5.285 -6.176 0.52 1 98.88 189 PHE A O 1
ATOM 1517 N N . GLY A 1 190 ? -4.816 -5.383 -1.466 1 98.81 190 GLY A N 1
ATOM 1518 C CA . GLY A 1 190 ? -3.484 -4.879 -1.177 1 98.81 190 GLY A CA 1
ATOM 1519 C C . GLY A 1 190 ? -3.049 -3.773 -2.121 1 98.81 190 GLY A C 1
ATOM 1520 O O . GLY A 1 190 ? -3.861 -3.24 -2.879 1 98.81 190 GLY A O 1
ATOM 1521 N N . CYS A 1 191 ? -1.85 -3.395 -1.942 1 98.56 191 CYS A N 1
ATOM 1522 C CA . CYS A 1 191 ? -1.226 -2.389 -2.797 1 98.56 191 CYS A CA 1
ATOM 1523 C C . CYS A 1 191 ? -0.006 -2.961 -3.51 1 98.56 191 CYS A C 1
ATOM 1525 O O . CYS A 1 191 ? 0.853 -3.58 -2.879 1 98.56 191 CYS A O 1
ATOM 1527 N N . ALA A 1 192 ? 0.024 -2.764 -4.77 1 98.88 192 ALA A N 1
ATOM 1528 C CA . ALA A 1 192 ? 1.188 -3.131 -5.57 1 98.88 192 ALA A CA 1
ATOM 1529 C C . ALA A 1 192 ? 1.866 -1.894 -6.152 1 98.88 192 ALA A C 1
ATOM 1531 O O . ALA A 1 192 ? 1.236 -1.108 -6.863 1 98.88 192 ALA A O 1
ATOM 1532 N N . MET A 1 193 ? 3.117 -1.734 -5.855 1 98.69 193 MET A N 1
ATOM 1533 C CA . MET A 1 193 ? 3.879 -0.669 -6.5 1 98.69 193 MET A CA 1
ATOM 1534 C C . MET A 1 193 ? 4.789 -1.232 -7.586 1 98.69 193 MET A C 1
ATOM 1536 O O . MET A 1 193 ? 5.375 -2.303 -7.418 1 98.69 193 MET A O 1
ATOM 1540 N N . VAL A 1 194 ? 4.848 -0.581 -8.664 1 98.69 194 VAL A N 1
ATOM 1541 C CA . VAL A 1 194 ? 5.738 -0.871 -9.781 1 98.69 194 VAL A CA 1
ATOM 1542 C C . VAL A 1 194 ? 6.41 0.415 -10.258 1 98.69 194 VAL A C 1
ATOM 1544 O O . VAL A 1 194 ? 5.816 1.199 -11 1 98.69 194 VAL A O 1
ATOM 1547 N N . GLY A 1 195 ? 7.684 0.625 -9.828 1 98 195 GLY A N 1
ATOM 1548 C CA . GLY A 1 195 ? 8.297 1.931 -10.031 1 98 195 GLY A CA 1
ATOM 1549 C C . GLY A 1 195 ? 7.527 3.055 -9.359 1 98 195 GLY A C 1
ATOM 1550 O O . GLY A 1 195 ? 7.227 2.982 -8.164 1 98 195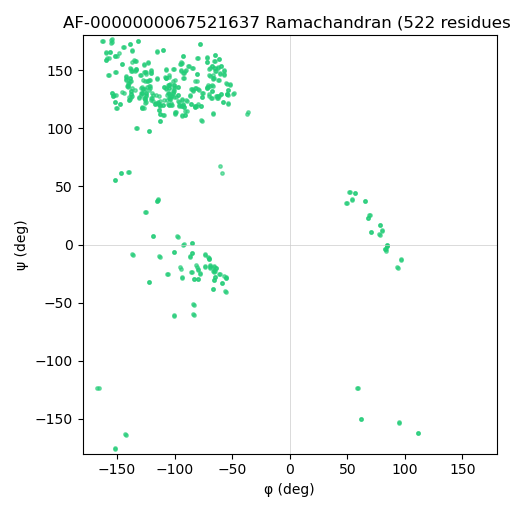 GLY A O 1
ATOM 1551 N N . GLU A 1 196 ? 7.129 4.035 -10.133 1 96.88 196 GLU A N 1
ATOM 1552 C CA . GLU A 1 196 ? 6.441 5.203 -9.602 1 96.88 196 GLU A CA 1
ATOM 1553 C C . GLU A 1 196 ? 4.938 4.965 -9.5 1 96.88 196 GLU A C 1
ATOM 1555 O O . GLU A 1 196 ? 4.219 5.742 -8.867 1 96.88 196 GLU A O 1
ATOM 1560 N N . ASP A 1 197 ? 4.508 3.867 -10.102 1 97.75 197 ASP A N 1
ATOM 1561 C CA . ASP A 1 197 ? 3.074 3.607 -10.156 1 97.75 197 ASP A CA 1
ATOM 1562 C C . ASP A 1 197 ? 2.637 2.707 -9 1 97.75 197 ASP A C 1
ATOM 1564 O O . ASP A 1 197 ? 3.455 1.999 -8.414 1 97.75 197 ASP A O 1
ATOM 1568 N N . ALA A 1 198 ? 1.393 2.775 -8.656 1 98.56 198 ALA A N 1
ATOM 1569 C CA . ALA A 1 198 ? 0.783 1.933 -7.633 1 98.56 198 ALA A CA 1
ATOM 1570 C C . ALA A 1 198 ? -0.603 1.46 -8.062 1 98.56 198 ALA A C 1
ATOM 1572 O O . ALA A 1 198 ? -1.291 2.145 -8.82 1 98.56 198 ALA A O 1
ATOM 1573 N N . TYR A 1 199 ? -0.987 0.307 -7.559 1 98.81 199 TYR A N 1
ATOM 1574 C CA . TYR A 1 199 ? -2.252 -0.307 -7.945 1 98.81 199 TYR A CA 1
ATOM 1575 C C . TYR A 1 199 ? -2.93 -0.962 -6.75 1 98.81 199 TYR A C 1
ATOM 1577 O O . TYR A 1 199 ? -2.268 -1.595 -5.922 1 98.81 199 TYR A O 1
ATOM 1585 N N . ARG A 1 200 ? -4.238 -0.756 -6.625 1 98.75 200 ARG A N 1
ATOM 1586 C CA . ARG A 1 200 ? -5.027 -1.549 -5.688 1 98.75 200 ARG A CA 1
ATOM 1587 C C . ARG A 1 200 ? -5.312 -2.938 -6.25 1 98.75 200 ARG A C 1
ATOM 1589 O O . ARG A 1 200 ? -6.137 -3.09 -7.152 1 98.75 200 ARG A O 1
ATOM 1596 N N . VAL A 1 201 ? -4.648 -3.951 -5.707 1 98.88 201 VAL A N 1
ATOM 1597 C CA . VAL A 1 201 ? -4.836 -5.312 -6.195 1 98.88 201 VAL A CA 1
ATOM 1598 C C . VAL A 1 201 ? -5.926 -6.008 -5.383 1 98.88 201 VAL A C 1
ATOM 1600 O O . VAL A 1 201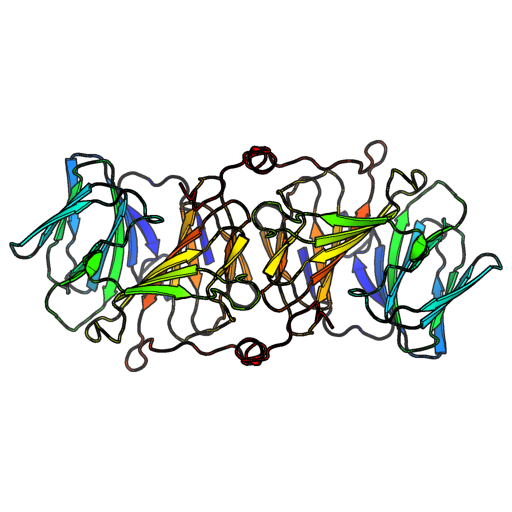 ? -6.051 -5.785 -4.176 1 98.88 201 VAL A O 1
ATOM 1603 N N . VAL A 1 202 ? -6.723 -6.82 -6.031 1 98.81 202 VAL A N 1
ATOM 1604 C CA . VAL A 1 202 ? -7.855 -7.508 -5.422 1 98.81 202 VAL A CA 1
ATOM 1605 C C . VAL A 1 202 ? -7.824 -8.992 -5.797 1 98.81 202 VAL A C 1
ATOM 1607 O O . VAL A 1 202 ? -6.953 -9.43 -6.555 1 98.81 202 VAL A O 1
ATOM 1610 N N . HIS A 1 203 ? -8.758 -9.742 -5.207 1 98.75 203 HIS A N 1
ATOM 1611 C CA . HIS A 1 203 ? -8.859 -11.164 -5.504 1 98.75 203 HIS A CA 1
ATOM 1612 C C . HIS A 1 203 ? -8.992 -11.406 -7.004 1 98.75 203 HIS A C 1
ATOM 1614 O O . HIS A 1 203 ? -9.805 -10.766 -7.672 1 98.75 203 HIS A O 1
ATOM 1620 N N . ASN A 1 204 ? -8.172 -12.297 -7.609 1 98.75 204 ASN A N 1
ATOM 1621 C CA . ASN A 1 204 ? -8.156 -12.648 -9.023 1 98.75 204 ASN A CA 1
ATOM 1622 C C . ASN A 1 204 ? -7.738 -11.461 -9.891 1 98.75 204 ASN A C 1
ATOM 1624 O O . ASN A 1 204 ? -8.328 -11.227 -10.953 1 98.75 204 ASN A O 1
ATOM 1628 N N . SER A 1 205 ? -6.844 -10.688 -9.445 1 98.88 205 SER A N 1
ATOM 1629 C CA . SER A 1 205 ? -6.191 -9.68 -10.266 1 98.88 205 SER A CA 1
ATOM 1630 C C . SER A 1 205 ? -4.734 -10.039 -10.539 1 98.88 205 SER A C 1
ATOM 1632 O O . SER A 1 205 ? -4.223 -11.016 -9.984 1 98.88 205 SER A O 1
ATOM 1634 N N . PHE A 1 206 ? -4.113 -9.352 -11.461 1 98.94 206 PHE A N 1
ATOM 1635 C CA . PHE A 1 206 ? -2.703 -9.562 -11.766 1 98.94 206 PHE A CA 1
ATOM 1636 C C . PHE A 1 206 ? -2.031 -8.25 -12.156 1 98.94 206 PHE A C 1
ATOM 1638 O O . PHE A 1 206 ? -2.703 -7.297 -12.555 1 98.94 206 PHE A O 1
ATOM 1645 N N . ILE A 1 207 ? -0.726 -8.203 -11.953 1 98.88 207 ILE A N 1
ATOM 1646 C CA . ILE A 1 207 ? 0.039 -7.051 -12.422 1 98.88 207 ILE A CA 1
ATOM 1647 C C . ILE A 1 207 ? 1.191 -7.523 -13.305 1 98.88 207 ILE A C 1
ATOM 1649 O O . ILE A 1 207 ? 1.671 -8.648 -13.164 1 98.88 207 ILE A O 1
ATOM 1653 N N . THR A 1 208 ? 1.532 -6.699 -14.25 1 98.88 208 THR A N 1
ATOM 1654 C CA . THR A 1 208 ? 2.76 -6.875 -15.023 1 98.88 208 THR A CA 1
ATOM 1655 C C . THR A 1 208 ? 3.857 -5.945 -14.508 1 98.88 208 THR A C 1
ATOM 1657 O O . THR A 1 208 ? 3.596 -4.785 -14.188 1 98.88 208 THR A O 1
ATOM 1660 N N . ILE A 1 209 ? 5.035 -6.422 -14.391 1 98.69 209 ILE A N 1
ATOM 1661 C CA . ILE A 1 209 ? 6.184 -5.699 -13.852 1 98.69 209 ILE A CA 1
ATOM 1662 C C . ILE A 1 209 ? 7.297 -5.656 -14.898 1 98.69 209 ILE A C 1
ATOM 1664 O O . ILE A 1 209 ? 8.062 -6.609 -15.031 1 98.69 209 ILE A O 1
ATOM 1668 N N . PRO A 1 210 ? 7.367 -4.523 -15.625 1 97.75 210 PRO A N 1
ATOM 1669 C CA . PRO A 1 210 ? 8.492 -4.383 -16.547 1 97.75 210 PRO A CA 1
ATOM 1670 C C . PRO A 1 210 ? 9.844 -4.438 -15.852 1 97.75 210 PRO A C 1
ATOM 1672 O O . PRO A 1 210 ? 9.953 -4.074 -14.68 1 97.75 210 PRO A O 1
ATOM 1675 N N . GLY A 1 211 ? 10.867 -4.867 -16.594 1 96.5 211 GLY A N 1
ATOM 1676 C CA . GLY A 1 211 ? 12.211 -4.922 -16.047 1 96.5 211 GLY A CA 1
ATOM 1677 C C . GLY A 1 211 ? 12.703 -3.584 -15.523 1 96.5 211 GLY A C 1
ATOM 1678 O O . GLY A 1 211 ? 12.266 -2.533 -15.992 1 96.5 211 GLY A O 1
ATOM 1679 N N . GLU A 1 212 ? 13.492 -3.648 -14.469 1 96.19 212 GLU A N 1
ATOM 1680 C CA . GLU A 1 212 ? 14.258 -2.531 -13.93 1 96.19 212 GLU A CA 1
ATOM 1681 C C . GLU A 1 212 ? 13.414 -1.681 -12.984 1 96.19 212 GLU A C 1
ATOM 1683 O O . GLU A 1 212 ? 13.891 -0.667 -12.469 1 96.19 212 GLU A O 1
ATOM 1688 N N . LEU A 1 213 ? 12.195 -2.043 -12.797 1 97.88 213 LEU A N 1
ATOM 1689 C CA . LEU A 1 213 ? 11.359 -1.29 -11.875 1 97.88 213 LEU A CA 1
ATOM 1690 C C . LEU A 1 213 ? 11.234 -2.012 -10.539 1 97.88 213 LEU A C 1
ATOM 1692 O O . LEU A 1 213 ? 11.023 -3.227 -10.5 1 97.88 213 LEU A O 1
ATOM 1696 N N . ASP A 1 214 ? 11.43 -1.263 -9.453 1 98.44 214 ASP A N 1
ATOM 1697 C CA . ASP A 1 214 ? 11.164 -1.884 -8.156 1 98.44 214 ASP A CA 1
ATOM 1698 C C . ASP A 1 214 ? 9.68 -2.205 -8 1 98.44 214 ASP A C 1
ATOM 1700 O O . ASP A 1 214 ? 8.836 -1.647 -8.711 1 98.44 214 ASP A O 1
ATOM 1704 N N . HIS A 1 215 ? 9.289 -3.125 -7.152 1 98.69 215 HIS A N 1
ATOM 1705 C CA . HIS A 1 215 ? 7.902 -3.58 -7.129 1 98.69 215 HIS A CA 1
ATOM 1706 C C . HIS A 1 215 ? 7.504 -4.062 -5.738 1 98.69 215 HIS A C 1
ATOM 1708 O O . HIS A 1 215 ? 6.973 -5.164 -5.59 1 98.69 215 HIS A O 1
ATOM 1714 N N . PRO A 1 216 ? 7.648 -3.248 -4.672 1 98.75 216 PRO A N 1
ATOM 1715 C CA . PRO A 1 216 ? 7.176 -3.646 -3.344 1 98.75 216 PRO A CA 1
ATOM 1716 C C . PRO A 1 216 ? 5.66 -3.816 -3.283 1 98.75 216 PRO A C 1
ATOM 1718 O O . PRO A 1 216 ? 4.93 -3.139 -4.008 1 98.75 216 PRO A O 1
ATOM 1721 N N . GLN A 1 217 ? 5.191 -4.746 -2.398 1 98.62 217 GLN A N 1
ATOM 1722 C CA . GLN A 1 217 ? 3.785 -5.098 -2.217 1 98.62 217 GLN A CA 1
ATOM 1723 C C . GLN A 1 217 ? 3.363 -4.941 -0.759 1 98.62 217 GLN A C 1
ATOM 1725 O O . GLN A 1 217 ? 4.176 -5.125 0.15 1 98.62 217 GLN A O 1
ATOM 1730 N N . ALA A 1 218 ? 2.148 -4.598 -0.531 1 98.88 218 ALA A N 1
ATOM 1731 C CA . ALA A 1 218 ? 1.576 -4.582 0.812 1 98.88 218 ALA A CA 1
ATOM 1732 C C . ALA A 1 218 ? 0.174 -5.184 0.819 1 98.88 218 ALA A C 1
ATOM 1734 O O . ALA A 1 218 ? -0.635 -4.898 -0.068 1 98.88 218 ALA A O 1
ATOM 1735 N N . THR A 1 219 ? -0.119 -6.039 1.773 1 98.88 219 THR A N 1
ATOM 1736 C CA . THR A 1 219 ? -1.464 -6.586 1.921 1 98.88 219 THR A CA 1
ATOM 1737 C C . THR A 1 219 ? -2.182 -5.941 3.104 1 98.88 219 THR A C 1
ATOM 1739 O O . THR A 1 219 ? -1.564 -5.664 4.133 1 98.88 219 THR A O 1
ATOM 1742 N N . ALA A 1 220 ? -3.467 -5.762 2.979 1 98.88 220 ALA A N 1
ATOM 1743 C CA . ALA A 1 220 ? -4.246 -5.07 4 1 98.88 220 ALA A CA 1
ATOM 1744 C C . ALA A 1 220 ? -4.352 -5.91 5.273 1 98.88 220 ALA A C 1
ATOM 1746 O O . ALA A 1 220 ? -4.473 -7.137 5.207 1 98.88 220 ALA A O 1
ATOM 1747 N N . PRO A 1 221 ? -4.371 -5.262 6.473 1 98.38 221 PRO A N 1
ATOM 1748 C CA . PRO A 1 221 ? -4.637 -5.996 7.711 1 98.38 221 PRO A CA 1
ATOM 1749 C C . PRO A 1 221 ? -5.91 -6.836 7.641 1 98.38 221 PRO A C 1
ATOM 1751 O O . PRO A 1 221 ? -6.922 -6.383 7.102 1 98.38 221 PRO A O 1
ATOM 1754 N N . GLY A 1 222 ? -5.797 -8.016 8.148 1 98.06 222 GLY A N 1
ATOM 1755 C CA . GLY A 1 222 ? -6.965 -8.883 8.164 1 98.06 222 GLY A CA 1
ATOM 1756 C C . GLY A 1 222 ? -6.992 -9.859 7 1 98.06 222 GLY A C 1
ATOM 1757 O O . GLY A 1 222 ? -7.738 -10.844 7.023 1 98.06 222 GLY A O 1
ATOM 1758 N N . TYR A 1 223 ? -6.141 -9.656 5.988 1 98.56 223 TYR A N 1
ATOM 1759 C CA . TYR A 1 223 ? -6.195 -10.477 4.785 1 98.56 223 TYR A CA 1
ATOM 1760 C C . TYR A 1 223 ? -4.82 -11.031 4.441 1 98.56 223 TYR A C 1
ATOM 1762 O O . TYR A 1 223 ? -3.836 -10.289 4.406 1 98.56 223 TYR A O 1
ATOM 1770 N N . ALA A 1 224 ? -4.758 -12.32 4.238 1 98.5 224 ALA A N 1
ATOM 1771 C CA . ALA A 1 224 ? -3.564 -12.906 3.637 1 98.5 224 ALA A CA 1
ATOM 1772 C C . ALA A 1 224 ? -3.58 -12.742 2.119 1 98.5 224 ALA A C 1
ATOM 1774 O O . ALA A 1 224 ? -4.637 -12.828 1.49 1 98.5 224 ALA A O 1
ATOM 1775 N N . MET A 1 225 ? -2.445 -12.469 1.627 1 98.88 225 MET A N 1
ATOM 1776 C CA . MET A 1 225 ? -2.309 -12.289 0.184 1 98.88 225 MET A CA 1
ATOM 1777 C C . MET A 1 225 ? -1.384 -13.344 -0.411 1 98.88 225 MET A C 1
ATOM 1779 O O . MET A 1 225 ? -0.238 -13.484 0.021 1 98.88 225 MET A O 1
ATOM 1783 N N . TYR A 1 226 ? -1.937 -14.078 -1.313 1 98.88 226 TYR A N 1
ATOM 1784 C CA . TYR A 1 226 ? -1.169 -14.984 -2.166 1 98.88 226 TYR A CA 1
ATOM 1785 C C . TYR A 1 226 ? -0.86 -14.336 -3.508 1 98.88 226 TYR A C 1
ATOM 1787 O O . TYR A 1 226 ? -1.726 -13.688 -4.105 1 98.88 226 TYR A O 1
ATOM 1795 N N . PHE A 1 227 ? 0.378 -14.508 -3.926 1 98.94 227 PHE A N 1
ATOM 1796 C CA . PHE A 1 227 ? 0.563 -14.25 -5.352 1 98.94 227 PHE A CA 1
ATOM 1797 C C . PHE A 1 227 ? 1.545 -15.25 -5.953 1 98.94 227 PHE A C 1
ATOM 1799 O O . PHE A 1 227 ? 2.5 -15.664 -5.293 1 98.94 227 PHE A O 1
ATOM 1806 N N . CYS A 1 228 ? 1.268 -15.664 -7.152 1 98.94 228 CYS A N 1
ATOM 1807 C CA . CYS A 1 228 ? 2.201 -16.406 -7.992 1 98.94 228 CYS A CA 1
ATOM 1808 C C . CYS A 1 228 ? 3.113 -15.453 -8.758 1 98.94 228 CYS A C 1
ATOM 1810 O O . CYS A 1 228 ? 2.637 -14.57 -9.477 1 98.94 228 CYS A O 1
ATOM 1812 N N . TRP A 1 229 ? 4.395 -15.57 -8.562 1 98.69 229 TRP A N 1
ATOM 1813 C CA . TRP A 1 229 ? 5.336 -14.719 -9.281 1 98.69 229 TRP A CA 1
ATOM 1814 C C . TRP A 1 229 ? 6.023 -15.492 -10.398 1 98.69 229 TRP A C 1
ATOM 1816 O O . TRP A 1 229 ? 6.523 -16.594 -10.18 1 98.69 229 TRP A O 1
ATOM 1826 N N . MET A 1 230 ? 5.922 -14.961 -11.586 1 98.88 230 MET A N 1
ATOM 1827 C CA . MET A 1 230 ? 6.359 -15.602 -12.828 1 98.88 230 MET A CA 1
ATOM 1828 C C . MET A 1 230 ? 7.32 -14.695 -13.594 1 98.88 230 MET A C 1
ATOM 1830 O O . MET A 1 230 ? 6.984 -13.562 -13.93 1 98.88 230 MET A O 1
ATOM 1834 N N . ILE A 1 231 ? 8.531 -15.203 -13.844 1 98.75 231 ILE A N 1
ATOM 1835 C CA . ILE A 1 231 ? 9.562 -14.406 -14.508 1 98.75 231 ILE A CA 1
ATOM 1836 C C . ILE A 1 231 ? 10.008 -15.102 -15.797 1 98.75 231 ILE A C 1
ATOM 1838 O O . ILE A 1 231 ? 10.078 -16.328 -15.852 1 98.75 231 ILE A O 1
ATOM 1842 N N . ARG A 1 232 ? 10.266 -14.375 -16.828 1 98.62 232 ARG A N 1
ATOM 1843 C CA . ARG A 1 232 ? 10.875 -14.852 -18.062 1 98.62 232 ARG A CA 1
ATOM 1844 C C . ARG A 1 232 ? 12.352 -14.461 -18.125 1 98.62 232 ARG A C 1
ATOM 1846 O O . ARG A 1 232 ? 12.688 -13.273 -18.109 1 98.62 232 ARG A O 1
ATOM 1853 N N . HIS A 1 233 ? 13.266 -15.461 -18.219 1 98.44 233 HIS A N 1
ATOM 1854 C CA . HIS A 1 233 ? 14.688 -15.188 -18.391 1 98.44 233 HIS A CA 1
ATOM 1855 C C . HIS A 1 233 ? 14.961 -14.453 -19.688 1 98.44 233 HIS A C 1
ATOM 1857 O O . HIS A 1 233 ? 14.227 -14.625 -20.672 1 98.44 233 HIS A O 1
ATOM 1863 N N . PHE A 1 234 ? 16.016 -13.688 -19.703 1 96.81 234 PHE A N 1
ATOM 1864 C CA . PHE A 1 234 ? 16.594 -13.211 -20.953 1 96.81 234 PHE A CA 1
ATOM 1865 C C . PHE A 1 234 ? 17.719 -14.125 -21.422 1 96.81 234 PHE A C 1
ATOM 1867 O O . PHE A 1 234 ? 18.391 -14.75 -20.594 1 96.81 234 PHE A O 1
ATOM 1874 N N . GLU A 1 235 ? 17.844 -14.156 -22.75 1 94.19 235 GLU A N 1
ATOM 1875 C CA . GLU A 1 235 ? 19 -14.875 -23.281 1 94.19 235 GLU A CA 1
ATOM 1876 C C . GLU A 1 235 ? 20.312 -14.289 -22.734 1 94.19 235 GLU A C 1
ATOM 1878 O O . GLU A 1 235 ? 20.531 -13.078 -22.797 1 94.19 235 GLU A O 1
ATOM 1883 N N . ASN A 1 236 ? 21.125 -15.062 -22.094 1 94.06 236 ASN A N 1
ATOM 1884 C CA . ASN A 1 236 ? 22.438 -14.703 -21.531 1 94.06 236 ASN A CA 1
ATOM 1885 C C . ASN A 1 236 ? 22.297 -13.789 -20.328 1 94.06 236 ASN A C 1
ATOM 1887 O O . ASN A 1 236 ? 23.266 -13.148 -19.906 1 94.06 236 ASN A O 1
ATOM 1891 N N . ASN A 1 237 ? 21.156 -13.633 -19.859 1 95.75 237 ASN A N 1
ATOM 1892 C CA . ASN A 1 237 ? 20.875 -12.852 -18.656 1 95.75 237 ASN A CA 1
ATOM 1893 C C . ASN A 1 237 ? 19.719 -13.43 -17.859 1 95.75 237 ASN A C 1
ATOM 1895 O O . ASN A 1 237 ? 18.672 -12.789 -17.719 1 95.75 237 ASN A O 1
ATOM 1899 N N . PRO A 1 238 ? 19.875 -14.609 -17.406 1 96.56 238 PRO A N 1
ATOM 1900 C CA . PRO A 1 238 ? 18.812 -15.227 -16.609 1 96.56 238 PRO A CA 1
ATOM 1901 C C . PRO A 1 238 ? 18.594 -14.516 -15.281 1 96.56 238 PRO A C 1
ATOM 1903 O O . PRO A 1 238 ? 19.5 -13.859 -14.766 1 96.56 238 PRO A O 1
ATOM 1906 N N . TRP A 1 239 ? 17.406 -14.57 -14.773 1 95.69 239 TRP A N 1
ATOM 1907 C CA . TRP A 1 239 ? 17.141 -14.102 -13.422 1 95.69 239 TRP A CA 1
ATOM 1908 C C . TRP A 1 239 ? 17.828 -14.984 -12.391 1 95.69 239 TRP A C 1
ATOM 1910 O O . TRP A 1 239 ? 17.547 -16.172 -12.281 1 95.69 239 TRP A O 1
ATOM 1920 N N . ASN A 1 240 ? 18.797 -14.398 -11.703 1 88.94 240 ASN A N 1
ATOM 1921 C CA . ASN A 1 240 ? 19.484 -15.172 -10.68 1 88.94 240 ASN A CA 1
ATOM 1922 C C . ASN A 1 240 ? 19.703 -14.359 -9.406 1 88.94 240 ASN A C 1
ATOM 1924 O O . ASN A 1 240 ? 20.234 -14.867 -8.422 1 88.94 240 ASN A O 1
ATOM 1928 N N . ASP A 1 241 ? 19.391 -13.086 -9.5 1 84.94 241 ASP A N 1
ATOM 1929 C CA . ASP A 1 241 ? 19.531 -12.258 -8.312 1 84.94 241 ASP A CA 1
ATOM 1930 C C . ASP A 1 241 ? 18.672 -11 -8.406 1 84.94 241 ASP A C 1
ATOM 1932 O O . ASP A 1 241 ? 18.188 -10.656 -9.484 1 84.94 241 ASP A O 1
ATOM 1936 N N . ARG A 1 242 ? 18.422 -10.43 -7.273 1 91.44 242 ARG A N 1
ATOM 1937 C CA . ARG A 1 242 ? 17.734 -9.141 -7.176 1 91.44 242 ARG A CA 1
ATOM 1938 C C . ARG A 1 242 ? 18.734 -8.008 -6.926 1 91.44 242 ARG A C 1
ATOM 1940 O O . ARG A 1 242 ? 19.766 -8.211 -6.289 1 91.44 242 ARG A O 1
ATOM 1947 N N . ILE A 1 243 ? 18.484 -6.926 -7.547 1 95.75 243 ILE A N 1
ATOM 1948 C CA . ILE A 1 243 ? 19.266 -5.715 -7.316 1 95.75 243 ILE A CA 1
ATOM 1949 C C . ILE A 1 243 ? 18.531 -4.793 -6.359 1 95.75 243 ILE A C 1
ATOM 1951 O O . ILE A 1 243 ? 17.5 -4.215 -6.719 1 95.75 243 ILE A O 1
ATOM 1955 N N . MET A 1 244 ? 19.109 -4.625 -5.211 1 97.12 244 MET A N 1
ATOM 1956 C CA . MET A 1 244 ? 18.484 -3.801 -4.188 1 97.12 244 MET A CA 1
ATOM 1957 C C . MET A 1 244 ? 18.531 -2.324 -4.574 1 97.12 244 MET A C 1
ATOM 1959 O O . MET A 1 244 ? 19.547 -1.843 -5.07 1 97.12 244 MET A O 1
ATOM 1963 N N . GLU A 1 245 ? 17.422 -1.665 -4.391 1 97.88 245 GLU A N 1
ATOM 1964 C CA . GLU A 1 245 ? 17.453 -0.219 -4.59 1 97.88 245 GLU A CA 1
ATOM 1965 C C . GLU A 1 245 ? 18.406 0.447 -3.605 1 97.88 245 GLU A C 1
ATOM 1967 O O . GLU A 1 245 ? 18.281 0.284 -2.391 1 97.88 245 GLU A O 1
ATOM 1972 N N . GLU A 1 246 ? 19.281 1.224 -4.129 1 97.88 246 GLU A N 1
ATOM 1973 C CA . GLU A 1 246 ? 20.391 1.791 -3.355 1 97.88 246 GLU A CA 1
ATOM 1974 C C . GLU A 1 246 ? 19.859 2.553 -2.139 1 97.88 246 GLU A C 1
ATOM 1976 O O . GLU A 1 246 ? 20.406 2.412 -1.038 1 97.88 246 GLU A O 1
ATOM 1981 N N . GLU A 1 247 ? 18.859 3.256 -2.23 1 97.44 247 GLU A N 1
ATOM 1982 C CA . GLU A 1 247 ? 18.359 4.156 -1.193 1 97.44 247 GLU A CA 1
ATOM 1983 C C . GLU A 1 247 ? 17.797 3.371 -0.013 1 97.44 247 GLU A C 1
ATOM 1985 O O . GLU A 1 247 ? 17.594 3.926 1.07 1 97.44 247 GLU A O 1
ATOM 1990 N N . HIS A 1 248 ? 17.609 2.1 -0.182 1 98.25 248 HIS A N 1
ATOM 1991 C CA . HIS A 1 248 ? 16.969 1.324 0.871 1 98.25 248 HIS A CA 1
ATOM 1992 C C . HIS A 1 248 ? 17.891 0.237 1.403 1 98.25 248 HIS A C 1
ATOM 1994 O O . HIS A 1 248 ? 17.484 -0.563 2.252 1 98.25 248 HIS A O 1
ATOM 2000 N N . LYS A 1 249 ? 19.141 0.202 1.002 1 97.44 249 LYS A N 1
ATOM 2001 C CA . LYS A 1 249 ? 20.109 -0.819 1.398 1 97.44 249 LYS A CA 1
ATOM 2002 C C . LYS A 1 249 ? 20.406 -0.743 2.893 1 97.44 249 LYS A C 1
ATOM 2004 O O . LYS A 1 249 ? 20.859 -1.716 3.488 1 97.44 249 LYS A O 1
ATOM 2009 N N . TRP A 1 250 ? 20.125 0.446 3.441 1 97.25 250 TRP A N 1
ATOM 2010 C CA . TRP A 1 250 ? 20.391 0.614 4.867 1 97.25 250 TRP A CA 1
ATOM 2011 C C . TRP A 1 250 ? 19.562 -0.368 5.691 1 97.25 250 TRP A C 1
ATOM 2013 O O . TRP A 1 250 ? 19.953 -0.749 6.797 1 97.25 250 TRP A O 1
ATOM 2023 N N . LEU A 1 251 ? 18.438 -0.827 5.184 1 97.25 251 LEU A N 1
ATOM 2024 C CA . LEU A 1 251 ? 17.562 -1.768 5.867 1 97.25 251 LEU A CA 1
ATOM 2025 C C . LEU A 1 251 ? 18.25 -3.121 6.043 1 97.25 251 LEU A C 1
ATOM 2027 O O . LEU A 1 251 ? 17.828 -3.926 6.883 1 97.25 251 LEU A O 1
ATOM 2031 N N . LEU A 1 252 ? 19.203 -3.436 5.238 1 95.81 252 LEU A N 1
ATOM 2032 C CA . LEU A 1 252 ? 19.875 -4.73 5.258 1 95.81 252 LEU A CA 1
ATOM 2033 C C . LEU A 1 252 ? 21 -4.746 6.297 1 95.81 252 LEU A C 1
ATOM 2035 O O . LEU A 1 252 ? 21.547 -5.805 6.605 1 95.81 252 LEU A O 1
ATOM 2039 N N . GLU A 1 253 ? 21.234 -3.564 6.844 1 94.69 253 GLU A N 1
ATOM 2040 C CA . GLU A 1 253 ? 22.266 -3.488 7.867 1 94.69 253 GLU A CA 1
ATOM 2041 C C . GLU A 1 253 ? 21.812 -4.16 9.164 1 94.69 253 GLU A C 1
ATOM 2043 O O . GLU A 1 253 ? 20.672 -4.023 9.57 1 94.69 253 GLU A O 1
ATOM 2048 N N . PRO A 1 254 ? 22.703 -4.996 9.797 1 88.56 254 PRO A N 1
ATOM 2049 C CA . PRO A 1 254 ? 22.328 -5.715 11.016 1 88.56 254 PRO A CA 1
ATOM 2050 C C . PRO A 1 254 ? 21.859 -4.785 12.133 1 88.56 254 PRO A C 1
ATOM 2052 O O . PRO A 1 254 ? 21.016 -5.176 12.945 1 88.56 254 PRO A O 1
ATOM 2055 N N . ASN A 1 255 ? 22.281 -3.584 12.18 1 87.69 255 ASN A N 1
ATOM 2056 C CA . ASN A 1 255 ? 21.891 -2.65 13.227 1 87.69 255 ASN A CA 1
ATOM 2057 C C . ASN A 1 255 ? 21.094 -1.479 12.664 1 87.69 255 ASN A C 1
ATOM 2059 O O . ASN A 1 255 ? 21.25 -0.341 13.109 1 87.69 255 ASN A O 1
ATOM 2063 N N . ALA A 1 256 ? 20.266 -1.932 11.664 1 91.5 256 ALA A N 1
ATOM 2064 C CA . ALA A 1 256 ? 19.453 -0.861 11.094 1 91.5 256 ALA A CA 1
ATOM 2065 C C . ALA A 1 256 ? 18.578 -0.215 12.156 1 91.5 256 ALA A C 1
ATOM 2067 O O . ALA A 1 256 ? 17.891 -0.911 12.914 1 91.5 256 ALA A O 1
ATOM 2068 N N . LYS A 1 257 ? 18.547 1.075 12.312 1 90.62 257 LYS A N 1
ATOM 2069 C CA . LYS A 1 257 ? 17.766 1.822 13.281 1 90.62 257 LYS A CA 1
ATOM 2070 C C . LYS A 1 257 ? 16.406 2.215 12.703 1 90.62 257 LYS A C 1
ATOM 2072 O O . LYS A 1 257 ? 16.328 3.051 11.805 1 90.62 257 LYS A O 1
ATOM 2077 N N . ILE A 1 258 ? 15.398 1.623 13.227 1 94.5 258 ILE A N 1
ATOM 2078 C CA . ILE A 1 258 ? 14.039 1.87 12.75 1 94.5 258 ILE A CA 1
ATOM 2079 C C . ILE A 1 258 ? 13.273 2.693 13.781 1 94.5 258 ILE A C 1
ATOM 2081 O O . ILE A 1 258 ? 13.328 2.4 14.977 1 94.5 258 ILE A O 1
ATOM 2085 N N . TRP A 1 259 ? 12.57 3.709 13.352 1 95 259 TRP A N 1
ATOM 2086 C CA . TRP A 1 259 ? 11.75 4.555 14.219 1 95 259 TRP A CA 1
ATOM 2087 C C . TRP A 1 259 ? 10.648 3.744 14.883 1 95 259 TRP A C 1
ATOM 2089 O O . TRP A 1 259 ? 10.023 2.889 14.25 1 95 259 TRP A O 1
ATOM 2099 N N . PRO A 1 260 ? 10.234 3.885 16.109 1 89.94 260 PRO A N 1
ATOM 2100 C CA . PRO A 1 260 ? 10.836 4.832 17.047 1 89.94 260 PRO A CA 1
ATOM 2101 C C . PRO A 1 260 ? 12.125 4.297 17.672 1 89.94 260 PRO A C 1
ATOM 2103 O O . PRO A 1 260 ? 12.25 3.092 17.891 1 89.94 260 PRO A O 1
ATOM 2106 N N . GLU A 1 261 ? 13.305 4.926 17.516 1 77 261 GLU A N 1
ATOM 2107 C CA . GLU A 1 261 ? 14.555 4.43 18.094 1 77 261 GLU A CA 1
ATOM 2108 C C . GLU A 1 261 ? 14.453 4.32 19.609 1 77 261 GLU A C 1
ATOM 2110 O O . GLU A 1 261 ? 14.219 5.32 20.297 1 77 261 GLU A O 1
ATOM 2115 N N . LYS A 1 262 ? 13.562 3.504 20.172 1 55.19 262 LYS A N 1
ATOM 2116 C CA . LYS A 1 262 ? 13.539 3.385 21.625 1 55.19 262 LYS A CA 1
ATOM 2117 C C . LYS A 1 262 ? 14.945 3.461 22.203 1 55.19 262 LYS A C 1
ATOM 2119 O O . LYS A 1 262 ? 15.883 2.857 21.656 1 55.19 262 LYS A O 1
ATOM 2124 N N . GLU A 1 263 ? 15.25 4.516 22.969 1 41.72 263 GLU A N 1
ATOM 2125 C CA . GLU A 1 263 ? 16.422 4.57 23.828 1 41.72 263 GLU A CA 1
ATOM 2126 C C . GLU A 1 263 ? 16.625 3.256 24.578 1 41.72 263 GLU A C 1
ATOM 2128 O O . GLU A 1 263 ? 15.656 2.547 24.859 1 41.72 263 GLU A O 1
ATOM 2133 N N . MET B 1 1 ? -6.027 12.625 -6.57 1 91.12 1 MET B N 1
ATOM 2134 C CA . MET B 1 1 ? -4.848 13.125 -7.273 1 91.12 1 MET B CA 1
ATOM 2135 C C . MET B 1 1 ? -3.633 13.148 -6.355 1 91.12 1 MET B C 1
ATOM 2137 O O . MET B 1 1 ? -3.746 13.484 -5.176 1 91.12 1 MET B O 1
ATOM 2141 N N . LEU B 1 2 ? -2.529 12.711 -6.855 1 98.25 2 LEU B N 1
ATOM 2142 C CA . LEU B 1 2 ? -1.246 12.766 -6.164 1 98.25 2 LEU B CA 1
ATOM 2143 C C . LEU B 1 2 ? -0.448 13.992 -6.598 1 98.25 2 LEU B C 1
ATOM 2145 O O . LEU B 1 2 ? -0.318 14.266 -7.793 1 98.25 2 LEU B O 1
ATOM 2149 N N . GLY B 1 3 ? -0.047 14.867 -5.676 1 98.56 3 GLY B N 1
ATOM 2150 C CA . GLY B 1 3 ? 0.922 15.922 -5.922 1 98.56 3 GLY B CA 1
ATOM 2151 C C . GLY B 1 3 ? 2.258 15.672 -5.242 1 98.56 3 GLY B C 1
ATOM 2152 O O . GLY B 1 3 ? 2.303 15.258 -4.082 1 98.56 3 GLY B O 1
ATOM 2153 N N . LYS B 1 4 ? 3.398 15.891 -5.953 1 98.12 4 LYS B N 1
ATOM 2154 C CA . LYS B 1 4 ? 4.746 15.789 -5.402 1 98.12 4 LYS B CA 1
ATOM 2155 C C . LYS B 1 4 ? 5.434 17.156 -5.383 1 98.12 4 LYS B C 1
ATOM 2157 O O . LYS B 1 4 ? 5.73 17.719 -6.434 1 98.12 4 LYS B O 1
ATOM 2162 N N . LEU B 1 5 ? 5.695 17.578 -4.211 1 98.31 5 LEU B N 1
ATOM 2163 C CA . LEU B 1 5 ? 6.258 18.922 -4.086 1 98.31 5 LEU B CA 1
ATOM 2164 C C . LEU B 1 5 ? 7.773 18.891 -4.254 1 98.31 5 LEU B C 1
ATOM 2166 O O . LEU B 1 5 ? 8.383 19.906 -4.602 1 98.31 5 LEU B O 1
ATOM 2170 N N . GLY B 1 6 ? 8.406 17.719 -3.988 1 97.44 6 GLY B N 1
ATOM 2171 C CA . GLY B 1 6 ? 9.859 17.688 -3.912 1 97.44 6 GLY B CA 1
ATOM 2172 C C . GLY B 1 6 ? 10.414 18.562 -2.803 1 97.44 6 GLY B C 1
ATOM 2173 O O . GLY B 1 6 ? 9.805 18.672 -1.735 1 97.44 6 GLY B O 1
ATOM 2174 N N . GLU B 1 7 ? 11.594 19.062 -3.023 1 97.31 7 GLU B N 1
ATOM 2175 C CA . GLU B 1 7 ? 12.117 20.047 -2.074 1 97.31 7 GLU B CA 1
ATOM 2176 C C . GLU B 1 7 ? 11.266 21.312 -2.047 1 97.31 7 GLU B C 1
ATOM 2178 O O . GLU B 1 7 ? 10.945 21.859 -3.098 1 97.31 7 GLU B O 1
ATOM 2183 N N . LEU B 1 8 ? 10.906 21.641 -0.908 1 98.31 8 LEU B N 1
ATOM 2184 C CA . LEU B 1 8 ? 10.086 22.844 -0.793 1 98.31 8 LEU B CA 1
ATOM 2185 C C . LEU B 1 8 ? 10.883 24.078 -1.186 1 98.31 8 LEU B C 1
ATOM 2187 O O . LEU B 1 8 ? 12.062 24.203 -0.854 1 98.31 8 LEU B O 1
ATOM 2191 N N . ASN B 1 9 ? 10.234 24.984 -1.818 1 97.94 9 ASN B N 1
ATOM 2192 C CA . ASN B 1 9 ? 10.828 26.266 -2.186 1 97.94 9 ASN B CA 1
ATOM 2193 C C . ASN B 1 9 ? 10.609 27.328 -1.101 1 97.94 9 ASN B C 1
ATOM 2195 O O . ASN B 1 9 ? 9.617 27.281 -0.379 1 97.94 9 ASN B O 1
ATOM 2199 N N . GLU B 1 10 ? 11.602 28.219 -1.064 1 98.06 10 GLU B N 1
ATOM 2200 C CA . GLU B 1 10 ? 11.344 29.359 -0.207 1 98.06 10 GLU B CA 1
ATOM 2201 C C . GLU B 1 10 ? 10.047 30.062 -0.596 1 98.06 10 GLU B C 1
ATOM 2203 O O . GLU B 1 10 ? 9.766 30.25 -1.782 1 98.06 10 GLU B O 1
ATOM 2208 N N . GLY B 1 11 ? 9.328 30.438 0.416 1 98.19 11 GLY B N 1
ATOM 2209 C CA . GLY B 1 11 ? 8.023 31.016 0.135 1 98.19 11 GLY B CA 1
ATOM 2210 C C . GLY B 1 11 ? 6.902 29.984 0.202 1 98.19 11 GLY B C 1
ATOM 2211 O O . GLY B 1 11 ? 6.953 29.047 1.003 1 98.19 11 GLY B O 1
ATOM 2212 N N . TYR B 1 12 ? 5.887 30.281 -0.523 1 98.56 12 TYR B N 1
ATOM 2213 C CA . TYR B 1 12 ? 4.652 29.516 -0.402 1 98.56 12 TYR B CA 1
ATOM 2214 C C . TYR B 1 12 ? 4.602 28.406 -1.434 1 98.56 12 TYR B C 1
ATOM 2216 O O . TYR B 1 12 ? 4.715 28.656 -2.637 1 98.56 12 TYR B O 1
ATOM 2224 N N . ASN B 1 13 ? 4.527 27.141 -1.023 1 98.81 13 ASN B N 1
ATOM 2225 C CA . ASN B 1 13 ? 4.355 25.938 -1.843 1 98.81 13 ASN B CA 1
ATOM 2226 C C . ASN B 1 13 ? 2.906 25.469 -1.85 1 98.81 13 ASN B C 1
ATOM 2228 O O . ASN B 1 13 ? 2.406 24.969 -0.84 1 98.81 13 ASN B O 1
ATOM 2232 N N . VAL B 1 14 ? 2.252 25.547 -2.949 1 98.75 14 VAL B N 1
ATOM 2233 C CA . VAL B 1 14 ? 0.81 25.344 -3.041 1 98.75 14 VAL B CA 1
ATOM 2234 C C . VAL B 1 14 ? 0.498 23.844 -3.098 1 98.75 14 VAL B C 1
ATOM 2236 O O . VAL B 1 14 ? 1.155 23.094 -3.82 1 98.75 14 VAL B O 1
ATOM 2239 N N . LEU B 1 15 ? -0.474 23.391 -2.34 1 98.81 15 LEU B N 1
ATOM 2240 C CA . LEU B 1 15 ? -1.062 22.062 -2.482 1 98.81 15 LEU B CA 1
ATOM 2241 C C . LEU B 1 15 ? -2.387 22.141 -3.236 1 98.81 15 LEU B C 1
ATOM 2243 O O . LEU B 1 15 ? -2.527 21.547 -4.309 1 98.81 15 LEU B O 1
ATOM 2247 N N . THR B 1 16 ? -3.348 22.891 -2.654 1 98.81 16 THR B N 1
ATOM 2248 C CA . THR B 1 16 ? -4.66 23.047 -3.275 1 98.81 16 THR B CA 1
ATOM 2249 C C . THR B 1 16 ? -5.094 24.516 -3.258 1 98.81 16 THR B C 1
ATOM 2251 O O . THR B 1 16 ? -4.586 25.297 -2.459 1 98.81 16 THR B O 1
ATOM 2254 N N . GLU B 1 17 ? -5.973 24.891 -4.121 1 98.69 17 GLU B N 1
ATOM 2255 C CA . GLU B 1 17 ? -6.57 26.219 -4.227 1 98.69 17 GLU B CA 1
ATOM 2256 C C . GLU B 1 17 ? -8.07 26.125 -4.504 1 98.69 17 GLU B C 1
ATOM 2258 O O . GLU B 1 17 ? -8.484 25.5 -5.477 1 98.69 17 GLU B O 1
ATOM 2263 N N . MET B 1 18 ? -8.867 26.797 -3.768 1 98.38 18 MET B N 1
ATOM 2264 C CA . MET B 1 18 ? -10.32 26.766 -3.943 1 98.38 18 MET B CA 1
ATOM 2265 C C . MET B 1 18 ? -10.703 27.219 -5.348 1 98.38 18 MET B C 1
ATOM 2267 O O . MET B 1 18 ? -11.695 26.75 -5.906 1 98.38 18 MET B O 1
ATOM 2271 N N . ASN B 1 19 ? -9.953 28.141 -5.93 1 97.69 19 ASN B N 1
ATOM 2272 C CA . ASN B 1 19 ? -10.195 28.641 -7.277 1 97.69 19 ASN B CA 1
ATOM 2273 C C . ASN B 1 19 ? -9.062 28.266 -8.227 1 97.69 19 ASN B C 1
ATOM 2275 O O . ASN B 1 19 ? -8.664 29.062 -9.078 1 97.69 19 ASN B O 1
ATOM 2279 N N . GLY B 1 20 ? -8.508 27.156 -8.141 1 97.88 20 GLY B N 1
ATOM 2280 C CA . GLY B 1 20 ? -7.383 26.688 -8.938 1 97.88 20 GLY B CA 1
ATOM 2281 C C . GLY B 1 20 ? -7.152 25.203 -8.844 1 97.88 20 GLY B C 1
ATOM 2282 O O . GLY B 1 20 ? -8.078 24.406 -9.039 1 97.88 20 GLY B O 1
ATOM 2283 N N . GLN B 1 21 ? -5.949 24.891 -8.445 1 96.69 21 GLN B N 1
ATOM 2284 C CA . GLN B 1 21 ? -5.535 23.484 -8.359 1 96.69 21 GLN B CA 1
ATOM 2285 C C . GLN B 1 21 ? -6.371 22.734 -7.332 1 96.69 21 GLN B C 1
ATOM 2287 O O . GLN B 1 21 ? -6.473 23.141 -6.176 1 96.69 21 GLN B O 1
ATOM 2292 N N . CYS B 1 22 ? -7 21.531 -7.836 1 97.94 22 CYS B N 1
ATOM 2293 C CA . CYS B 1 22 ? -7.75 20.656 -6.938 1 97.94 22 CYS B CA 1
ATOM 2294 C C . CYS B 1 22 ? -8.867 21.438 -6.238 1 97.94 22 CYS B C 1
ATOM 2296 O O . CYS B 1 22 ? -9.031 21.328 -5.023 1 97.94 22 CYS B O 1
ATOM 2298 N N . SER B 1 23 ? -9.578 22.234 -6.977 1 98.44 23 SER B N 1
ATOM 2299 C CA . SER B 1 23 ? -10.586 23.141 -6.434 1 98.44 23 SER B CA 1
ATOM 2300 C C . SER B 1 23 ? -11.727 22.359 -5.773 1 98.44 23 SER B C 1
ATOM 2302 O O . SER B 1 23 ? -12.414 22.891 -4.895 1 98.44 23 SER B O 1
ATOM 2304 N N . ASP B 1 24 ? -11.891 21.094 -6.098 1 97.88 24 ASP B N 1
ATOM 2305 C CA . ASP B 1 24 ? -12.961 20.266 -5.543 1 97.88 24 ASP B CA 1
ATOM 2306 C C . ASP B 1 24 ? -12.703 19.969 -4.066 1 97.88 24 ASP B C 1
ATOM 2308 O O . ASP B 1 24 ? -13.602 19.484 -3.367 1 97.88 24 ASP B O 1
ATOM 2312 N N . MET B 1 25 ? -11.531 20.266 -3.574 1 98.62 25 MET B N 1
ATOM 2313 C CA . MET B 1 25 ? -11.227 20.078 -2.158 1 98.62 25 MET B CA 1
ATOM 2314 C C . MET B 1 25 ? -11.789 21.219 -1.324 1 98.62 25 MET B C 1
ATOM 2316 O O . MET B 1 25 ? -11.867 21.125 -0.099 1 98.62 25 MET B O 1
ATOM 2320 N N . LEU B 1 26 ? -12.039 22.375 -1.948 1 98.75 26 LEU B N 1
ATOM 2321 C CA . LEU B 1 26 ? -12.719 23.516 -1.355 1 98.75 26 LEU B CA 1
ATOM 2322 C C . LEU B 1 26 ? -11.852 24.172 -0.288 1 98.75 26 LEU B C 1
ATOM 2324 O O . LEU B 1 26 ? -12.367 24.781 0.653 1 98.75 26 LEU B O 1
ATOM 2328 N N . MET B 1 27 ? -10.562 24.016 -0.384 1 98.88 27 MET B N 1
ATOM 2329 C CA . MET B 1 27 ? -9.633 24.578 0.582 1 98.88 27 MET B CA 1
ATOM 2330 C C . MET B 1 27 ? -8.406 25.156 -0.12 1 98.88 27 MET B C 1
ATOM 2332 O O . MET B 1 27 ? -7.961 24.609 -1.138 1 98.88 27 MET B O 1
ATOM 2336 N N . ASP B 1 28 ? -7.902 26.219 0.369 1 98.88 28 ASP B N 1
ATOM 2337 C CA . ASP B 1 28 ? -6.543 26.656 0.065 1 98.88 28 ASP B CA 1
ATOM 2338 C C . ASP B 1 28 ? -5.547 26.094 1.065 1 98.88 28 ASP B C 1
ATOM 2340 O O . ASP B 1 28 ? -5.609 26.391 2.26 1 98.88 28 ASP B O 1
ATOM 2344 N N . ILE B 1 29 ? -4.676 25.266 0.582 1 98.94 29 ILE B N 1
ATOM 2345 C CA . ILE B 1 29 ? -3.668 24.656 1.445 1 98.94 29 ILE B CA 1
ATOM 2346 C C . ILE B 1 29 ? -2.281 24.859 0.839 1 98.94 29 ILE B C 1
ATOM 2348 O O . ILE B 1 29 ? -2.096 24.688 -0.369 1 98.94 29 ILE B O 1
ATOM 2352 N N . GLY B 1 30 ? -1.357 25.219 1.611 1 98.88 30 GLY B N 1
ATOM 2353 C CA . GLY B 1 30 ? 0.028 25.328 1.186 1 98.88 30 GLY B CA 1
ATOM 2354 C C . GLY B 1 30 ? 1.007 25.375 2.344 1 98.88 30 GLY B C 1
ATOM 2355 O O . GLY B 1 30 ? 0.602 25.328 3.508 1 98.88 30 GLY B O 1
ATOM 2356 N N . ILE B 1 31 ? 2.283 25.375 2.045 1 98.94 31 ILE B N 1
ATOM 2357 C CA . ILE B 1 31 ? 3.336 25.359 3.053 1 98.94 31 ILE B CA 1
ATOM 2358 C C . ILE B 1 31 ? 4.289 26.531 2.812 1 98.94 31 ILE B C 1
ATOM 2360 O O . ILE B 1 31 ? 4.816 26.688 1.71 1 98.94 31 ILE B O 1
ATOM 2364 N N . TYR B 1 32 ? 4.484 27.359 3.812 1 98.88 32 TYR B N 1
ATOM 2365 C CA . TYR B 1 32 ? 5.559 28.344 3.781 1 98.88 32 TYR B CA 1
ATOM 2366 C C . TYR B 1 32 ? 6.883 27.719 4.199 1 98.88 32 TYR B C 1
ATOM 2368 O O . TYR B 1 32 ? 6.996 27.156 5.289 1 98.88 32 TYR B O 1
ATOM 2376 N N . LYS B 1 33 ? 7.797 27.719 3.412 1 98.88 33 LYS B N 1
ATOM 2377 C CA . LYS B 1 33 ? 9.195 27.531 3.807 1 98.88 33 LYS B CA 1
ATOM 2378 C C . LYS B 1 33 ? 9.875 28.875 4.047 1 98.88 33 LYS B C 1
ATOM 2380 O O . LYS B 1 33 ? 9.945 29.719 3.143 1 98.88 33 LYS B O 1
ATOM 2385 N N . MET B 1 34 ? 10.344 29.078 5.238 1 98.75 34 MET B N 1
ATOM 2386 C CA . MET B 1 34 ? 10.859 30.391 5.637 1 98.75 34 MET B CA 1
ATOM 2387 C C . MET B 1 34 ? 12.258 30.266 6.227 1 98.75 34 MET B C 1
ATOM 2389 O O . MET B 1 34 ? 12.5 29.422 7.09 1 98.75 34 MET B O 1
ATOM 2393 N N . THR B 1 35 ? 13.141 31.062 5.754 1 98.44 35 THR B N 1
ATOM 2394 C CA . THR B 1 35 ? 14.453 31.156 6.383 1 98.44 35 THR B CA 1
ATOM 2395 C C . THR B 1 35 ? 14.398 32.031 7.621 1 98.44 35 THR B C 1
ATOM 2397 O O . THR B 1 35 ? 13.477 32.844 7.777 1 98.44 35 THR B O 1
ATOM 2400 N N . ASN B 1 36 ? 15.383 31.844 8.414 1 98.25 36 ASN B N 1
ATOM 2401 C CA . ASN B 1 36 ? 15.492 32.656 9.617 1 98.25 36 ASN B CA 1
ATOM 2402 C C . ASN B 1 36 ? 15.328 34.156 9.305 1 98.25 36 ASN B C 1
ATOM 2404 O O . ASN B 1 36 ? 15.945 34.656 8.367 1 98.25 36 ASN B O 1
ATOM 2408 N N . GLY B 1 37 ? 14.461 34.812 10.031 1 98.12 37 GLY B N 1
ATOM 2409 C CA . GLY B 1 37 ? 14.281 36.25 9.906 1 98.12 37 GLY B CA 1
ATOM 2410 C C . GLY B 1 37 ? 13.164 36.625 8.953 1 98.12 37 GLY B C 1
ATOM 2411 O O . GLY B 1 37 ? 12.672 37.75 9 1 98.12 37 GLY B O 1
ATOM 2412 N N . LYS B 1 38 ? 12.773 35.75 8.07 1 98.25 38 LYS B N 1
ATOM 2413 C CA . LYS B 1 38 ? 11.711 36.031 7.109 1 98.25 38 LYS B CA 1
ATOM 2414 C C . LYS B 1 38 ? 10.375 36.219 7.805 1 98.25 38 LYS B C 1
ATOM 2416 O O . LYS B 1 38 ? 10.094 35.594 8.828 1 98.25 38 LYS B O 1
ATOM 2421 N N . GLU B 1 39 ? 9.609 37.125 7.266 1 98.56 39 GLU B N 1
ATOM 2422 C CA . GLU B 1 39 ? 8.273 37.406 7.793 1 98.56 39 GLU B CA 1
ATOM 2423 C C . GLU B 1 39 ? 7.207 37.25 6.715 1 98.56 39 GLU B C 1
ATOM 2425 O O . GLU B 1 39 ? 7.41 37.656 5.566 1 98.56 39 GLU B O 1
ATOM 2430 N N . GLU B 1 40 ? 6.148 36.625 7.051 1 98.62 40 GLU B N 1
ATOM 2431 C CA . GLU B 1 40 ? 4.973 36.531 6.191 1 98.62 40 GLU B CA 1
ATOM 2432 C C . GLU B 1 40 ? 3.738 37.094 6.875 1 98.62 40 GLU B C 1
ATOM 2434 O O . GLU B 1 40 ? 3.531 36.875 8.07 1 98.62 40 GLU B O 1
ATOM 2439 N N . LEU B 1 41 ? 3.016 37.906 6.152 1 98.44 41 LEU B N 1
ATOM 2440 C CA . LEU B 1 41 ? 1.765 38.469 6.652 1 98.44 41 LEU B CA 1
ATOM 2441 C C . LEU B 1 41 ? 0.566 37.75 6.027 1 98.44 41 LEU B C 1
ATOM 2443 O O . LEU B 1 41 ? 0.429 37.719 4.801 1 98.44 41 LEU B O 1
ATOM 2447 N N . LEU B 1 42 ? -0.264 37.188 6.84 1 98.62 42 LEU B N 1
ATOM 2448 C CA . LEU B 1 42 ? -1.49 36.531 6.391 1 98.62 42 LEU B CA 1
ATOM 2449 C C . LEU B 1 42 ? -2.713 37.375 6.734 1 98.62 42 LEU B C 1
ATOM 2451 O O . LEU B 1 42 ? -2.832 37.875 7.859 1 98.62 42 LEU B O 1
ATOM 2455 N N . PHE B 1 43 ? -3.502 37.594 5.781 1 98.38 43 PHE B N 1
ATOM 2456 C CA . PHE B 1 43 ? -4.785 38.25 5.965 1 98.38 43 PHE B CA 1
ATOM 2457 C C . PHE B 1 43 ? -5.793 37.781 4.918 1 98.38 43 PHE B C 1
ATOM 2459 O O . PHE B 1 43 ? -5.465 37.688 3.732 1 98.38 43 PHE B O 1
ATOM 2466 N N . ASP B 1 44 ? -6.938 37.375 5.395 1 98.12 44 ASP B N 1
ATOM 2467 C CA . ASP B 1 44 ? -8.023 36.969 4.504 1 98.12 44 ASP B CA 1
ATOM 2468 C C . ASP B 1 44 ? -9.367 37.5 5.004 1 98.12 44 ASP B C 1
ATOM 2470 O O . ASP B 1 44 ? -9.727 37.312 6.168 1 98.12 44 ASP B O 1
ATOM 2474 N N . ASN B 1 45 ? -10.117 38.219 4.219 1 98.06 45 ASN B N 1
ATOM 2475 C CA . ASN B 1 45 ? -11.375 38.812 4.668 1 98.06 45 ASN B CA 1
ATOM 2476 C C . ASN B 1 45 ? -12.555 37.906 4.398 1 98.06 45 ASN B C 1
ATOM 2478 O O . ASN B 1 45 ? -13.703 38.25 4.703 1 98.06 45 ASN B O 1
ATOM 2482 N N . LYS B 1 46 ? -12.305 36.781 3.846 1 98.38 46 LYS B N 1
ATOM 2483 C CA . LYS B 1 46 ? -13.383 35.844 3.525 1 98.38 46 LYS B CA 1
ATOM 2484 C C . LYS B 1 46 ? -13.156 34.5 4.203 1 98.38 46 LYS B C 1
ATOM 2486 O O . LYS B 1 46 ? -14.117 33.812 4.574 1 98.38 46 LYS B O 1
ATOM 2491 N N . ASN B 1 47 ? -11.938 34.125 4.371 1 98.75 47 ASN B N 1
ATOM 2492 C CA . ASN B 1 47 ? -11.625 32.75 4.77 1 98.75 47 ASN B CA 1
ATOM 2493 C C . ASN B 1 47 ? -11.148 32.688 6.219 1 98.75 47 ASN B C 1
ATOM 2495 O O . ASN B 1 47 ? -10.453 33.594 6.691 1 98.75 47 ASN B O 1
ATOM 2499 N N . GLU B 1 48 ? -11.547 31.594 6.941 1 98.88 48 GLU B N 1
ATOM 2500 C CA . GLU B 1 48 ? -10.828 31.203 8.148 1 98.88 48 GLU B CA 1
ATOM 2501 C C . GLU B 1 48 ? -9.461 30.609 7.812 1 98.88 48 GLU B C 1
ATOM 2503 O O . GLU B 1 48 ? -9.25 30.141 6.695 1 98.88 48 GLU B O 1
ATOM 2508 N N . THR B 1 49 ? -8.508 30.656 8.789 1 98.94 49 THR B N 1
ATOM 2509 C CA . THR B 1 49 ? -7.137 30.25 8.516 1 98.94 49 THR B CA 1
ATOM 2510 C C . THR B 1 49 ? -6.57 29.453 9.695 1 98.94 49 THR B C 1
ATOM 2512 O O . THR B 1 49 ? -6.652 29.891 10.836 1 98.94 49 THR B O 1
ATOM 2515 N N . ALA B 1 50 ? -6.098 28.281 9.453 1 98.94 50 ALA B N 1
ATOM 2516 C CA . ALA B 1 50 ? -5.297 27.516 10.414 1 98.94 50 ALA B CA 1
ATOM 2517 C C . ALA B 1 50 ? -3.816 27.562 10.055 1 98.94 50 ALA B C 1
ATOM 2519 O O . ALA B 1 50 ? -3.438 27.297 8.906 1 98.94 50 ALA B O 1
ATOM 2520 N N . VAL B 1 51 ? -2.951 27.922 10.992 1 98.94 51 VAL B N 1
ATOM 2521 C CA . VAL B 1 51 ? -1.502 28.016 10.836 1 98.94 51 VAL B CA 1
ATOM 2522 C C . VAL B 1 51 ? -0.825 26.953 11.688 1 98.94 51 VAL B C 1
ATOM 2524 O O . VAL B 1 51 ? -0.741 27.078 12.914 1 98.94 51 VAL B O 1
ATOM 2527 N N . LEU B 1 52 ? -0.327 25.938 11.07 1 98.94 52 LEU B N 1
ATOM 2528 C CA . LEU B 1 52 ? 0.233 24.766 11.734 1 98.94 52 LEU B CA 1
ATOM 2529 C C . LEU B 1 52 ? 1.748 24.719 11.562 1 98.94 52 LEU B C 1
ATOM 2531 O O . LEU B 1 52 ? 2.25 24.641 10.438 1 98.94 52 LEU B O 1
ATOM 2535 N N . LEU B 1 53 ? 2.486 24.734 12.641 1 98.94 53 LEU B N 1
ATOM 2536 C CA . LEU B 1 53 ? 3.938 24.625 12.562 1 98.94 53 LEU B CA 1
ATOM 2537 C C . LEU B 1 53 ? 4.352 23.172 12.297 1 98.94 53 LEU B C 1
ATOM 2539 O O . LEU B 1 53 ? 4.031 22.281 13.078 1 98.94 53 LEU B O 1
ATOM 2543 N N . LEU B 1 54 ? 5.016 22.891 11.219 1 98.88 54 LEU B N 1
ATOM 2544 C CA . LEU B 1 54 ? 5.551 21.562 10.93 1 98.88 54 LEU B CA 1
ATOM 2545 C C . LEU B 1 54 ? 6.902 21.375 11.609 1 98.88 54 LEU B C 1
ATOM 2547 O O . LEU B 1 54 ? 7.094 20.391 12.344 1 98.88 54 LEU B O 1
ATOM 2551 N N . GLU B 1 55 ? 7.766 22.328 11.375 1 98.56 55 GLU B N 1
ATOM 2552 C CA . GLU B 1 55 ? 9.109 22.25 11.93 1 98.56 55 GLU B CA 1
ATOM 2553 C C . GLU B 1 55 ? 9.742 23.641 12.023 1 98.56 55 GLU B C 1
ATOM 2555 O O . GLU B 1 55 ? 9.531 24.484 11.148 1 98.56 55 GLU B O 1
ATOM 2560 N N . GLY B 1 56 ? 10.555 23.844 13.062 1 98.75 56 GLY B N 1
ATOM 2561 C CA . GLY B 1 56 ? 11.297 25.078 13.234 1 98.75 56 GLY B CA 1
ATOM 2562 C C . GLY B 1 56 ? 10.812 25.891 14.414 1 98.75 56 GLY B C 1
ATOM 2563 O O . GLY B 1 56 ? 10.312 25.344 15.398 1 98.75 56 GLY B O 1
ATOM 2564 N N . ALA B 1 57 ? 11.18 27.156 14.398 1 98.81 57 ALA B N 1
ATOM 2565 C CA . ALA B 1 57 ? 10.773 28.109 15.422 1 98.81 57 ALA B CA 1
ATOM 2566 C C . ALA B 1 57 ? 10.227 29.391 14.797 1 98.81 57 ALA B C 1
ATOM 2568 O O . ALA B 1 57 ? 10.883 30 13.945 1 98.81 57 ALA B O 1
ATOM 2569 N N . ILE B 1 58 ? 9.055 29.734 15.227 1 98.94 58 ILE B N 1
ATOM 2570 C CA . ILE B 1 58 ? 8.43 30.938 14.664 1 98.94 58 ILE B CA 1
ATOM 2571 C C . ILE B 1 58 ? 7.797 31.75 15.789 1 98.94 58 ILE B C 1
ATOM 2573 O O . ILE B 1 58 ? 7.523 31.234 16.875 1 98.94 58 ILE B O 1
ATOM 2577 N N . ARG B 1 59 ? 7.625 33 15.531 1 98.88 59 ARG B N 1
ATOM 2578 C CA . ARG B 1 59 ? 6.773 33.875 16.328 1 98.88 59 ARG B CA 1
ATOM 2579 C C . ARG B 1 59 ? 5.488 34.219 15.594 1 98.88 59 ARG B C 1
ATOM 2581 O O . ARG B 1 59 ? 5.523 34.656 14.445 1 98.88 59 ARG B O 1
ATOM 2588 N N . LEU B 1 60 ? 4.391 33.938 16.219 1 98.94 60 LEU B N 1
ATOM 2589 C CA . LEU B 1 60 ? 3.094 34.344 15.703 1 98.94 60 LEU B CA 1
ATOM 2590 C C . LEU B 1 60 ? 2.586 35.594 16.422 1 98.94 60 LEU B C 1
ATOM 2592 O O . LEU B 1 60 ? 2.711 35.719 17.641 1 98.94 60 LEU B O 1
ATOM 2596 N N . GLU B 1 61 ? 2.1 36.531 15.656 1 98.88 61 GLU B N 1
ATOM 2597 C CA . GLU B 1 61 ? 1.41 37.688 16.203 1 98.88 61 GLU B CA 1
ATOM 2598 C C . GLU B 1 61 ? 0.007 37.844 15.609 1 98.88 61 GLU B C 1
ATOM 2600 O O . GLU B 1 61 ? -0.176 37.75 14.398 1 98.88 61 GLU B O 1
ATOM 2605 N N . TRP B 1 62 ? -0.963 37.969 16.453 1 98.75 62 TRP B N 1
ATOM 2606 C CA . TRP B 1 62 ? -2.354 38.156 16.047 1 98.75 62 TRP B CA 1
ATOM 2607 C C . TRP B 1 62 ? -3.146 38.875 17.125 1 98.75 62 TRP B C 1
ATOM 2609 O O . TRP B 1 62 ? -3.016 38.594 18.312 1 98.75 62 TRP B O 1
ATOM 2619 N N . GLU B 1 63 ? -3.852 39.906 16.719 1 98.31 63 GLU B N 1
ATOM 2620 C CA . GLU B 1 63 ? -4.766 40.625 17.594 1 98.31 63 GLU B CA 1
ATOM 2621 C C . GLU B 1 63 ? -4.059 41.094 18.859 1 98.31 63 GLU B C 1
ATOM 2623 O O . GLU B 1 63 ? -4.578 40.938 19.969 1 98.31 63 GLU B O 1
ATOM 2628 N N . GLY B 1 64 ? -2.947 41.5 18.734 1 98 64 GLY B N 1
ATOM 2629 C CA . GLY B 1 64 ? -2.188 42.031 19.859 1 98 64 GLY B CA 1
ATOM 2630 C C . GLY B 1 64 ? -1.502 40.969 20.672 1 98 64 GLY B C 1
ATOM 2631 O O . GLY B 1 64 ? -0.794 41.281 21.641 1 98 64 GLY B O 1
ATOM 2632 N N . MET B 1 65 ? -1.729 39.688 20.375 1 98.38 65 MET B N 1
ATOM 2633 C CA . MET B 1 65 ? -1.085 38.594 21.062 1 98.38 65 MET B CA 1
ATOM 2634 C C . MET B 1 65 ? 0.183 38.156 20.328 1 98.38 65 MET B C 1
ATOM 2636 O O . MET B 1 65 ? 0.338 38.406 19.141 1 98.38 65 MET B O 1
ATOM 2640 N N . GLU B 1 66 ? 1.038 37.562 21.109 1 98.19 66 GLU B N 1
ATOM 2641 C CA . GLU B 1 66 ? 2.281 37.031 20.562 1 98.19 66 GLU B CA 1
ATOM 2642 C C . GLU B 1 66 ? 2.637 35.688 21.203 1 98.19 66 GLU B C 1
ATOM 2644 O O . GLU B 1 66 ? 2.477 35.5 22.406 1 98.19 66 GLU B O 1
ATOM 2649 N N . GLN B 1 67 ? 3.057 34.75 20.469 1 98.69 67 GLN B N 1
ATOM 2650 C CA . GLN B 1 67 ? 3.494 33.469 20.969 1 98.69 67 GLN B CA 1
ATOM 2651 C C . GLN B 1 67 ? 4.645 32.906 20.141 1 98.69 67 GLN B C 1
ATOM 2653 O O . GLN B 1 67 ? 4.594 32.906 18.906 1 98.69 67 GLN B O 1
ATOM 2658 N N . VAL B 1 68 ? 5.691 32.469 20.781 1 98.81 68 VAL B N 1
ATOM 2659 C CA . VAL B 1 68 ? 6.773 31.766 20.109 1 98.81 68 VAL B CA 1
ATOM 2660 C C . VAL B 1 68 ? 6.484 30.266 20.125 1 98.81 68 VAL B C 1
ATOM 2662 O O . VAL B 1 68 ? 6.16 29.688 21.172 1 98.81 68 VAL B O 1
ATOM 2665 N N . LEU B 1 69 ? 6.473 29.672 18.984 1 98.69 69 LEU B N 1
ATOM 2666 C CA . LEU B 1 69 ? 6.285 28.25 18.812 1 98.69 69 LEU B CA 1
ATOM 2667 C C . LEU B 1 69 ? 7.586 27.562 18.391 1 98.69 69 LEU B C 1
ATOM 2669 O O . LEU B 1 69 ? 8.367 28.141 17.625 1 98.69 69 LEU B O 1
ATOM 2673 N N . GLN B 1 70 ? 7.777 26.422 18.859 1 98.56 70 GLN B N 1
ATOM 2674 C CA . GLN B 1 70 ? 8.906 25.594 18.422 1 98.56 70 GLN B CA 1
ATOM 2675 C C . GLN B 1 70 ? 8.5 24.141 18.281 1 98.56 70 GLN B C 1
ATOM 2677 O O . GLN B 1 70 ? 7.746 23.609 19.109 1 98.56 70 GLN B O 1
ATOM 2682 N N . ARG B 1 71 ? 8.953 23.484 17.266 1 98.5 71 ARG B N 1
ATOM 2683 C CA . ARG B 1 71 ? 8.727 22.078 17 1 98.5 71 ARG B CA 1
ATOM 2684 C C . ARG B 1 71 ? 9.883 21.484 16.188 1 98.5 71 ARG B C 1
ATOM 2686 O O . ARG B 1 71 ? 10.164 21.938 15.078 1 98.5 71 ARG B O 1
ATOM 2693 N N . GLN B 1 72 ? 10.492 20.5 16.688 1 97.06 72 GLN B N 1
ATOM 2694 C CA . GLN B 1 72 ? 11.68 19.922 16.047 1 97.06 72 GLN B CA 1
ATOM 2695 C C . GLN B 1 72 ? 11.312 18.766 15.133 1 97.06 72 GLN B C 1
ATOM 2697 O O . GLN B 1 72 ? 12.023 18.484 14.164 1 97.06 72 GLN B O 1
ATOM 2702 N N . SER B 1 73 ? 10.227 18.141 15.5 1 97.06 73 SER B N 1
ATOM 2703 C CA . SER B 1 73 ? 9.867 16.938 14.742 1 97.06 73 SER B CA 1
ATOM 2704 C C . SER B 1 73 ? 8.367 16.688 14.789 1 97.06 73 SER B C 1
ATOM 2706 O O . SER B 1 73 ? 7.781 16.562 15.867 1 97.06 73 SER B O 1
ATOM 2708 N N . VAL B 1 74 ? 7.797 16.516 13.602 1 98.25 74 VAL B N 1
ATOM 2709 C CA . VAL B 1 74 ? 6.375 16.188 13.547 1 98.25 74 VAL B CA 1
ATOM 2710 C C . VAL B 1 74 ? 6.156 14.773 14.078 1 98.25 74 VAL B C 1
ATOM 2712 O O . VAL B 1 74 ? 5.039 14.414 14.453 1 98.25 74 VAL B O 1
ATOM 2715 N N . PHE B 1 75 ? 7.176 13.93 14.156 1 97.81 75 PHE B N 1
ATOM 2716 C CA . PHE B 1 75 ? 7.055 12.555 14.617 1 97.81 75 PHE B CA 1
ATOM 2717 C C . PHE B 1 75 ? 7.098 12.484 16.141 1 97.81 75 PHE B C 1
ATOM 2719 O O . PHE B 1 75 ? 6.465 11.617 16.75 1 97.81 75 PHE B O 1
ATOM 2726 N N . GLU B 1 76 ? 7.797 13.414 16.797 1 95.88 76 GLU B N 1
ATOM 2727 C CA . GLU B 1 76 ? 8.094 13.281 18.219 1 95.88 76 GLU B CA 1
ATOM 2728 C C . GLU B 1 76 ? 7.242 14.242 19.047 1 95.88 76 GLU B C 1
ATOM 2730 O O . GLU B 1 76 ? 7.004 13.992 20.234 1 95.88 76 GLU B O 1
ATOM 2735 N N . GLU B 1 77 ? 6.832 15.312 18.406 1 97.38 77 GLU B N 1
ATOM 2736 C CA . GLU B 1 77 ? 6.211 16.375 19.203 1 97.38 77 GLU B CA 1
ATOM 2737 C C . GLU B 1 77 ? 4.781 16.641 18.734 1 97.38 77 GLU B C 1
ATOM 2739 O O . GLU B 1 77 ? 4.488 16.594 17.547 1 97.38 77 GLU B O 1
ATOM 2744 N N . ASN B 1 78 ? 3.938 17.016 19.656 1 97.94 78 ASN B N 1
ATOM 2745 C CA . ASN B 1 78 ? 2.561 17.391 19.359 1 97.94 78 ASN B CA 1
ATOM 2746 C C . ASN B 1 78 ? 2.494 18.75 18.641 1 97.94 78 ASN B C 1
ATOM 2748 O O . ASN B 1 78 ? 3.449 19.516 18.688 1 97.94 78 ASN B O 1
ATOM 2752 N N . PRO B 1 79 ? 1.435 19.062 18 1 98.31 79 PRO B N 1
ATOM 2753 C CA . PRO B 1 79 ? 1.382 20.219 17.109 1 98.31 79 PRO B CA 1
ATOM 2754 C C . PRO B 1 79 ? 1.069 21.516 17.844 1 98.31 79 PRO B C 1
ATOM 2756 O O . PRO B 1 79 ? 0.451 21.484 18.906 1 98.31 79 PRO B O 1
ATOM 2759 N N . TRP B 1 80 ? 1.551 22.625 17.297 1 98.44 80 TRP B N 1
ATOM 2760 C CA . TRP B 1 80 ? 1.081 23.984 17.5 1 98.44 80 TRP B CA 1
ATOM 2761 C C . TRP B 1 80 ? 0.222 24.453 16.328 1 98.44 80 TRP B C 1
ATOM 2763 O O . TRP B 1 80 ? 0.643 24.375 15.172 1 98.44 80 TRP B O 1
ATOM 2773 N N . CYS B 1 81 ? -0.929 24.984 16.625 1 98.88 81 CYS B N 1
ATOM 2774 C CA . CYS B 1 81 ? -1.764 25.453 15.523 1 98.88 81 CYS B CA 1
ATOM 2775 C C . CYS B 1 81 ? -2.578 26.672 15.938 1 98.88 81 CYS B C 1
ATOM 2777 O O . CYS B 1 81 ? -3.32 26.625 16.922 1 98.88 81 CYS B O 1
ATOM 2779 N N . LEU B 1 82 ? -2.414 27.75 15.266 1 98.94 82 LEU B N 1
ATOM 2780 C CA . LEU B 1 82 ? -3.26 28.922 15.461 1 98.94 82 LEU B CA 1
ATOM 2781 C C . LEU B 1 82 ? -4.43 28.922 14.477 1 98.94 82 LEU B C 1
ATOM 2783 O O . LEU B 1 82 ? -4.234 28.734 13.273 1 98.94 82 LEU B O 1
ATOM 2787 N N . HIS B 1 83 ? -5.586 29 14.977 1 98.88 83 HIS B N 1
ATOM 2788 C CA . HIS B 1 83 ? -6.809 29.078 14.188 1 98.88 83 HIS B CA 1
ATOM 2789 C C . HIS B 1 83 ? -7.48 30.438 14.336 1 98.88 83 HIS B C 1
ATOM 2791 O O . HIS B 1 83 ? -7.836 30.844 15.445 1 98.88 83 HIS B O 1
ATOM 2797 N N . VAL B 1 84 ? -7.633 31.172 13.203 1 98.88 84 VAL B N 1
ATOM 2798 C CA . VAL B 1 84 ? -8.211 32.5 13.273 1 98.88 84 VAL B CA 1
ATOM 2799 C C . VAL B 1 84 ? -9.391 32.625 12.312 1 98.88 84 VAL B C 1
ATOM 2801 O O . VAL B 1 84 ? -9.438 31.906 11.305 1 98.88 84 VAL B O 1
ATOM 2804 N N . SER B 1 85 ? -10.32 33.5 12.578 1 98.56 85 SER B N 1
ATOM 2805 C CA . SER B 1 85 ? -11.445 33.812 11.703 1 98.56 85 SER B CA 1
ATOM 2806 C C . SER B 1 85 ? -11.016 34.719 10.547 1 98.56 85 SER B C 1
ATOM 2808 O O . SER B 1 85 ? -9.875 35.188 10.508 1 98.56 85 SER B O 1
ATOM 2810 N N . LYS B 1 86 ? -11.953 34.938 9.609 1 98.44 86 LYS B N 1
ATOM 2811 C CA . LYS B 1 86 ? -11.727 35.969 8.602 1 98.44 86 LYS B CA 1
ATOM 2812 C C . LYS B 1 86 ? -11.484 37.312 9.258 1 98.44 86 LYS B C 1
ATOM 2814 O O . LYS B 1 86 ? -11.898 37.562 10.391 1 98.44 86 LYS B O 1
ATOM 2819 N N . ASN B 1 87 ? -10.695 38.156 8.586 1 98.31 87 ASN B N 1
ATOM 2820 C CA . ASN B 1 87 ? -10.453 39.531 8.977 1 98.31 87 ASN B CA 1
ATOM 2821 C C . ASN B 1 87 ? -9.453 39.625 10.125 1 98.31 87 ASN B C 1
ATOM 2823 O O . ASN B 1 87 ? -9.32 40.688 10.75 1 98.31 87 ASN B O 1
ATOM 2827 N N . VAL B 1 88 ? -8.844 38.531 10.461 1 98.69 88 VAL B N 1
ATOM 2828 C CA . VAL B 1 88 ? -7.789 38.562 11.469 1 98.69 88 VAL B CA 1
ATOM 2829 C C . VAL B 1 88 ? -6.426 38.531 10.781 1 98.69 88 VAL B C 1
ATOM 2831 O O . VAL B 1 88 ? -6.148 37.625 9.984 1 98.69 88 VAL B O 1
ATOM 2834 N N . LYS B 1 89 ? -5.605 39.469 11.117 1 98.62 89 LYS B N 1
ATOM 2835 C CA . LYS B 1 89 ? -4.238 39.531 10.594 1 98.62 89 LYS B CA 1
ATOM 2836 C C . LYS B 1 89 ? -3.299 38.656 11.43 1 98.62 89 LYS B C 1
ATOM 2838 O O . LYS B 1 89 ? -3.334 38.688 12.664 1 98.62 89 LYS B O 1
ATOM 2843 N N . VAL B 1 90 ? -2.494 37.875 10.773 1 98.88 90 VAL B N 1
ATOM 2844 C CA . VAL B 1 90 ? -1.488 37.031 11.445 1 98.88 90 VAL B CA 1
ATOM 2845 C C . VAL B 1 90 ? -0.114 37.312 10.836 1 98.88 90 VAL B C 1
ATOM 2847 O O . VAL B 1 90 ? 0.06 37.25 9.617 1 98.88 90 VAL B O 1
ATOM 2850 N N . THR B 1 91 ? 0.823 37.625 11.648 1 98.88 91 THR B N 1
ATOM 2851 C CA . THR B 1 91 ? 2.211 37.75 11.211 1 98.88 91 THR B CA 1
ATOM 2852 C C . THR B 1 91 ? 3.02 36.531 11.68 1 98.88 91 THR B C 1
ATOM 2854 O O . THR B 1 91 ? 3 36.188 12.859 1 98.88 91 THR B O 1
ATOM 2857 N N . ILE B 1 92 ? 3.68 35.875 10.781 1 98.94 92 ILE B N 1
ATOM 2858 C CA . ILE B 1 92 ? 4.602 34.781 11.07 1 98.94 92 ILE B CA 1
ATOM 2859 C C . ILE B 1 92 ? 6.043 35.281 10.906 1 98.94 92 ILE B C 1
ATOM 2861 O O . ILE B 1 92 ? 6.434 35.719 9.828 1 98.94 92 ILE B O 1
ATOM 2865 N N . THR B 1 93 ? 6.789 35.219 11.914 1 98.94 93 THR B N 1
ATOM 2866 C CA . THR B 1 93 ? 8.211 35.5 11.836 1 98.94 93 THR B CA 1
ATOM 2867 C C . THR B 1 93 ? 9.047 34.281 12.117 1 98.94 93 THR B C 1
ATOM 2869 O O . THR B 1 93 ? 8.938 33.688 13.195 1 98.94 93 THR B O 1
ATOM 2872 N N . ALA B 1 94 ? 9.883 33.906 11.164 1 98.88 94 ALA B N 1
ATOM 2873 C CA . ALA B 1 94 ? 10.766 32.75 11.375 1 98.88 94 ALA B CA 1
ATOM 2874 C C . ALA B 1 94 ? 11.93 33.125 12.289 1 98.88 94 ALA B C 1
ATOM 2876 O O . ALA B 1 94 ? 12.633 34.125 12.047 1 98.88 94 ALA B O 1
ATOM 2877 N N . LEU B 1 95 ? 12.117 32.406 13.289 1 98.81 95 LEU B N 1
ATOM 2878 C CA . LEU B 1 95 ? 13.242 32.594 14.203 1 98.81 95 LEU B CA 1
ATOM 2879 C C . LEU B 1 95 ? 14.352 31.578 13.906 1 98.81 95 LEU B C 1
ATOM 2881 O O . LEU B 1 95 ? 15.43 31.641 14.508 1 98.81 95 LEU B O 1
ATOM 2885 N N . SER B 1 96 ? 14.156 30.641 13.047 1 98.69 96 SER B N 1
ATOM 2886 C CA . SER B 1 96 ? 15.016 29.688 12.367 1 98.69 96 SER B CA 1
ATOM 2887 C C . SER B 1 96 ? 14.414 29.234 11.047 1 98.69 96 SER B C 1
ATOM 2889 O O . SER B 1 96 ? 13.328 29.688 10.664 1 98.69 96 SER B O 1
ATOM 2891 N N . ASP B 1 97 ? 15.164 28.438 10.25 1 98.5 97 ASP B N 1
ATOM 2892 C CA . ASP B 1 97 ? 14.5 27.812 9.109 1 98.5 97 ASP B CA 1
ATOM 2893 C C . ASP B 1 97 ? 13.258 27.047 9.555 1 98.5 97 ASP B C 1
ATOM 2895 O O . ASP B 1 97 ? 13.312 26.219 10.461 1 98.5 97 ASP B O 1
ATOM 2899 N N . SER B 1 98 ? 12.094 27.438 8.969 1 98.81 98 SER B N 1
ATOM 2900 C CA . SER B 1 98 ? 10.828 26.906 9.445 1 98.81 98 SER B CA 1
ATOM 2901 C C . SER B 1 98 ? 9.898 26.562 8.281 1 98.81 98 SER B C 1
ATOM 2903 O O . SER B 1 98 ? 10.023 27.141 7.195 1 98.81 98 SER B O 1
ATOM 2905 N N . GLU B 1 99 ? 9.102 25.594 8.477 1 98.94 99 GLU B N 1
ATOM 2906 C CA . GLU B 1 99 ? 8.031 25.219 7.559 1 98.94 99 GLU B CA 1
ATOM 2907 C C . GLU B 1 99 ? 6.668 25.297 8.234 1 98.94 99 GLU B C 1
ATOM 2909 O O . GLU B 1 99 ? 6.477 24.734 9.312 1 98.94 99 GLU B O 1
ATOM 2914 N N . VAL B 1 100 ? 5.75 26.016 7.641 1 98.94 100 VAL B N 1
ATOM 2915 C CA . VAL B 1 100 ? 4.449 26.297 8.234 1 98.94 100 VAL B CA 1
ATOM 2916 C C . VAL B 1 100 ? 3.338 25.938 7.25 1 98.94 100 VAL B C 1
ATOM 2918 O O . VAL B 1 100 ? 3.275 26.5 6.152 1 98.94 100 VAL B O 1
ATOM 2921 N N . LEU B 1 101 ? 2.498 24.969 7.625 1 98.94 101 LEU B N 1
ATOM 2922 C CA . LEU B 1 101 ? 1.35 24.625 6.797 1 98.94 101 LEU B CA 1
ATOM 2923 C C . LEU B 1 101 ? 0.172 25.547 7.082 1 98.94 101 LEU B C 1
ATOM 2925 O O . LEU B 1 101 ? -0.149 25.812 8.242 1 98.94 101 LEU B O 1
ATOM 2929 N N . VAL B 1 102 ? -0.445 26.078 6.047 1 98.94 102 VAL B N 1
ATOM 2930 C CA . VAL B 1 102 ? -1.596 26.969 6.16 1 98.94 102 VAL B CA 1
ATOM 2931 C C . VAL B 1 102 ? -2.799 26.344 5.453 1 98.94 102 VAL B C 1
ATOM 2933 O O . VAL B 1 102 ? -2.705 25.938 4.289 1 98.94 102 VAL B O 1
ATOM 2936 N N . GLN B 1 103 ? -3.861 26.172 6.152 1 98.94 103 GLN B N 1
ATOM 2937 C CA . GLN B 1 103 ? -5.141 25.703 5.633 1 98.94 103 GLN B CA 1
ATOM 2938 C C . GLN B 1 103 ? -6.207 26.797 5.734 1 98.94 103 GLN B C 1
ATOM 2940 O O . GLN B 1 103 ? -6.398 27.391 6.797 1 98.94 103 GLN B O 1
ATOM 2945 N N . LYS B 1 104 ? -6.906 27.109 4.641 1 98.88 104 LYS B N 1
ATOM 2946 C CA . LYS B 1 104 ? -7.941 28.125 4.621 1 98.88 104 LYS B CA 1
ATOM 2947 C C . LYS B 1 104 ? -9.195 27.625 3.912 1 98.88 104 LYS B C 1
ATOM 2949 O O . LYS B 1 104 ? -9.117 26.797 3.008 1 98.88 104 LYS B O 1
ATOM 2954 N N . THR B 1 105 ? -10.297 28.125 4.32 1 98.88 105 THR B N 1
ATOM 2955 C CA . THR B 1 105 ? -11.531 27.969 3.559 1 98.88 105 THR B CA 1
ATOM 2956 C C . THR B 1 105 ? -12.516 29.078 3.898 1 98.88 105 THR B C 1
ATOM 2958 O O . THR B 1 105 ? -12.328 29.797 4.879 1 98.88 105 THR B O 1
ATOM 2961 N N . ASP B 1 106 ? -13.547 29.219 3.082 1 98.5 106 ASP B N 1
ATOM 2962 C CA . ASP B 1 106 ? -14.562 30.25 3.324 1 98.5 106 ASP B CA 1
ATOM 2963 C C . ASP B 1 106 ? -15.367 29.938 4.582 1 98.5 106 ASP B C 1
ATOM 2965 O O . ASP B 1 106 ? -15.641 28.766 4.875 1 98.5 106 ASP B O 1
ATOM 2969 N N . ASN B 1 107 ? -15.594 30.859 5.32 1 98.38 107 ASN B N 1
ATOM 2970 C CA . ASN B 1 107 ? -16.422 30.797 6.52 1 98.38 107 ASN B CA 1
ATOM 2971 C C . ASN B 1 107 ? -17.078 32.156 6.812 1 98.38 107 ASN B C 1
ATOM 2973 O O . ASN B 1 107 ? -16.391 33.125 7.152 1 98.38 107 ASN B O 1
ATOM 2977 N N . ASP B 1 108 ? -18.375 32.25 6.797 1 96.44 108 ASP B N 1
ATOM 2978 C CA . ASP B 1 108 ? -19.094 33.5 7.016 1 96.44 108 ASP B CA 1
ATOM 2979 C C . ASP B 1 108 ? -19.141 33.844 8.5 1 96.44 108 ASP B C 1
ATOM 2981 O O . ASP B 1 108 ? -19.312 35 8.859 1 96.44 108 ASP B O 1
ATOM 2985 N N . GLN B 1 109 ? -19.031 32.844 9.25 1 95.56 109 GLN B N 1
ATOM 2986 C CA . GLN B 1 109 ? -19.078 33.062 10.695 1 95.56 109 GLN B CA 1
ATOM 2987 C C . GLN B 1 109 ? -17.75 33.562 11.227 1 95.56 109 GLN B C 1
ATOM 2989 O O . GLN B 1 109 ? -16.688 33.062 10.852 1 95.56 109 GLN B O 1
ATOM 2994 N N . GLU B 1 110 ? -17.812 34.594 12.055 1 97.69 110 GLU B N 1
ATOM 2995 C CA . GLU B 1 110 ? -16.625 35.031 12.789 1 97.69 110 GLU B CA 1
ATOM 2996 C C . GLU B 1 110 ? -16.547 34.344 14.156 1 97.69 110 GLU B C 1
ATOM 2998 O O . GLU B 1 110 ? -17.578 34 14.75 1 97.69 110 GLU B O 1
ATOM 3003 N N . PHE B 1 111 ? -15.414 34.094 14.625 1 98.5 111 PHE B N 1
ATOM 3004 C CA . PHE B 1 111 ? -15.195 33.406 15.906 1 98.5 111 PHE B CA 1
ATOM 3005 C C . PHE B 1 111 ? -13.898 33.875 16.547 1 98.5 111 PHE B C 1
ATOM 3007 O O . PHE B 1 111 ? -13.086 34.562 15.906 1 98.5 111 PHE B O 1
ATOM 3014 N N . ALA B 1 112 ? -13.719 33.656 17.812 1 98.25 112 ALA B N 1
ATOM 3015 C CA . ALA B 1 112 ? -12.5 34.031 18.531 1 98.25 112 ALA B CA 1
ATOM 3016 C C . ALA B 1 112 ? -11.32 33.156 18.078 1 98.25 112 ALA B C 1
ATOM 3018 O O . ALA B 1 112 ? -11.469 31.953 17.875 1 98.25 112 ALA B O 1
ATOM 3019 N N . SER B 1 113 ? -10.188 33.812 17.875 1 98.56 113 SER B N 1
ATOM 3020 C CA . SER B 1 113 ? -8.969 33.062 17.547 1 98.56 113 SER B CA 1
ATOM 3021 C C . SER B 1 113 ? -8.602 32.094 18.656 1 98.56 113 SER B C 1
ATOM 3023 O O . SER B 1 113 ? -8.859 32.344 19.828 1 98.56 113 SER B O 1
ATOM 3025 N N . LYS B 1 114 ? -8.047 31.031 18.297 1 98.38 114 LYS B N 1
ATOM 3026 C CA . LYS B 1 114 ? -7.613 30.016 19.25 1 98.38 114 LYS B CA 1
ATOM 3027 C C . LYS B 1 114 ? -6.242 29.453 18.891 1 98.38 114 LYS B C 1
ATOM 3029 O O . LYS B 1 114 ? -6.008 29.078 17.734 1 98.38 114 LYS B O 1
ATOM 3034 N N . LEU B 1 115 ? -5.309 29.469 19.812 1 98.62 115 LEU B N 1
ATOM 3035 C CA . LEU B 1 115 ? -4.043 28.75 19.688 1 98.62 115 LEU B CA 1
ATOM 3036 C C . LEU B 1 115 ? -4.125 27.375 20.344 1 98.62 115 LEU B C 1
ATOM 3038 O O . LEU B 1 115 ? -4.266 27.281 21.578 1 98.62 115 LEU B O 1
ATOM 3042 N N . TYR B 1 116 ? -4.094 26.328 19.594 1 98.44 116 TYR B N 1
ATOM 3043 C CA . TYR B 1 116 ? -3.994 24.984 20.125 1 98.44 116 TYR B CA 1
ATOM 3044 C C . TYR B 1 116 ? -2.549 24.625 20.453 1 98.44 116 TYR B C 1
ATOM 3046 O O . TYR B 1 116 ? -1.688 24.609 19.578 1 98.44 116 TYR B O 1
ATOM 3054 N N . THR B 1 117 ? -2.309 24.359 21.703 1 98 117 THR B N 1
ATOM 3055 C CA . THR B 1 117 ? -0.964 24.031 22.172 1 98 117 THR B CA 1
ATOM 3056 C C . THR B 1 117 ? -0.741 22.516 22.156 1 98 117 THR B C 1
ATOM 3058 O O . THR B 1 117 ? -1.699 21.75 22.109 1 98 117 THR B O 1
ATOM 3061 N N . PRO B 1 118 ? 0.544 22.078 22.203 1 97.31 118 PRO B N 1
ATOM 3062 C CA . PRO B 1 118 ? 0.842 20.641 22.25 1 97.31 118 PRO B CA 1
ATOM 3063 C C . PRO B 1 118 ? 0.144 19.922 23.406 1 97.31 118 PRO B C 1
ATOM 3065 O O . PRO B 1 118 ? -0.255 18.766 23.266 1 97.31 118 PRO B O 1
ATOM 3068 N N . ASN B 1 119 ? -0.09 20.594 24.422 1 94.62 119 ASN B N 1
ATOM 3069 C CA . ASN B 1 119 ? -0.701 19.984 25.594 1 94.62 119 ASN B CA 1
ATOM 3070 C C . ASN B 1 119 ? -2.213 19.859 25.438 1 94.62 119 ASN B C 1
ATOM 3072 O O . ASN B 1 119 ? -2.848 19.047 26.125 1 94.62 119 ASN B O 1
ATOM 3076 N N . GLU B 1 120 ? -2.777 20.594 24.562 1 92.44 120 GLU B N 1
ATOM 3077 C CA . GLU B 1 120 ? -4.227 20.625 24.391 1 92.44 120 GLU B CA 1
ATOM 3078 C C . GLU B 1 120 ? -4.676 19.656 23.297 1 92.44 120 GLU B C 1
ATOM 3080 O O . GLU B 1 120 ? -5.848 19.281 23.234 1 92.44 120 GLU B O 1
ATOM 3085 N N . CYS B 1 121 ? -3.758 19.312 22.438 1 91.12 121 CYS B N 1
ATOM 3086 C CA . CYS B 1 121 ? -4.121 18.453 21.312 1 91.12 121 CYS B CA 1
ATOM 3087 C C . CYS B 1 121 ? -4.297 17 21.766 1 91.12 121 CYS B C 1
ATOM 3089 O O . CYS B 1 121 ? -3.467 16.469 22.516 1 91.12 121 CYS B O 1
ATOM 3091 N N . GLN B 1 122 ? -5.379 16.406 21.391 1 89.25 122 GLN B N 1
ATOM 3092 C CA . GLN B 1 122 ? -5.637 15.016 21.719 1 89.25 122 GLN B CA 1
ATOM 3093 C C . GLN B 1 122 ? -4.707 14.094 20.938 1 89.25 122 GLN B C 1
ATOM 3095 O O . GLN B 1 122 ? -4.535 14.25 19.719 1 89.25 122 GLN B O 1
ATOM 3100 N N . SER B 1 123 ? -4.066 13.203 21.609 1 93.31 123 SER B N 1
ATOM 3101 C CA . SER B 1 123 ? -3.191 12.211 21 1 93.31 123 SER B CA 1
ATOM 3102 C C . SER B 1 123 ? -3.545 10.805 21.469 1 93.31 123 SER B C 1
ATOM 3104 O O . SER B 1 123 ? -3.49 10.508 22.656 1 93.31 123 SER B O 1
ATOM 3106 N N . VAL B 1 124 ? -3.941 9.977 20.484 1 94.69 124 VAL B N 1
ATOM 3107 C CA . VAL B 1 124 ? -4.363 8.625 20.828 1 94.69 124 VAL B CA 1
ATOM 3108 C C . VAL B 1 124 ? -3.586 7.617 19.984 1 94.69 124 VAL B C 1
ATOM 3110 O O . VAL B 1 124 ? -3.303 7.867 18.797 1 94.69 124 VAL B O 1
ATOM 3113 N N . VAL 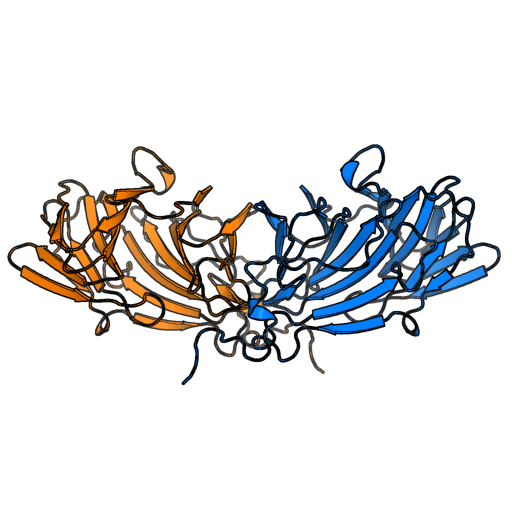B 1 125 ? -3.215 6.48 20.609 1 93.56 125 VAL B N 1
ATOM 3114 C CA . VAL B 1 125 ? -2.648 5.363 19.859 1 93.56 125 VAL B CA 1
ATOM 3115 C C . VAL B 1 125 ? -3.762 4.402 19.438 1 93.56 125 VAL B C 1
ATOM 3117 O O . VAL B 1 125 ? -4.48 3.873 20.281 1 93.56 125 VAL B O 1
ATOM 3120 N N . ALA B 1 126 ? -3.93 4.238 18.188 1 92.56 126 ALA B N 1
ATOM 3121 C CA . ALA B 1 126 ? -4.941 3.332 17.656 1 92.56 126 ALA B CA 1
ATOM 3122 C C . ALA B 1 126 ? -4.297 2.08 17.062 1 92.56 126 ALA B C 1
ATOM 3124 O O . ALA B 1 126 ? -3.156 2.121 16.594 1 92.56 126 ALA B O 1
ATOM 3125 N N . GLY B 1 127 ? -5.016 0.959 17.094 1 92 127 GLY B N 1
ATOM 3126 C CA . GLY B 1 127 ? -4.594 -0.267 16.438 1 92 127 GLY B CA 1
ATOM 3127 C C . GLY B 1 127 ? -3.646 -1.102 17.281 1 92 127 GLY B C 1
ATOM 3128 O O . GLY B 1 127 ? -3.172 -2.148 16.828 1 92 127 GLY B O 1
ATOM 3129 N N . ASP B 1 128 ? -3.369 -0.552 18.422 1 88.5 128 ASP B N 1
ATOM 3130 C CA . ASP B 1 128 ? -2.502 -1.324 19.297 1 88.5 128 ASP B CA 1
ATOM 3131 C C . ASP B 1 128 ? -3.211 -2.578 19.812 1 88.5 128 ASP B C 1
ATOM 3133 O O . ASP B 1 128 ? -4.348 -2.508 20.281 1 88.5 128 ASP B O 1
ATOM 3137 N N . GLY B 1 129 ? -2.533 -3.703 19.578 1 86.94 129 GLY B N 1
ATOM 3138 C CA . GLY B 1 129 ? -3.064 -4.957 20.094 1 86.94 129 GLY B CA 1
ATOM 3139 C C . GLY B 1 129 ? -4.129 -5.559 19.203 1 86.94 129 GLY B C 1
ATOM 3140 O O . GLY B 1 129 ? -4.684 -6.617 19.516 1 86.94 129 GLY B O 1
ATOM 3141 N N . VAL B 1 130 ? -4.469 -4.887 18.203 1 90.25 130 VAL B N 1
ATOM 3142 C CA . VAL B 1 130 ? -5.477 -5.371 17.266 1 90.25 130 VAL B CA 1
ATOM 3143 C C . VAL B 1 130 ? -4.801 -5.852 15.984 1 90.25 130 VAL B C 1
ATOM 3145 O O . VAL B 1 130 ? -3.863 -5.219 15.5 1 90.25 130 VAL B O 1
ATOM 3148 N N . TRP B 1 131 ? -5.262 -6.98 15.5 1 93.94 131 TRP B N 1
ATOM 3149 C CA . TRP B 1 131 ? -4.738 -7.566 14.266 1 93.94 131 TRP B CA 1
ATOM 3150 C C . TRP B 1 131 ? -3.215 -7.633 14.305 1 93.94 131 TRP B C 1
ATOM 3152 O O . TRP B 1 131 ? -2.549 -7.273 13.328 1 93.94 131 TRP B O 1
ATOM 3162 N N . GLU B 1 132 ? -2.625 -7.887 15.477 1 92.5 132 GLU B N 1
ATOM 3163 C CA . GLU B 1 132 ? -1.187 -7.992 15.695 1 92.5 132 GLU B CA 1
ATOM 3164 C C . GLU B 1 132 ? -0.5 -6.641 15.516 1 92.5 132 GLU B C 1
ATOM 3166 O O . GLU B 1 132 ? 0.663 -6.578 15.117 1 92.5 132 GLU B O 1
ATOM 3171 N N . GLY B 1 133 ? -1.249 -5.559 15.664 1 95.44 133 GLY B N 1
ATOM 3172 C CA . GLY B 1 133 ? -0.696 -4.215 15.609 1 95.44 133 GLY B CA 1
ATOM 3173 C C . GLY B 1 133 ? -0.431 -3.73 14.195 1 95.44 133 GLY B C 1
ATOM 3174 O O . GLY B 1 133 ? 0.335 -2.787 13.992 1 95.44 133 GLY B O 1
ATOM 3175 N N . THR B 1 134 ? -0.994 -4.34 13.188 1 97.5 134 THR B N 1
ATOM 3176 C CA . THR B 1 134 ? -0.651 -4.062 11.797 1 97.5 134 THR B CA 1
ATOM 3177 C C . THR B 1 134 ? -1.228 -2.721 11.352 1 97.5 134 THR B C 1
ATOM 3179 O O . THR B 1 134 ? -0.878 -2.211 10.289 1 97.5 134 THR B O 1
ATOM 3182 N N . ALA B 1 135 ? -2.064 -2.129 12.188 1 97.81 135 ALA B N 1
ATOM 3183 C CA . ALA B 1 135 ? -2.6 -0.803 11.891 1 97.81 135 ALA B CA 1
ATOM 3184 C C . ALA B 1 135 ? -2.33 0.168 13.031 1 97.81 135 ALA B C 1
ATOM 3186 O O . ALA B 1 135 ? -3.148 1.047 13.312 1 97.81 135 ALA B O 1
ATOM 3187 N N . GLN B 1 136 ? -1.279 -0.095 13.734 1 97.12 136 GLN B N 1
ATOM 3188 C CA . GLN B 1 136 ? -0.914 0.789 14.836 1 97.12 136 GLN B CA 1
ATOM 3189 C C . GLN B 1 136 ? -0.471 2.156 14.328 1 97.12 136 GLN B C 1
ATOM 3191 O O . GLN B 1 136 ? 0.321 2.244 13.383 1 97.12 136 GLN B O 1
ATOM 3196 N N . ARG B 1 137 ? -1.013 3.234 14.93 1 98.12 137 ARG B N 1
ATOM 3197 C CA . ARG B 1 137 ? -0.703 4.609 14.562 1 98.12 137 ARG B CA 1
ATOM 3198 C C . ARG B 1 137 ? -1.048 5.574 15.688 1 98.12 137 ARG B C 1
ATOM 3200 O O . ARG B 1 137 ? -1.817 5.23 16.594 1 98.12 137 ARG B O 1
ATOM 3207 N N . VAL B 1 138 ? -0.44 6.691 15.641 1 97.88 138 VAL B N 1
ATOM 3208 C CA . VAL B 1 138 ? -0.793 7.805 16.516 1 97.88 138 VAL B CA 1
ATOM 3209 C C . VAL B 1 138 ? -1.723 8.766 15.781 1 97.88 138 VAL B C 1
ATOM 3211 O O . VAL B 1 138 ? -1.453 9.148 14.641 1 97.88 138 VAL B O 1
ATOM 3214 N N . ILE B 1 139 ? -2.809 9.086 16.391 1 97.88 139 ILE B N 1
ATOM 3215 C CA . ILE B 1 139 ? -3.742 10.062 15.844 1 97.88 139 ILE B CA 1
ATOM 3216 C C . ILE B 1 139 ? -3.779 11.297 16.75 1 97.88 139 ILE B C 1
ATOM 3218 O O . ILE B 1 139 ? -4.078 11.195 17.938 1 97.88 139 ILE B O 1
ATOM 3222 N N . ARG B 1 140 ? -3.447 12.414 16.203 1 98.31 140 ARG B N 1
ATOM 3223 C CA . ARG B 1 140 ? -3.514 13.695 16.891 1 98.31 140 ARG B CA 1
ATOM 3224 C C . ARG B 1 140 ? -4.59 14.594 16.281 1 98.31 140 ARG B C 1
ATOM 3226 O O . ARG B 1 140 ? -4.457 15.039 15.148 1 98.31 140 ARG B O 1
ATOM 3233 N N . THR B 1 141 ? -5.59 14.82 17.016 1 97.31 141 THR B N 1
ATOM 3234 C CA . THR B 1 141 ? -6.625 15.734 16.547 1 97.31 141 THR B CA 1
ATOM 3235 C C . THR B 1 141 ? -6.398 17.141 17.109 1 97.31 141 THR B C 1
ATOM 3237 O O . THR B 1 141 ? -6.367 17.328 18.328 1 97.31 141 THR B O 1
ATOM 3240 N N . ILE B 1 142 ? -6.215 18.078 16.25 1 98.44 142 ILE B N 1
ATOM 3241 C CA . ILE B 1 142 ? -6.043 19.453 16.672 1 98.44 142 ILE B CA 1
ATOM 3242 C C . ILE B 1 142 ? -7.41 20.109 16.891 1 98.44 142 ILE B C 1
ATOM 3244 O O . ILE B 1 142 ? -7.754 20.469 18.016 1 98.44 142 ILE B O 1
ATOM 3248 N N . PHE B 1 143 ? -8.203 20.156 15.844 1 97.88 143 PHE B N 1
ATOM 3249 C CA . PHE B 1 143 ? -9.594 20.531 16.062 1 97.88 143 PHE B CA 1
ATOM 3250 C C . PHE B 1 143 ? -10.492 19.875 15.016 1 97.88 143 PHE B C 1
ATOM 3252 O O . PHE B 1 143 ? -10.047 19.578 13.906 1 97.88 143 PHE B O 1
ATOM 3259 N N . ASP B 1 144 ? -11.672 19.578 15.367 1 97 144 ASP B N 1
ATOM 3260 C CA . ASP B 1 144 ? -12.75 19.062 14.531 1 97 144 ASP B CA 1
ATOM 3261 C C . ASP B 1 144 ? -14.102 19.641 14.953 1 97 144 ASP B C 1
ATOM 3263 O O . ASP B 1 144 ? -14.156 20.656 15.641 1 97 144 ASP B O 1
ATOM 3267 N N . TYR B 1 145 ? -15.141 19.016 14.523 1 96.75 145 TYR B N 1
ATOM 3268 C CA . TYR B 1 145 ? -16.469 19.578 14.789 1 96.75 145 TYR B CA 1
ATOM 3269 C C . TYR B 1 145 ? -16.781 19.562 16.281 1 96.75 145 TYR B C 1
ATOM 3271 O O . TYR B 1 145 ? -17.531 20.406 16.766 1 96.75 145 TYR B O 1
ATOM 3279 N N . ASN B 1 146 ? -16.25 18.609 17.016 1 95.38 146 ASN B N 1
ATOM 3280 C CA . ASN B 1 146 ? -16.547 18.453 18.438 1 95.38 146 ASN B CA 1
ATOM 3281 C C . ASN B 1 146 ? -16.016 19.609 19.266 1 95.38 146 ASN B C 1
ATOM 3283 O O . ASN B 1 146 ? -16.672 20.062 20.203 1 95.38 146 ASN B O 1
ATOM 3287 N N . ASN B 1 147 ? -14.891 20.125 18.969 1 95.81 147 ASN B N 1
ATOM 3288 C CA . ASN B 1 147 ? -14.305 21.172 19.812 1 95.81 147 ASN B CA 1
ATOM 3289 C C . ASN B 1 147 ? -14.25 22.516 19.094 1 95.81 147 ASN B C 1
ATOM 3291 O O . ASN B 1 147 ? -13.922 23.531 19.703 1 95.81 147 ASN B O 1
ATOM 3295 N N . ALA B 1 148 ? -14.516 22.516 17.812 1 96.81 148 ALA B N 1
ATOM 3296 C CA . ALA B 1 148 ? -14.523 23.75 17.031 1 96.81 148 ALA B CA 1
ATOM 3297 C C . ALA B 1 148 ? -15.672 23.766 16.031 1 96.81 148 ALA B C 1
ATOM 3299 O O . ALA B 1 148 ? -15.461 23.938 14.828 1 96.81 148 ALA B O 1
ATOM 3300 N N . ALA B 1 149 ? -16.906 23.734 16.469 1 96.38 149 ALA B N 1
ATOM 3301 C CA . ALA B 1 149 ? -18.094 23.656 15.625 1 96.38 149 ALA B CA 1
ATOM 3302 C C . ALA B 1 149 ? -18.266 24.906 14.781 1 96.38 149 ALA B C 1
ATOM 3304 O O . ALA B 1 149 ? -19 24.906 13.789 1 96.38 149 ALA B O 1
ATOM 3305 N N . TYR B 1 150 ? -17.609 25.953 15.203 1 97.62 150 TYR B N 1
ATOM 3306 C CA . TYR B 1 150 ? -17.688 27.219 14.484 1 97.62 150 TYR B CA 1
ATOM 3307 C C . TYR B 1 150 ? -16.891 27.172 13.195 1 97.62 150 TYR B C 1
ATOM 3309 O O . TYR B 1 150 ? -17.031 28.031 12.328 1 97.62 150 TYR B O 1
ATOM 3317 N N . SER B 1 151 ? -15.992 26.25 13.062 1 98.25 151 SER B N 1
ATOM 3318 C CA . SER B 1 151 ? -15.094 26.125 11.922 1 98.25 151 SER B CA 1
ATOM 3319 C C . SER B 1 151 ? -15.719 25.281 10.812 1 98.25 151 SER B C 1
ATOM 3321 O O . SER B 1 151 ? -16.531 24.406 11.078 1 98.25 151 SER B O 1
ATOM 3323 N N . ASN B 1 152 ? -15.305 25.531 9.625 1 98.5 152 ASN B N 1
ATOM 3324 C CA . ASN B 1 152 ? -15.656 24.688 8.492 1 98.5 152 ASN B CA 1
ATOM 3325 C C . ASN B 1 152 ? -14.555 23.672 8.172 1 98.5 152 ASN B C 1
ATOM 3327 O O . ASN B 1 152 ? -14.617 22.969 7.168 1 98.5 152 ASN B O 1
ATOM 3331 N N . MET B 1 153 ? -13.562 23.594 8.992 1 98.44 153 MET B N 1
ATOM 3332 C CA . MET B 1 153 ? -12.391 22.766 8.703 1 98.44 153 MET B CA 1
ATOM 3333 C C . MET B 1 153 ? -12.156 21.75 9.812 1 98.44 153 MET B C 1
ATOM 3335 O O . MET B 1 153 ? -12.656 21.906 10.93 1 98.44 153 MET B O 1
ATOM 3339 N N . VAL B 1 154 ? -11.484 20.703 9.477 1 98.5 154 VAL B N 1
ATOM 3340 C CA . VAL B 1 154 ? -10.859 19.766 10.398 1 98.5 154 VAL B CA 1
ATOM 3341 C C . VAL B 1 154 ? -9.359 19.672 10.109 1 98.5 154 VAL B C 1
ATOM 3343 O O . VAL B 1 154 ? -8.945 19.672 8.945 1 98.5 154 VAL B O 1
ATOM 3346 N N . VAL B 1 155 ? -8.555 19.672 11.125 1 98.62 155 VAL B N 1
ATOM 3347 C CA . VAL B 1 155 ? -7.125 19.453 10.938 1 98.62 155 VAL B CA 1
ATOM 3348 C C . VAL B 1 155 ? -6.598 18.516 12.023 1 98.62 155 VAL B C 1
ATOM 3350 O O . VAL B 1 155 ? -6.957 18.656 13.195 1 98.62 155 VAL B O 1
ATOM 3353 N N . GLY B 1 156 ? -5.859 17.547 11.648 1 98.5 156 GLY B N 1
ATOM 3354 C CA . GLY B 1 156 ? -5.184 16.609 12.531 1 98.5 156 GLY B CA 1
ATOM 3355 C C . GLY B 1 156 ? -3.955 15.977 11.906 1 98.5 156 GLY B C 1
ATOM 3356 O O . GLY B 1 156 ? -3.584 16.312 10.781 1 98.5 156 GLY B O 1
ATOM 3357 N N . GLU B 1 157 ? -3.252 15.18 12.664 1 98.81 157 GLU B N 1
ATOM 3358 C CA . GLU B 1 157 ? -2.041 14.484 12.234 1 98.81 157 GLU B CA 1
ATOM 3359 C C . GLU B 1 157 ? -2.109 13 12.555 1 98.81 157 GLU B C 1
ATOM 3361 O O . GLU B 1 157 ? -2.684 12.602 13.57 1 98.81 157 GLU B O 1
ATOM 3366 N N . VAL B 1 158 ? -1.525 12.234 11.688 1 98.81 158 VAL B N 1
ATOM 3367 C CA . VAL B 1 158 ? -1.354 10.812 11.953 1 98.81 158 VAL B CA 1
ATOM 3368 C C . VAL B 1 158 ? 0.112 10.422 11.773 1 98.81 158 VAL B C 1
ATOM 3370 O O . VAL B 1 158 ? 0.78 10.906 10.852 1 98.81 158 VAL B O 1
ATOM 3373 N N . ILE B 1 159 ? 0.623 9.68 12.695 1 98.56 159 ILE B N 1
ATOM 3374 C CA . ILE B 1 159 ? 1.913 9.016 12.531 1 98.56 159 ILE B CA 1
ATOM 3375 C C . ILE B 1 159 ? 1.708 7.512 12.391 1 98.56 159 ILE B C 1
ATOM 3377 O O . ILE B 1 159 ? 1.306 6.84 13.344 1 98.56 159 ILE B O 1
ATOM 3381 N N . SER B 1 160 ? 1.979 7.02 11.242 1 98.19 160 SER B N 1
ATOM 3382 C CA . SER B 1 160 ? 1.956 5.578 11.023 1 98.19 160 SER B CA 1
ATOM 3383 C C . SER B 1 160 ? 3.299 4.945 11.367 1 98.19 160 SER B C 1
ATOM 3385 O O . SER B 1 160 ? 4.344 5.379 10.875 1 98.19 160 SER B O 1
ATOM 3387 N N . TYR B 1 161 ? 3.254 3.936 12.172 1 97.62 161 TYR B N 1
ATOM 3388 C CA . TYR B 1 161 ? 4.484 3.217 12.484 1 97.62 161 TYR B CA 1
ATOM 3389 C C . TYR B 1 161 ? 5.012 2.475 11.266 1 97.62 161 TYR B C 1
ATOM 3391 O O . TYR B 1 161 ? 4.242 2.129 10.359 1 97.62 161 TYR B O 1
ATOM 3399 N N . PRO B 1 162 ? 6.34 2.227 11.195 1 98.19 162 PRO B N 1
ATOM 3400 C CA . PRO B 1 162 ? 6.934 1.577 10.031 1 98.19 162 PRO B CA 1
ATOM 3401 C C . PRO B 1 162 ? 6.266 0.248 9.688 1 98.19 162 PRO B C 1
ATOM 3403 O O . PRO B 1 162 ? 6.105 -0.608 10.562 1 98.19 162 PRO B O 1
ATOM 3406 N N . GLY B 1 163 ? 5.887 0.118 8.406 1 98.38 163 GLY B N 1
ATOM 3407 C CA . GLY B 1 163 ? 5.34 -1.131 7.902 1 98.38 163 GLY B CA 1
ATOM 3408 C C . GLY B 1 163 ? 3.875 -1.322 8.25 1 98.38 163 GLY B C 1
ATOM 3409 O O . GLY B 1 163 ? 3.336 -2.422 8.102 1 98.38 163 GLY B O 1
ATOM 3410 N N . ARG B 1 164 ? 3.186 -0.278 8.734 1 98.38 164 ARG B N 1
ATOM 3411 C CA . ARG B 1 164 ? 1.823 -0.441 9.234 1 98.38 164 ARG B CA 1
ATOM 3412 C C . ARG B 1 164 ? 0.83 0.334 8.375 1 98.38 164 ARG B C 1
ATOM 3414 O O . ARG B 1 164 ? 1.227 1.132 7.52 1 98.38 164 ARG B O 1
ATOM 3421 N N . TRP B 1 165 ? -0.386 -0.009 8.602 1 98.75 165 TRP B N 1
ATOM 3422 C CA . TRP B 1 165 ? -1.479 0.624 7.871 1 98.75 165 TRP B CA 1
ATOM 3423 C C . TRP B 1 165 ? -2.152 1.697 8.719 1 98.75 165 TRP B C 1
ATOM 3425 O O . TRP B 1 165 ? -2.107 1.642 9.953 1 98.75 165 TRP B O 1
ATOM 3435 N N . SER B 1 166 ? -2.701 2.684 8.078 1 98.44 166 SER B N 1
ATOM 3436 C CA . SER B 1 166 ? -3.496 3.742 8.695 1 98.44 166 SER B CA 1
ATOM 3437 C C . SER B 1 166 ? -4.715 4.082 7.844 1 98.44 166 SER B C 1
ATOM 3439 O O . SER B 1 166 ? -4.898 3.521 6.758 1 98.44 166 SER B O 1
ATOM 3441 N N . SER B 1 167 ? -5.621 4.984 8.453 1 98.06 167 SER B N 1
ATOM 3442 C CA . SER B 1 167 ? -6.918 5.188 7.812 1 98.06 167 SER B CA 1
ATOM 3443 C C . SER B 1 167 ? -7.613 3.861 7.539 1 98.06 167 SER B C 1
ATOM 3445 O O . SER B 1 167 ? -8.125 3.635 6.438 1 98.06 167 SER B O 1
ATOM 3447 N N . TYR B 1 168 ? -7.582 2.994 8.555 1 97.94 168 TYR B N 1
ATOM 3448 C CA . TYR B 1 168 ? -7.996 1.597 8.484 1 97.94 168 TYR B CA 1
ATOM 3449 C C . TYR B 1 168 ? -8.789 1.196 9.719 1 97.94 168 TYR B C 1
ATOM 3451 O O . TYR B 1 168 ? -8.469 1.627 10.836 1 97.94 168 TYR B O 1
ATOM 3459 N N . PRO B 1 169 ? -9.836 0.412 9.664 1 97.56 169 PRO B N 1
ATOM 3460 C CA . PRO B 1 169 ? -10.336 -0.253 8.453 1 97.56 169 PRO B CA 1
ATOM 3461 C C . PRO B 1 169 ? -10.836 0.734 7.406 1 97.56 169 PRO B C 1
ATOM 3463 O O . PRO B 1 169 ? -11.125 1.892 7.723 1 97.56 169 PRO B O 1
ATOM 3466 N N . PRO B 1 170 ? -10.977 0.214 6.145 1 98.44 170 PRO B N 1
ATOM 3467 C CA . PRO B 1 170 ? -11.438 1.106 5.078 1 98.44 170 PRO B CA 1
ATOM 3468 C C . PRO B 1 170 ? -12.75 1.815 5.426 1 98.44 170 PRO B C 1
ATOM 3470 O O . PRO B 1 170 ? -13.688 1.18 5.906 1 98.44 170 PRO B O 1
ATOM 3473 N N . HIS B 1 171 ? -12.766 3.055 5.207 1 98.56 171 HIS B N 1
ATOM 3474 C CA . HIS B 1 171 ? -13.922 3.898 5.488 1 98.56 171 HIS B CA 1
ATOM 3475 C C . HIS B 1 171 ? -13.961 5.105 4.559 1 98.56 171 HIS B C 1
ATOM 3477 O O . HIS B 1 171 ? -12.984 5.391 3.859 1 98.56 171 HIS B O 1
ATOM 3483 N N . HIS B 1 172 ? -15.102 5.664 4.5 1 98.25 172 HIS B N 1
ATOM 3484 C CA . HIS B 1 172 ? -15.258 6.891 3.727 1 98.25 172 HIS B CA 1
ATOM 3485 C C . HIS B 1 172 ? -16.109 7.914 4.48 1 98.25 172 HIS B C 1
ATOM 3487 O O . HIS B 1 172 ? -16.609 7.629 5.57 1 98.25 172 HIS B O 1
ATOM 3493 N N . HIS B 1 173 ? -16.125 9.047 4.094 1 97.81 173 HIS B N 1
ATOM 3494 C CA . HIS B 1 173 ? -17.016 10.133 4.488 1 97.81 173 HIS B CA 1
ATOM 3495 C C . HIS B 1 173 ? -17.344 11.039 3.307 1 97.81 173 HIS B C 1
ATOM 3497 O O . HIS B 1 173 ? -16.703 10.953 2.258 1 97.81 173 HIS B O 1
ATOM 3503 N N . ASP B 1 174 ? -18.266 11.914 3.455 1 97.56 174 ASP B N 1
ATOM 3504 C CA . ASP B 1 174 ? -18.797 12.703 2.346 1 97.56 174 ASP B CA 1
ATOM 3505 C C . ASP B 1 174 ? -17.859 13.859 2.006 1 97.56 174 ASP B C 1
ATOM 3507 O O . ASP B 1 174 ? -17.812 14.32 0.861 1 97.56 174 ASP B O 1
ATOM 3511 N N . GLN B 1 175 ? -17.188 14.32 2.936 1 98.31 175 GLN B N 1
ATOM 3512 C CA . GLN B 1 175 ? -16.422 15.555 2.82 1 98.31 175 GLN B CA 1
ATOM 3513 C C . GLN B 1 175 ? -15.094 15.32 2.121 1 98.31 175 GLN B C 1
ATOM 3515 O O . GLN B 1 175 ? -14.461 14.281 2.309 1 98.31 175 GLN B O 1
ATOM 3520 N N . PRO B 1 176 ? -14.641 16.281 1.385 1 98.25 176 PRO B N 1
ATOM 3521 C CA . PRO B 1 176 ? -13.312 16.156 0.789 1 98.25 176 PRO B CA 1
ATOM 3522 C C . PRO B 1 176 ? -12.195 16.234 1.824 1 98.25 176 PRO B C 1
ATOM 3524 O O . PRO B 1 176 ? -12.352 16.875 2.861 1 98.25 176 PRO B O 1
ATOM 3527 N N . GLU B 1 177 ? -11.148 15.602 1.529 1 98.62 177 GLU B N 1
ATOM 3528 C CA . GLU B 1 177 ? -10.016 15.508 2.449 1 98.62 177 GLU B CA 1
ATOM 3529 C C . GLU B 1 177 ? -8.688 15.586 1.702 1 98.62 177 GLU B C 1
ATOM 3531 O O . GLU B 1 177 ? -8.594 15.164 0.546 1 98.62 177 GLU B O 1
ATOM 3536 N N . VAL B 1 178 ? -7.703 16.203 2.297 1 98.94 178 VAL B N 1
ATOM 3537 C CA . VAL B 1 178 ? -6.352 16.281 1.756 1 98.94 178 VAL B CA 1
ATOM 3538 C C . VAL B 1 178 ? -5.355 15.742 2.781 1 98.94 178 VAL B C 1
ATOM 3540 O O . VAL B 1 178 ? -5.453 16.047 3.973 1 98.94 178 VAL B O 1
ATOM 3543 N N . TYR B 1 179 ? -4.465 14.836 2.326 1 98.94 179 TYR B N 1
ATOM 3544 C CA . TYR B 1 179 ? -3.328 14.414 3.139 1 98.94 179 TYR B CA 1
ATOM 3545 C C . TYR B 1 179 ? -2.037 15.055 2.645 1 98.94 179 TYR B C 1
ATOM 3547 O O . TYR B 1 179 ? -1.763 15.062 1.441 1 98.94 179 TYR B O 1
ATOM 3555 N N . TYR B 1 180 ? -1.278 15.648 3.516 1 98.94 180 TYR B N 1
ATOM 3556 C CA . TYR B 1 180 ? 0.108 16.031 3.262 1 98.94 180 TYR B CA 1
ATOM 3557 C C . TYR B 1 180 ? 1.067 15.078 3.977 1 98.94 180 TYR B C 1
ATOM 3559 O O . TYR B 1 180 ? 0.938 14.852 5.184 1 98.94 180 TYR B O 1
ATOM 3567 N N . TYR B 1 181 ? 2.199 14.578 3.264 1 98.94 181 TYR B N 1
ATOM 3568 C CA . TYR B 1 181 ? 2.996 13.484 3.805 1 98.94 181 TYR B CA 1
ATOM 3569 C C . TYR B 1 181 ? 4.414 13.945 4.125 1 98.94 181 TYR B C 1
ATOM 3571 O O . TYR B 1 181 ? 5.004 14.719 3.371 1 98.94 181 TYR B O 1
ATOM 3579 N N . ARG B 1 182 ? 4.914 13.406 5.219 1 98.81 182 ARG B N 1
ATOM 3580 C CA . ARG B 1 182 ? 6.344 13.391 5.516 1 98.81 182 ARG B CA 1
ATOM 3581 C C . ARG B 1 182 ? 6.793 12.008 5.973 1 98.81 182 ARG B C 1
ATOM 3583 O O . ARG B 1 182 ? 6.012 11.258 6.562 1 98.81 182 ARG B O 1
ATOM 3590 N N . PHE B 1 183 ? 8.039 11.711 5.711 1 98.75 183 PHE B N 1
ATOM 3591 C CA . PHE B 1 183 ? 8.664 10.492 6.207 1 98.75 183 PHE B CA 1
ATOM 3592 C C . PHE B 1 183 ? 9.875 10.812 7.07 1 98.75 183 PHE B C 1
ATOM 3594 O O . PHE B 1 183 ? 10.531 11.836 6.867 1 98.75 183 PHE B O 1
ATOM 3601 N N . ASN B 1 184 ? 10.164 9.961 8.047 1 97.75 184 ASN B N 1
ATOM 3602 C CA . ASN B 1 184 ? 11.25 10.234 8.977 1 97.75 184 ASN B CA 1
ATOM 3603 C C . ASN B 1 184 ? 12.609 10.148 8.297 1 97.75 184 ASN B C 1
ATOM 3605 O O . ASN B 1 184 ? 13.609 10.641 8.828 1 97.75 184 ASN B O 1
ATOM 3609 N N . LYS B 1 185 ? 12.688 9.492 7.168 1 97.19 185 LYS B N 1
ATOM 3610 C CA . LYS B 1 185 ? 13.805 9.5 6.23 1 97.19 185 LYS B CA 1
ATOM 3611 C C . LYS B 1 185 ? 13.359 9.93 4.836 1 97.19 185 LYS B C 1
ATOM 3613 O O . LYS B 1 185 ? 12.289 9.523 4.375 1 97.19 185 LYS B O 1
ATOM 3618 N N . PRO B 1 186 ? 14.133 10.695 4.152 1 96.5 186 PRO B N 1
ATOM 3619 C CA . PRO B 1 186 ? 13.656 11.328 2.918 1 96.5 186 PRO B CA 1
ATOM 3620 C C . PRO B 1 186 ? 13.344 10.312 1.82 1 96.5 186 PRO B C 1
ATOM 3622 O O . PRO B 1 186 ? 12.539 10.602 0.926 1 96.5 186 PRO B O 1
ATOM 3625 N N . GLN B 1 187 ? 14.023 9.141 1.839 1 97.88 187 GLN B N 1
ATOM 3626 C CA . GLN B 1 187 ? 13.781 8.141 0.804 1 97.88 187 GLN B CA 1
ATOM 3627 C C . GLN B 1 187 ? 12.586 7.262 1.153 1 97.88 187 GLN B C 1
ATOM 3629 O O . GLN B 1 187 ? 12.281 6.309 0.436 1 97.88 187 GLN B O 1
ATOM 3634 N N . GLY B 1 188 ? 11.938 7.559 2.328 1 98.62 188 GLY B N 1
ATOM 3635 C CA . GLY B 1 188 ? 10.758 6.805 2.721 1 98.62 188 GLY B CA 1
ATOM 3636 C C . GLY B 1 188 ? 9.617 6.93 1.732 1 98.62 188 GLY B C 1
ATOM 3637 O O . GLY B 1 188 ? 9.57 7.871 0.938 1 98.62 188 GLY B O 1
ATOM 3638 N N . PHE B 1 189 ? 8.703 5.98 1.788 1 98.88 189 PHE B N 1
ATOM 3639 C CA . PHE B 1 189 ? 7.562 5.969 0.879 1 98.88 189 PHE B CA 1
ATOM 3640 C C . PHE B 1 189 ? 6.43 5.117 1.443 1 98.88 189 PHE B C 1
ATOM 3642 O O . PHE B 1 189 ? 6.617 4.398 2.428 1 98.88 189 PHE B O 1
ATOM 3649 N N . GLY B 1 190 ? 5.27 5.23 0.919 1 98.81 190 GLY B N 1
ATOM 3650 C CA . GLY B 1 190 ? 4.09 4.438 1.239 1 98.81 190 GLY B CA 1
ATOM 3651 C C . GLY B 1 190 ? 3.121 4.312 0.079 1 98.81 190 GLY B C 1
ATOM 3652 O O . GLY B 1 190 ? 3.451 4.672 -1.054 1 98.81 190 GLY B O 1
ATOM 3653 N N . CYS B 1 191 ? 2.049 3.693 0.374 1 98.62 191 CYS B N 1
ATOM 3654 C CA . CYS B 1 191 ? 0.965 3.537 -0.59 1 98.62 191 CYS B CA 1
ATOM 3655 C C . CYS B 1 191 ? -0.313 4.195 -0.085 1 98.62 191 CYS B C 1
ATOM 3657 O O . CYS B 1 191 ? -0.729 3.963 1.052 1 98.62 191 CYS B O 1
ATOM 3659 N N . ALA B 1 192 ? -0.87 4.996 -0.908 1 98.88 192 ALA B N 1
ATOM 3660 C CA . ALA B 1 192 ? -2.168 5.602 -0.623 1 98.88 192 ALA B CA 1
ATOM 3661 C C . ALA B 1 192 ? -3.238 5.078 -1.577 1 98.88 192 ALA B C 1
ATOM 3663 O O . ALA B 1 192 ? -3.098 5.188 -2.797 1 98.88 192 ALA B O 1
ATOM 3664 N N . MET B 1 193 ? -4.277 4.535 -1.03 1 98.69 193 MET B N 1
ATOM 3665 C CA . MET B 1 193 ? -5.414 4.152 -1.861 1 98.69 193 MET B CA 1
ATOM 3666 C C . MET B 1 193 ? -6.566 5.141 -1.697 1 98.69 193 MET B C 1
ATOM 3668 O O . MET B 1 193 ? -6.832 5.613 -0.59 1 98.69 193 MET B O 1
ATOM 3672 N N . VAL B 1 194 ? -7.164 5.484 -2.76 1 98.69 194 VAL B N 1
ATOM 3673 C CA . VAL B 1 194 ? -8.359 6.324 -2.82 1 98.69 194 VAL B CA 1
ATOM 3674 C C . VAL B 1 194 ? -9.383 5.691 -3.756 1 98.69 194 VAL B C 1
ATOM 3676 O O . VAL B 1 194 ? -9.297 5.832 -4.977 1 98.69 194 VAL B O 1
ATOM 3679 N N . GLY B 1 195 ? -10.398 5.008 -3.166 1 97.94 195 GLY B N 1
ATOM 3680 C CA . GLY B 1 195 ? -11.266 4.18 -3.988 1 97.94 195 GLY B CA 1
ATOM 3681 C C . GLY B 1 195 ? -10.516 3.096 -4.742 1 97.94 195 GLY B C 1
ATOM 3682 O O . GLY B 1 195 ? -9.758 2.33 -4.148 1 97.94 195 GLY B O 1
ATOM 3683 N N . GLU B 1 196 ? -10.648 3.09 -6.047 1 96.88 196 GLU B N 1
ATOM 3684 C CA . GLU B 1 196 ? -10.023 2.062 -6.875 1 96.88 196 GLU B CA 1
ATOM 3685 C C . GLU B 1 196 ? -8.594 2.438 -7.242 1 96.88 196 GLU B C 1
ATOM 3687 O O . GLU B 1 196 ? -7.836 1.603 -7.738 1 96.88 196 GLU B O 1
ATOM 3692 N N . ASP B 1 197 ? -8.242 3.67 -6.934 1 97.75 197 ASP B N 1
ATOM 3693 C CA . ASP B 1 197 ? -6.93 4.156 -7.34 1 97.75 197 ASP B CA 1
ATOM 3694 C C . ASP B 1 197 ? -5.914 3.992 -6.211 1 97.75 197 ASP B C 1
ATOM 3696 O O . ASP B 1 197 ? -6.285 3.881 -5.043 1 97.75 197 ASP B O 1
ATOM 3700 N N . ALA B 1 198 ? -4.672 3.918 -6.57 1 98.56 198 ALA B N 1
ATOM 3701 C CA . ALA B 1 198 ? -3.562 3.84 -5.625 1 98.56 198 ALA B CA 1
ATOM 3702 C C . ALA B 1 198 ? -2.398 4.723 -6.07 1 98.56 198 ALA B C 1
ATOM 3704 O O . ALA B 1 198 ? -2.211 4.957 -7.266 1 98.56 198 ALA B O 1
ATOM 3705 N N . TYR B 1 199 ? -1.64 5.195 -5.098 1 98.75 199 TYR B N 1
ATOM 3706 C CA . TYR B 1 199 ? -0.544 6.121 -5.371 1 98.75 199 TYR B CA 1
ATOM 3707 C C . TYR B 1 199 ? 0.664 5.809 -4.496 1 98.75 199 TYR B C 1
ATOM 3709 O O . TYR B 1 199 ? 0.518 5.5 -3.312 1 98.75 199 TYR B O 1
ATOM 3717 N N . ARG B 1 200 ? 1.854 5.812 -5.094 1 98.75 200 ARG B N 1
ATOM 3718 C CA . ARG B 1 200 ? 3.084 5.801 -4.312 1 98.75 200 ARG B CA 1
ATOM 3719 C C . ARG B 1 200 ? 3.373 7.18 -3.727 1 98.75 200 ARG B C 1
ATOM 3721 O O . ARG B 1 200 ? 3.793 8.094 -4.445 1 98.75 200 ARG B O 1
ATOM 3728 N N . VAL B 1 201 ? 3.174 7.336 -2.426 1 98.88 201 VAL B N 1
ATOM 3729 C CA . VAL B 1 201 ? 3.398 8.625 -1.78 1 98.88 201 VAL B CA 1
ATOM 3730 C C . VAL B 1 201 ? 4.832 8.695 -1.252 1 98.88 201 VAL B C 1
ATOM 3732 O O . VAL B 1 201 ? 5.383 7.691 -0.8 1 98.88 201 VAL B O 1
ATOM 3735 N N . VAL B 1 202 ? 5.438 9.852 -1.335 1 98.81 202 VAL B N 1
ATOM 3736 C CA . VAL B 1 202 ? 6.828 10.07 -0.942 1 98.81 202 VAL B CA 1
ATOM 3737 C C . VAL B 1 202 ? 6.922 11.312 -0.06 1 98.81 202 VAL B C 1
ATOM 3739 O O . VAL B 1 202 ? 5.922 11.992 0.18 1 98.81 202 VAL B O 1
ATOM 3742 N N . HIS B 1 203 ? 8.133 11.562 0.44 1 98.75 203 HIS B N 1
ATOM 3743 C CA . HIS B 1 203 ? 8.375 12.742 1.27 1 98.75 203 HIS B CA 1
ATOM 3744 C C . HIS B 1 203 ? 7.941 14.016 0.554 1 98.75 203 HIS B C 1
ATOM 3746 O O . HIS B 1 203 ? 8.281 14.227 -0.612 1 98.75 203 HIS B O 1
ATOM 3752 N N . ASN B 1 204 ? 7.129 14.898 1.194 1 98.75 204 ASN B N 1
ATOM 3753 C CA . ASN B 1 204 ? 6.617 16.156 0.663 1 98.75 204 ASN B CA 1
ATOM 3754 C C . ASN B 1 204 ? 5.68 15.922 -0.519 1 98.75 204 ASN B C 1
ATOM 3756 O O . ASN B 1 204 ? 5.746 16.641 -1.518 1 98.75 204 ASN B O 1
ATOM 3760 N N . SER B 1 205 ? 4.91 14.922 -0.469 1 98.88 205 SER B N 1
ATOM 3761 C CA . SER B 1 205 ? 3.807 14.727 -1.405 1 98.88 205 SER B CA 1
ATOM 3762 C C . SER B 1 205 ? 2.457 14.898 -0.715 1 98.88 205 SER B C 1
ATOM 3764 O O . SER B 1 205 ? 2.395 15.039 0.507 1 98.88 205 SER B O 1
ATOM 3766 N N . PHE B 1 206 ? 1.414 15 -1.497 1 98.94 206 PHE B N 1
ATOM 3767 C CA . PHE B 1 206 ? 0.063 15.102 -0.956 1 98.94 206 PHE B CA 1
ATOM 3768 C C . PHE B 1 206 ? -0.935 14.391 -1.863 1 98.94 206 PHE B C 1
ATOM 3770 O O . PHE B 1 206 ? -0.664 14.18 -3.047 1 98.94 206 PHE B O 1
ATOM 3777 N N . ILE B 1 207 ? -2.051 13.969 -1.261 1 98.88 207 ILE B N 1
ATOM 3778 C CA . ILE B 1 207 ? -3.135 13.406 -2.059 1 98.88 207 ILE B CA 1
ATOM 3779 C C . ILE B 1 207 ? -4.438 14.141 -1.751 1 98.88 207 ILE B C 1
ATOM 3781 O O . ILE B 1 207 ? -4.602 14.695 -0.66 1 98.88 207 ILE B O 1
ATOM 3785 N N . THR B 1 208 ? -5.262 14.219 -2.75 1 98.88 208 THR B N 1
ATOM 3786 C CA . THR B 1 208 ? -6.637 14.664 -2.562 1 98.88 208 THR B CA 1
ATOM 3787 C C . THR B 1 208 ? -7.59 13.477 -2.518 1 98.88 208 THR B C 1
ATOM 3789 O O . THR B 1 208 ? -7.445 12.531 -3.289 1 98.88 208 THR B O 1
ATOM 3792 N N . ILE B 1 209 ? -8.516 13.484 -1.643 1 98.69 209 ILE B N 1
ATOM 3793 C CA . ILE B 1 209 ? -9.469 12.398 -1.411 1 98.69 209 ILE B CA 1
ATOM 3794 C C . ILE B 1 209 ? -10.898 12.922 -1.584 1 98.69 209 ILE B C 1
ATOM 3796 O O . ILE B 1 209 ? -11.461 13.516 -0.661 1 98.69 209 ILE B O 1
ATOM 3800 N N . PRO B 1 210 ? -11.453 12.688 -2.787 1 97.75 210 PRO B N 1
ATOM 3801 C CA . PRO B 1 210 ? -12.859 13.062 -2.959 1 97.75 210 PRO B CA 1
ATOM 3802 C C . PRO B 1 210 ? -13.789 12.336 -1.987 1 97.75 210 PRO B C 1
ATOM 3804 O O . PRO B 1 210 ? -13.484 11.227 -1.555 1 97.75 210 PRO B O 1
ATOM 3807 N N . GLY B 1 211 ? -14.922 12.977 -1.688 1 96.44 211 GLY B N 1
ATOM 3808 C CA . GLY B 1 211 ? -15.898 12.359 -0.805 1 96.44 211 GLY B CA 1
ATOM 3809 C C . GLY B 1 211 ? -16.375 11.008 -1.295 1 96.44 211 GLY B C 1
ATOM 3810 O O . GLY B 1 211 ? -16.375 10.742 -2.498 1 96.44 211 GLY B O 1
ATOM 3811 N N . GLU B 1 212 ? -16.656 10.141 -0.335 1 96.19 212 GLU B N 1
ATOM 3812 C CA . GLU B 1 212 ? -17.344 8.867 -0.54 1 96.19 212 GLU B CA 1
ATOM 3813 C C . GLU B 1 212 ? -16.375 7.777 -0.967 1 96.19 212 GLU B C 1
ATOM 3815 O O . GLU B 1 212 ? -16.781 6.641 -1.214 1 96.19 212 GLU B O 1
ATOM 3820 N N . LEU B 1 213 ? -15.141 8.109 -1.094 1 97.81 213 LEU B N 1
ATOM 3821 C CA . LEU B 1 213 ? -14.156 7.09 -1.46 1 97.81 213 LEU B CA 1
ATOM 3822 C C . LEU B 1 213 ? -13.383 6.617 -0.235 1 97.81 213 LEU B C 1
ATOM 3824 O O . LEU B 1 213 ? -12.945 7.43 0.583 1 97.81 213 LEU B O 1
ATOM 3828 N N . ASP B 1 214 ? -13.273 5.301 -0.091 1 98.38 214 ASP B N 1
ATOM 3829 C CA . ASP B 1 214 ? -12.398 4.816 0.977 1 98.38 214 ASP B CA 1
ATOM 3830 C C . ASP B 1 214 ? -10.945 5.188 0.708 1 98.38 214 ASP B C 1
ATOM 3832 O O . ASP B 1 214 ? -10.578 5.496 -0.428 1 98.38 214 ASP B O 1
ATOM 3836 N N . HIS B 1 215 ? -10.086 5.25 1.701 1 98.69 215 HIS B N 1
ATOM 3837 C CA . HIS B 1 215 ? -8.75 5.789 1.491 1 98.69 215 HIS B CA 1
ATOM 3838 C C . HIS B 1 215 ? -7.746 5.172 2.463 1 98.69 215 HIS B C 1
ATOM 3840 O O . HIS B 1 215 ? -7 5.887 3.135 1 98.69 215 HIS B O 1
ATOM 3846 N N . PRO B 1 216 ? -7.598 3.832 2.525 1 98.75 216 PRO B N 1
ATOM 3847 C CA . PRO B 1 216 ? -6.57 3.215 3.371 1 98.75 216 PRO B CA 1
ATOM 3848 C C . PRO B 1 216 ? -5.152 3.561 2.924 1 98.75 216 PRO B C 1
ATOM 3850 O O . PRO B 1 216 ? -4.91 3.775 1.734 1 98.75 216 PRO B O 1
ATOM 3853 N N . GLN B 1 217 ? -4.203 3.611 3.916 1 98.62 217 GLN B N 1
ATOM 3854 C CA . GLN B 1 217 ? -2.803 3.969 3.705 1 98.62 217 GLN B CA 1
ATOM 3855 C C . GLN B 1 217 ? -1.872 2.883 4.238 1 98.62 217 GLN B C 1
ATOM 3857 O O . GLN B 1 217 ? -2.195 2.207 5.219 1 98.62 217 GLN B O 1
ATOM 3862 N N . ALA B 1 218 ? -0.761 2.691 3.615 1 98.88 218 ALA B N 1
ATOM 3863 C CA . ALA B 1 218 ? 0.284 1.803 4.117 1 98.88 218 ALA B CA 1
ATOM 3864 C C . ALA B 1 218 ? 1.657 2.461 4.02 1 98.88 218 ALA B C 1
ATOM 3866 O O . ALA B 1 218 ? 1.994 3.061 2.994 1 98.88 218 ALA B O 1
ATOM 3867 N N . THR B 1 219 ? 2.441 2.4 5.07 1 98.88 219 THR B N 1
ATOM 3868 C CA . THR B 1 219 ? 3.805 2.916 5.035 1 98.88 219 THR B CA 1
ATOM 3869 C C . THR B 1 219 ? 4.812 1.774 4.949 1 98.88 219 THR B C 1
ATOM 3871 O O . THR B 1 219 ? 4.629 0.729 5.574 1 98.88 219 THR B O 1
ATOM 3874 N N . ALA B 1 220 ? 5.875 1.992 4.234 1 98.88 220 ALA B N 1
ATOM 3875 C CA . ALA B 1 220 ? 6.863 0.943 3.988 1 98.88 220 ALA B CA 1
ATOM 3876 C C . ALA B 1 220 ? 7.621 0.593 5.266 1 98.88 220 ALA B C 1
ATOM 3878 O O . ALA B 1 220 ? 7.93 1.474 6.074 1 98.88 220 ALA B O 1
ATOM 3879 N N . PRO B 1 221 ? 8 -0.702 5.461 1 98.44 221 PRO B N 1
ATOM 3880 C CA . PRO B 1 221 ? 8.875 -1.071 6.582 1 98.44 221 PRO B CA 1
ATOM 3881 C C . PRO B 1 221 ? 10.148 -0.228 6.645 1 98.44 221 PRO B C 1
ATOM 3883 O O . PRO B 1 221 ? 10.75 0.063 5.605 1 98.44 221 PRO B O 1
ATOM 3886 N N . GLY B 1 222 ? 10.469 0.143 7.832 1 98.06 222 GLY B N 1
ATOM 3887 C CA . GLY B 1 222 ? 11.688 0.922 8 1 98.06 222 GLY B CA 1
ATOM 3888 C C . GLY B 1 222 ? 11.438 2.418 8.055 1 98.06 222 GLY B C 1
ATOM 3889 O O . GLY B 1 222 ? 12.297 3.184 8.484 1 98.06 222 GLY B O 1
ATOM 3890 N N . TYR B 1 223 ? 10.234 2.865 7.672 1 98.56 223 TYR B N 1
ATOM 3891 C CA . TYR B 1 223 ? 9.953 4.293 7.582 1 98.56 223 TYR B CA 1
ATOM 3892 C C . TYR B 1 223 ? 8.688 4.648 8.352 1 98.56 223 TYR B C 1
ATOM 3894 O O . TYR B 1 223 ? 7.66 3.982 8.211 1 98.56 223 TYR B O 1
ATOM 3902 N N . ALA B 1 224 ? 8.789 5.652 9.18 1 98.5 224 ALA B N 1
ATOM 3903 C CA . ALA B 1 224 ? 7.578 6.246 9.742 1 98.5 224 ALA B CA 1
ATOM 3904 C C . ALA B 1 224 ? 6.957 7.246 8.766 1 98.5 224 ALA B C 1
ATOM 3906 O O . ALA B 1 224 ? 7.672 7.965 8.062 1 98.5 224 ALA B O 1
ATOM 3907 N N . MET B 1 225 ? 5.684 7.199 8.742 1 98.88 225 MET B N 1
ATOM 3908 C CA . MET B 1 225 ? 4.957 8.109 7.859 1 98.88 225 MET B CA 1
ATOM 3909 C C . MET B 1 225 ? 4.082 9.062 8.664 1 98.88 225 MET B C 1
ATOM 3911 O O . MET B 1 225 ? 3.252 8.633 9.461 1 98.88 225 MET B O 1
ATOM 3915 N N . TYR B 1 226 ? 4.363 10.328 8.477 1 98.88 226 TYR B N 1
ATOM 3916 C CA . TYR B 1 226 ? 3.504 11.398 8.961 1 98.88 226 TYR B CA 1
ATOM 3917 C C . TYR B 1 226 ? 2.572 11.891 7.863 1 98.88 226 TYR B C 1
ATOM 3919 O O . TYR B 1 226 ? 2.992 12.062 6.715 1 98.88 226 TYR B O 1
ATOM 3927 N N . PHE B 1 227 ? 1.316 12.07 8.25 1 98.88 227 PHE B N 1
ATOM 3928 C CA . PHE B 1 227 ? 0.536 12.906 7.344 1 98.88 227 PHE B CA 1
ATOM 3929 C C . PHE B 1 227 ? -0.404 13.812 8.125 1 98.88 227 PHE B C 1
ATOM 3931 O O . PHE B 1 227 ? -0.922 13.43 9.172 1 98.88 227 PHE B O 1
ATOM 3938 N N . CYS B 1 228 ? -0.541 15.023 7.637 1 98.94 228 CYS B N 1
ATOM 3939 C CA . CYS B 1 228 ? -1.579 15.945 8.078 1 98.94 228 CYS B CA 1
ATOM 3940 C C . CYS B 1 228 ? -2.879 15.711 7.316 1 98.94 228 CYS B C 1
ATOM 3942 O O . CYS B 1 228 ? -2.895 15.734 6.086 1 98.94 228 CYS B O 1
ATOM 3944 N N . TRP B 1 229 ? -3.939 15.398 8.016 1 98.69 229 TRP B N 1
ATOM 3945 C CA . TRP B 1 229 ? -5.227 15.188 7.367 1 98.69 229 TRP B CA 1
ATOM 3946 C C . TRP B 1 229 ? -6.148 16.375 7.582 1 98.69 229 TRP B C 1
ATOM 3948 O O . TRP B 1 229 ? -6.301 16.859 8.703 1 98.69 229 TRP B O 1
ATOM 3958 N N . MET B 1 230 ? -6.633 16.922 6.492 1 98.94 230 MET B N 1
ATOM 3959 C CA . MET B 1 230 ? -7.398 18.156 6.438 1 98.94 230 MET B CA 1
ATOM 3960 C C . MET B 1 230 ? -8.734 17.938 5.738 1 98.94 230 MET B C 1
ATOM 3962 O O . MET B 1 230 ? -8.773 17.5 4.59 1 98.94 230 MET B O 1
ATOM 3966 N N . ILE B 1 231 ? -9.828 18.25 6.441 1 98.75 231 ILE B N 1
ATOM 3967 C CA . ILE B 1 231 ? -11.164 18 5.91 1 98.75 231 ILE B CA 1
ATOM 3968 C C . ILE B 1 231 ? -11.945 19.312 5.871 1 98.75 231 ILE B C 1
ATOM 3970 O O . ILE B 1 231 ? -11.805 20.156 6.762 1 98.75 231 ILE B O 1
ATOM 3974 N N . ARG B 1 232 ? -12.727 19.531 4.875 1 98.62 232 ARG B N 1
ATOM 3975 C CA . ARG B 1 232 ? -13.68 20.625 4.777 1 98.62 232 ARG B CA 1
ATOM 3976 C C . ARG B 1 232 ? -15.102 20.156 5.043 1 98.62 232 ARG B C 1
ATOM 3978 O O . ARG B 1 232 ? -15.617 19.297 4.324 1 98.62 232 ARG B O 1
ATOM 3985 N N . HIS B 1 233 ? -15.766 20.719 6.086 1 98.38 233 HIS B N 1
ATOM 3986 C CA . HIS B 1 233 ? -17.156 20.391 6.359 1 98.38 233 HIS B CA 1
ATOM 3987 C C . HIS B 1 233 ? -18.062 20.797 5.199 1 98.38 233 HIS B C 1
ATOM 3989 O O . HIS B 1 233 ? -17.766 21.766 4.492 1 98.38 233 HIS B O 1
ATOM 3995 N N . PHE B 1 234 ? -19.156 20.109 5.047 1 96.81 234 PHE B N 1
ATOM 3996 C CA . PHE B 1 234 ? -20.266 20.594 4.23 1 96.81 234 PHE B CA 1
ATOM 3997 C C . PHE B 1 234 ? -21.297 21.312 5.086 1 96.81 234 PHE B C 1
ATOM 3999 O O . PHE B 1 234 ? -21.453 21 6.266 1 96.81 234 PHE B O 1
ATOM 4006 N N . GLU B 1 235 ? -21.922 22.281 4.406 1 94.12 235 GLU B N 1
ATOM 4007 C CA . GLU B 1 235 ? -23.047 22.922 5.086 1 94.12 235 GLU B CA 1
ATOM 4008 C C . GLU B 1 235 ? -24.109 21.906 5.477 1 94.12 235 GLU B C 1
ATOM 4010 O O . GLU B 1 235 ? -24.562 21.109 4.645 1 94.12 235 GLU B O 1
ATOM 4015 N N . ASN B 1 236 ? -24.453 21.797 6.73 1 93.94 236 ASN B N 1
ATOM 4016 C CA . ASN B 1 236 ? -25.469 20.922 7.293 1 93.94 236 ASN B CA 1
ATOM 4017 C C . ASN B 1 236 ? -25.031 19.453 7.25 1 93.94 236 ASN B C 1
ATOM 4019 O O . ASN B 1 236 ? -25.859 18.547 7.398 1 93.94 236 ASN B O 1
ATOM 4023 N N . ASN B 1 237 ? -23.859 19.219 6.961 1 95.69 237 ASN B N 1
ATOM 4024 C CA . ASN B 1 237 ? -23.281 17.875 6.949 1 95.69 237 ASN B CA 1
ATOM 4025 C C . ASN B 1 237 ? -21.812 17.906 7.359 1 95.69 237 ASN B C 1
ATOM 4027 O O . ASN B 1 237 ? -20.922 17.578 6.559 1 95.69 237 ASN B O 1
ATOM 4031 N N . PRO B 1 238 ? -21.562 18.328 8.523 1 96.44 238 PRO B N 1
ATOM 4032 C CA . PRO B 1 238 ? -20.172 18.359 9 1 96.44 238 PRO B CA 1
ATOM 4033 C C . PRO B 1 238 ? -19.562 16.953 9.133 1 96.44 238 PRO B C 1
ATOM 4035 O O . PRO B 1 238 ? -20.297 15.977 9.305 1 96.44 238 PRO B O 1
ATOM 4038 N N . TRP B 1 239 ? -18.297 16.844 8.992 1 95.62 239 TRP B N 1
ATOM 4039 C CA . TRP B 1 239 ? -17.594 15.602 9.305 1 95.62 239 TRP B CA 1
ATOM 4040 C C . TRP B 1 239 ? -17.656 15.305 10.797 1 95.62 239 TRP B C 1
ATOM 4042 O O . TRP B 1 239 ? -17.125 16.062 11.609 1 95.62 239 TRP B O 1
ATOM 4052 N N . ASN B 1 240 ? -18.359 14.258 11.133 1 88.62 240 ASN B N 1
ATOM 4053 C CA . ASN B 1 240 ? -18.422 13.898 12.547 1 88.62 240 ASN B CA 1
ATOM 4054 C C . ASN B 1 240 ? -18.25 12.391 12.742 1 88.62 240 ASN B C 1
ATOM 4056 O O . ASN B 1 240 ? -18.219 11.914 13.883 1 88.62 240 ASN B O 1
ATOM 4060 N N . ASP B 1 241 ? -18.266 11.672 11.656 1 84.56 241 ASP B N 1
ATOM 4061 C CA . ASP B 1 241 ? -18.062 10.234 11.773 1 84.56 241 ASP B CA 1
ATOM 4062 C C . ASP B 1 241 ? -17.547 9.633 10.469 1 84.56 241 ASP B C 1
ATOM 4064 O O . ASP B 1 241 ? -17.641 10.273 9.414 1 84.56 241 ASP B O 1
ATOM 4068 N N . ARG B 1 242 ? -16.969 8.484 10.586 1 91.19 242 ARG B N 1
ATOM 4069 C CA . ARG B 1 242 ? -16.562 7.688 9.43 1 91.19 242 ARG B CA 1
ATOM 4070 C C . ARG B 1 242 ? -17.578 6.582 9.141 1 91.19 242 ARG B C 1
ATOM 4072 O O . ARG B 1 242 ? -18.219 6.066 10.055 1 91.19 242 ARG B O 1
ATOM 4079 N N . ILE B 1 243 ? -17.797 6.355 7.918 1 95.62 243 ILE B N 1
ATOM 4080 C CA . ILE B 1 243 ? -18.641 5.246 7.469 1 95.62 243 ILE B CA 1
ATOM 4081 C C . ILE B 1 243 ? -17.766 4.078 7.035 1 95.62 243 ILE B C 1
ATOM 4083 O O . ILE B 1 243 ? -17.078 4.148 6.008 1 95.62 243 ILE B O 1
ATOM 4087 N N . MET B 1 244 ? -17.875 3.018 7.793 1 97.06 244 MET B N 1
ATOM 4088 C CA . MET B 1 244 ? -17.047 1.846 7.512 1 97.06 244 MET B CA 1
ATOM 4089 C C . MET B 1 244 ? -17.516 1.139 6.246 1 97.06 244 MET B C 1
ATOM 4091 O O . MET B 1 244 ? -18.719 0.993 6.023 1 97.06 244 MET B O 1
ATOM 4095 N N . GLU B 1 245 ? -16.562 0.782 5.43 1 97.81 245 GLU B N 1
ATOM 4096 C CA . GLU B 1 245 ? -16.938 -0.037 4.281 1 97.81 245 GLU B CA 1
ATOM 4097 C C . GLU B 1 245 ? -17.531 -1.37 4.727 1 97.81 245 GLU B C 1
ATOM 4099 O O . GLU B 1 245 ? -16.906 -2.119 5.473 1 97.81 245 GLU B O 1
ATOM 4104 N N . GLU B 1 246 ? -18.672 -1.662 4.207 1 97.88 246 GLU B N 1
ATOM 4105 C CA . GLU B 1 246 ? -19.453 -2.805 4.664 1 97.88 246 GLU B CA 1
ATOM 4106 C C . GLU B 1 246 ? -18.656 -4.098 4.582 1 97.88 246 GLU B C 1
ATOM 4108 O O . GLU B 1 246 ? -18.672 -4.906 5.512 1 97.88 246 GLU B O 1
ATOM 4113 N N . GLU B 1 247 ? -17.922 -4.309 3.627 1 97.38 247 GLU B N 1
ATOM 4114 C CA . GLU B 1 247 ? -17.219 -5.562 3.352 1 97.38 247 GLU B CA 1
ATOM 4115 C C . GLU B 1 247 ? -16.094 -5.801 4.355 1 97.38 247 GLU B C 1
ATOM 4117 O O . GLU B 1 247 ? -15.594 -6.922 4.48 1 97.38 247 GLU B O 1
ATOM 4122 N N . HIS B 1 248 ? -15.758 -4.801 5.105 1 98.25 248 HIS B N 1
ATOM 4123 C CA . HIS B 1 248 ? -14.609 -4.938 6 1 98.25 248 HIS B CA 1
ATOM 4124 C C . HIS B 1 248 ? -15.031 -4.777 7.457 1 98.25 248 HIS B C 1
ATOM 4126 O O . HIS B 1 248 ? -14.18 -4.793 8.352 1 98.25 248 HIS B O 1
ATOM 4132 N N . LYS B 1 249 ? -16.297 -4.695 7.77 1 97.38 249 LYS B N 1
ATOM 4133 C CA . LYS B 1 249 ? -16.828 -4.488 9.117 1 97.38 249 LYS B CA 1
ATOM 4134 C C . LYS B 1 249 ? -16.5 -5.684 10.016 1 97.38 249 LYS B C 1
ATOM 4136 O O . LYS B 1 249 ? -16.5 -5.559 11.242 1 97.38 249 LYS B O 1
ATOM 4141 N N . TRP B 1 250 ? -16.266 -6.812 9.352 1 97.19 250 TRP B N 1
ATOM 4142 C CA . TRP B 1 250 ? -15.961 -8.008 10.133 1 97.19 250 TRP B CA 1
ATOM 4143 C C . TRP B 1 250 ? -14.711 -7.812 10.977 1 97.19 250 TRP B C 1
ATOM 4145 O O . TRP B 1 250 ? -14.555 -8.438 12.023 1 97.19 250 TRP B O 1
ATOM 4155 N N . LEU B 1 251 ? -13.828 -6.93 10.578 1 97.25 251 LEU B N 1
ATOM 4156 C CA . LEU B 1 251 ? -12.586 -6.645 11.297 1 97.25 251 LEU B CA 1
ATOM 4157 C C . LEU B 1 251 ? -12.875 -6.004 12.648 1 97.25 251 LEU B C 1
ATOM 4159 O O . LEU B 1 251 ? -12.016 -6.008 13.531 1 97.25 251 LEU B O 1
ATOM 4163 N N . LEU B 1 252 ? -14.008 -5.391 12.812 1 95.75 252 LEU B N 1
ATOM 4164 C CA . LEU B 1 252 ? -14.367 -4.68 14.039 1 95.75 252 LEU B CA 1
ATOM 4165 C C . LEU B 1 252 ? -14.961 -5.633 15.062 1 95.75 252 LEU B C 1
ATOM 4167 O O . LEU B 1 252 ? -15.141 -5.262 16.234 1 95.75 252 LEU B O 1
ATOM 4171 N N . GLU B 1 253 ? -15.172 -6.844 14.602 1 94.62 253 GLU B N 1
ATOM 4172 C CA . GLU B 1 253 ? -15.719 -7.832 15.531 1 94.62 253 GLU B CA 1
ATOM 4173 C C . GLU B 1 253 ? -14.68 -8.25 16.562 1 94.62 253 GLU B C 1
ATOM 4175 O O . GLU B 1 253 ? -13.508 -8.43 16.234 1 94.62 253 GLU B O 1
ATOM 4180 N N . PRO B 1 254 ? -15.078 -8.32 17.875 1 88.56 254 PRO B N 1
ATOM 4181 C CA . PRO B 1 254 ? -14.133 -8.672 18.953 1 88.56 254 PRO B CA 1
ATOM 4182 C C . PRO B 1 254 ? -13.438 -10.008 18.703 1 88.56 254 PRO B C 1
ATOM 4184 O O . PRO B 1 254 ? -12.289 -10.195 19.125 1 88.56 254 PRO B O 1
ATOM 4187 N N . ASN B 1 255 ? -14.023 -10.914 18.016 1 87.69 255 ASN B N 1
ATOM 4188 C CA . ASN B 1 255 ? -13.43 -12.227 17.766 1 87.69 255 ASN B CA 1
ATOM 4189 C C . ASN B 1 255 ? -13.141 -12.438 16.281 1 87.69 255 ASN B C 1
ATOM 4191 O O . ASN B 1 255 ? -13.328 -13.539 15.766 1 87.69 255 ASN B O 1
ATOM 4195 N N . ALA B 1 256 ? -12.703 -11.25 15.719 1 91.5 256 ALA B N 1
ATOM 4196 C CA . ALA B 1 256 ? -12.391 -11.398 14.305 1 91.5 256 ALA B CA 1
ATOM 4197 C C . ALA B 1 256 ? -11.297 -12.43 14.086 1 91.5 256 ALA B C 1
ATOM 4199 O O . ALA B 1 256 ? -10.25 -12.391 14.742 1 91.5 256 ALA B O 1
ATOM 4200 N N . LYS B 1 257 ? -11.445 -13.391 13.227 1 90.75 257 LYS B N 1
ATOM 4201 C CA . LYS B 1 257 ? -10.484 -14.445 12.914 1 90.75 257 LYS B CA 1
ATOM 4202 C C . LYS B 1 257 ? -9.57 -14.039 11.758 1 90.75 257 LYS B C 1
ATOM 4204 O O . LYS B 1 257 ? -10.023 -13.922 10.617 1 90.75 257 LYS B O 1
ATOM 4209 N N . ILE B 1 258 ? -8.359 -13.836 12.07 1 94.56 258 ILE B N 1
ATOM 4210 C CA . ILE B 1 258 ? -7.379 -13.406 11.078 1 94.56 258 ILE B CA 1
ATOM 4211 C C . ILE B 1 258 ? -6.43 -14.562 10.75 1 94.56 258 ILE B C 1
ATOM 4213 O O . ILE B 1 258 ? -5.934 -15.234 11.656 1 94.56 258 ILE B O 1
ATOM 4217 N N . TRP B 1 259 ? -6.164 -14.789 9.5 1 95 259 TRP B N 1
ATOM 4218 C CA . TRP B 1 259 ? -5.246 -15.828 9.039 1 95 259 TRP B CA 1
ATOM 4219 C C . TRP B 1 259 ? -3.832 -15.562 9.547 1 95 259 TRP B C 1
ATOM 4221 O O . TRP B 1 259 ? -3.373 -14.422 9.562 1 95 259 TRP B O 1
ATOM 4231 N N . PRO B 1 260 ? -3.004 -16.469 9.945 1 90 260 PRO B N 1
ATOM 4232 C CA . PRO B 1 260 ? -3.346 -17.891 10.031 1 90 260 PRO B CA 1
ATOM 4233 C C . PRO B 1 260 ? -4.137 -18.234 11.289 1 90 260 PRO B C 1
ATOM 4235 O O . PRO B 1 260 ? -3.918 -17.625 12.344 1 90 260 PRO B O 1
ATOM 4238 N N . GLU B 1 261 ? -5.375 -18.781 11.219 1 76.94 261 GLU B N 1
ATOM 4239 C CA . GLU B 1 261 ? -6.152 -19.109 12.414 1 76.94 261 GLU B CA 1
ATOM 4240 C C . GLU B 1 261 ? -5.43 -20.141 13.281 1 76.94 261 GLU B C 1
ATOM 4242 O O . GLU B 1 261 ? -5.082 -21.219 12.805 1 76.94 261 GLU B O 1
ATOM 4247 N N . LYS B 1 262 ? -4.305 -19.812 13.898 1 55.88 262 LYS B N 1
ATOM 4248 C CA . LYS B 1 262 ? -3.67 -20.781 14.781 1 55.88 262 LYS B CA 1
ATOM 4249 C C . LYS B 1 262 ? -4.711 -21.578 15.562 1 55.88 262 LYS B C 1
ATOM 4251 O O . LYS B 1 262 ? -5.684 -21.016 16.062 1 55.88 262 LYS B O 1
ATOM 4256 N N . GLU B 1 263 ? -4.82 -22.891 15.266 1 41.72 263 GLU B N 1
ATOM 4257 C CA . GLU B 1 263 ? -5.512 -23.812 16.156 1 41.72 263 GLU B CA 1
ATOM 4258 C C . GLU B 1 263 ? -5.121 -23.562 17.625 1 41.72 263 GLU B C 1
ATOM 4260 O O . GLU B 1 263 ? -4.008 -23.109 17.906 1 41.72 263 GLU B O 1
#

Solvent-accessible surface area (backbone atoms only — not comparable to full-atom values): 26559 Å² total; per-residue (Å²): 91,81,46,77,61,54,76,79,48,81,41,79,39,78,72,31,22,49,91,54,52,63,30,84,45,53,27,35,30,33,33,35,32,34,50,57,71,41,71,48,80,45,72,37,81,51,27,26,40,36,44,32,56,48,30,30,28,36,36,41,33,41,90,89,41,73,49,78,46,75,37,89,35,71,88,80,45,68,54,44,35,40,36,38,27,35,68,47,52,37,38,42,34,22,73,28,62,25,36,36,38,37,44,30,33,74,39,90,59,76,60,81,65,44,75,44,42,48,87,69,37,49,74,44,78,41,36,70,83,37,80,83,34,23,39,22,27,38,42,30,45,65,43,31,50,90,83,35,64,81,50,50,52,30,41,32,38,36,40,26,41,38,15,12,24,36,63,67,73,49,27,24,39,72,46,22,33,36,39,42,33,40,34,83,42,73,82,28,46,29,38,39,31,50,52,80,43,35,36,57,42,39,40,39,17,33,39,52,38,62,45,65,35,32,44,35,33,36,27,37,66,70,20,35,33,36,32,40,43,36,34,35,43,42,93,96,50,61,66,82,69,75,46,66,40,74,87,54,52,60,71,75,40,92,78,50,82,41,64,75,71,74,128,91,81,47,75,59,55,77,80,48,81,39,77,40,79,71,30,22,51,90,53,50,64,29,85,46,54,28,35,31,33,33,35,30,34,50,56,71,40,72,49,80,45,72,38,80,52,27,26,40,35,44,33,57,48,31,31,27,34,35,42,34,40,90,90,41,74,48,79,47,73,38,88,34,71,88,82,45,67,56,44,34,40,36,36,27,35,69,47,52,37,38,42,34,22,73,28,60,24,34,36,39,36,43,28,32,74,37,91,59,76,60,82,64,46,74,44,42,46,87,70,37,47,74,45,77,42,37,70,82,38,82,85,33,21,38,21,28,39,41,32,45,64,44,31,49,89,80,34,64,82,50,50,52,30,41,31,38,36,39,27,40,38,14,12,24,36,63,66,75,50,26,23,40,72,47,22,33,36,39,41,34,40,34,82,42,74,81,28,45,30,40,39,31,50,54,80,42,34,38,58,42,39,38,40,16,33,37,51,38,62,44,65,34,32,43,36,34,37,26,37,67,67,22,33,33,35,31,41,44,37,33,35,43,41,91,98,50,60,67,80,67,76,44,67,38,75,86,54,51,61,70,73,40,94,78,50,82,42,66,77,70,74,128

Secondary structure (DSSP, 8-state):
-EEE--SPPSEEEEEE-TTSTTGGG--EEEEEEE-TT-EEEE--SSEEEEEEEEEEEEEEEETTEEEEEEES-TTTSPPPEEEE-TT--EEEEESSSEEEEEEEEE-------EEE-TTTSEEEEESTTSGGGTT-EEEEEEE-TTT-TT-SEEEEEEEEPTT-EES-S-EE-SS-EEEEEEESSTT-EEEEEETTEEEEEETTEEEEE-TT----EEE-TT--EEEEEEEEPBTTB-----EE-GGGGGGGSTT---SS---/-EEE--SPPSEEEEEE-TTSTTGGG--EEEEEEE-TT-EEEE--SSEEEEEEEEEEEEEEEETTEEEEEEES-TTTSPPPEEEE-TT--EEEEESSSEEEEEEEEE-------EEE-TTTSEEEEESTTSGGGTT-EEEEEEE-TTT-TT-SEEEEEEEEPTT-EES-S-EE-SS-EEEEEEESSTT-EEEEEETTEEEEEETTEEEEE-TT----EEE-TT--EEEEEEEEPBTTB-----EE-GGGGGGGSTT---SS---

pLDDT: mean 97.06, std 5.05, range [41.72, 98.94]

Radius of gyration: 26.48 Å; Cα contacts (8 Å, |Δi|>4): 1505; chains: 2; bounding box: 48×84×56 Å

Organism: Bacillus anthracis (NCBI:txid1392)